Protein 3VM7 (pdb70)

InterPro domains:
  IPR006047 Glycosyl hydrolase family 13, catalytic domain [PF00128] (34-358)
  IPR006047 Glycosyl hydrolase family 13, catalytic domain [SM00642] (34-388)
  IPR013777 Alpha-amylase-like [PIRSF001024] (12-487)
  IPR013780 Glycosyl hydrolase, all-beta [G3DSA:2.60.40.1180] (394-492)
  IPR015340 Alpha-amylase, C domain [PF09260] (407-491)
  IPR017853 Glycoside hydrolase superfamily [SSF51445] (22-393)

Secondary structure (DSSP, 8-state):
--HHHHTT--EEE--HHHH--TT--S-S---GGG-------HHHHHHTHHHHHHTT--EEEE---EEE-S--TT---TTS-SEEEEEEE-TTT--HHHHHHHHHHHHHTT-EEEEEE--SB--BSS-GGG--GGGSBS--SGGGBPPP-B--TT-HHHHHHSBS-SSSSB--BB-TTSHHHHHHHHHHHHHHHHHHT--EEEETTGGGS-HHHHHHHHHHHTSEEEE----S-HHHHGGGGGTSSEEB-HHHHHHHHHHHS-TT--SHHHHHHHHHHHHHSS-GGGSEEES--TTS--HHHH---HHHHHHHHHHHHHSSSEEEEETTGGGT----STTTT---GGGGT--TTSHHHHHHHHHHHHHHHHHHH-TTTTTSPPEEEEE-SSEEEEEETTEEEEEE-S-TT--EEEEEE---SPPTT-EEEETTTTEEEE-BGGGBEEEEEETT--EEEEESGGGTTSSS--

CATH classification: 3.20.20.80 (+1 more: 2.60.40.1180)

Structure (mmCIF, N/CA/C/O backbone):
data_3VM7
#
_entry.id   3VM7
#
_cell.length_a   51.900
_cell.length_b   84.940
_cell.length_c   56.410
_cell.angle_alpha   90.00
_cell.angle_beta   105.61
_cell.angle_gamma   90.00
#
_symmetry.space_group_name_H-M   'P 1 21 1'
#
loop_
_entity.id
_entity.type
_entity.pdbx_description
1 polymer Alpha-amylase
2 non-polymer 'CALCIUM ION'
3 non-polymer 2-acetamido-2-deoxy-beta-D-glucopyranose
4 non-polymer alpha-D-glucopyranose
5 non-polymer 2-AMINO-2-HYDROXYMETHYL-PROPANE-1,3-DIOL
6 water water
#
loop_
_atom_site.group_PDB
_atom_site.id
_atom_site.type_symbol
_atom_site.label_atom_id
_atom_site.label_alt_id
_atom_site.label_comp_id
_atom_site.label_asym_id
_atom_site.label_entity_id
_atom_site.label_seq_id
_atom_site.pdbx_PDB_ins_code
_atom_site.Cartn_x
_atom_site.Cartn_y
_atom_site.Cartn_z
_atom_site.occupancy
_atom_site.B_iso_or_equiv
_atom_site.auth_seq_id
_atom_site.auth_comp_id
_atom_site.auth_asym_id
_atom_site.auth_atom_id
_atom_site.pdbx_PDB_model_num
ATOM 1 N N . ALA A 1 22 ? 17.992 25.337 36.172 1.00 18.65 22 ALA A N 1
ATOM 2 C CA . ALA A 1 22 ? 18.573 24.434 37.210 1.00 18.53 22 ALA A CA 1
ATOM 3 C C . ALA A 1 22 ? 18.141 24.837 38.615 1.00 18.50 22 ALA A C 1
ATOM 4 O O . ALA A 1 22 ? 17.994 26.024 38.920 1.00 18.61 22 ALA A O 1
ATOM 6 N N . THR A 1 23 ? 17.954 23.835 39.466 1.00 18.35 23 THR A N 1
ATOM 7 C CA . THR A 1 23 ? 17.441 24.020 40.814 1.00 18.30 23 THR A CA 1
ATOM 8 C C . THR A 1 23 ? 18.510 24.602 41.757 1.00 18.41 23 THR A C 1
ATOM 9 O O . THR A 1 23 ? 19.699 24.627 41.424 1.00 18.17 23 THR A O 1
ATOM 13 N N . PRO A 1 24 ? 18.087 25.080 42.939 1.00 18.50 24 PRO A N 1
ATOM 14 C CA . PRO A 1 24 ? 19.088 25.472 43.930 1.00 19.13 24 PRO A CA 1
ATOM 15 C C . PRO A 1 24 ? 20.074 24.330 44.219 1.00 19.71 24 PRO A C 1
ATOM 16 O O . PRO A 1 24 ? 21.298 24.560 44.222 1.00 19.70 24 PRO A O 1
ATOM 20 N N . ASP A 1 25 ? 19.547 23.113 44.407 1.00 20.11 25 ASP A N 1
ATOM 21 C CA . ASP A 1 25 ? 20.365 21.918 44.687 1.00 20.89 25 ASP A CA 1
ATOM 22 C C . ASP A 1 25 ? 21.443 21.686 43.611 1.00 20.69 25 ASP A C 1
ATOM 23 O O . ASP A 1 25 ? 22.579 21.377 43.937 1.00 20.83 25 ASP A O 1
ATOM 28 N N . GLU A 1 26 ? 21.086 21.847 42.339 1.00 20.52 26 GLU A N 1
ATOM 29 C CA . GLU A 1 26 ? 22.045 21.724 41.231 1.00 20.52 26 GLU A CA 1
ATOM 30 C C . GLU A 1 26 ? 23.108 22.842 41.225 1.00 20.10 26 GLU A C 1
ATOM 31 O O . GLU A 1 26 ? 24.181 22.676 40.643 1.00 19.41 26 GLU A O 1
ATOM 37 N N . TRP A 1 27 ? 22.808 23.966 41.881 1.00 19.22 27 TRP A N 1
ATOM 38 C CA . TRP A 1 27 ? 23.712 25.117 41.894 1.00 18.77 27 TRP A CA 1
ATOM 39 C C . TRP A 1 27 ? 24.762 25.034 43.027 1.00 18.85 27 TRP A C 1
ATOM 40 O O . TRP A 1 27 ? 25.768 25.743 43.001 1.00 18.81 27 TRP A O 1
ATOM 51 N N . ARG A 1 28 ? 24.526 24.148 43.996 1.00 18.50 28 ARG A N 1
ATOM 52 C CA . ARG A 1 28 ? 25.369 24.011 45.190 1.00 18.58 28 ARG A CA 1
ATOM 53 C C . ARG A 1 28 ? 26.868 23.860 44.921 1.00 18.46 28 ARG A C 1
ATOM 54 O O . ARG A 1 28 ? 27.674 24.541 45.550 1.00 18.34 28 ARG A O 1
ATOM 62 N N . SER A 1 29 ? 27.230 22.992 43.980 1.00 18.45 29 SER A N 1
ATOM 63 C CA . SER A 1 29 ? 28.633 22.683 43.694 1.00 18.16 29 SER A CA 1
ATOM 64 C C . SER A 1 29 ? 29.248 23.600 42.625 1.00 18.13 29 SER A C 1
ATOM 65 O O . SER A 1 29 ? 30.416 23.439 42.232 1.00 18.87 29 SER A O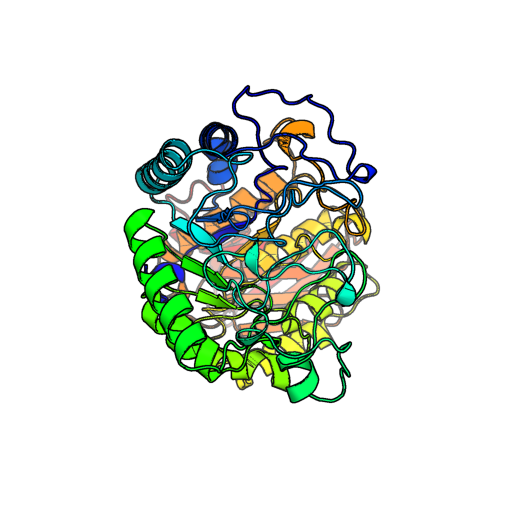 1
ATOM 68 N N . ARG A 1 30 ? 28.467 24.564 42.153 1.00 17.43 30 ARG A N 1
ATOM 69 C CA . ARG A 1 30 ? 28.902 25.431 41.075 1.00 17.25 30 ARG A CA 1
ATOM 70 C C . ARG A 1 30 ? 29.893 26.486 41.540 1.00 17.20 30 ARG A C 1
ATOM 71 O O . ARG A 1 30 ? 29.968 26.790 42.721 1.00 16.70 30 ARG A O 1
ATOM 79 N N . SER A 1 31 ? 30.647 27.057 40.610 1.00 17.40 31 SER A N 1
ATOM 80 C CA . SER A 1 31 ? 31.365 28.294 40.901 1.00 17.75 31 SER A CA 1
ATOM 81 C C . SER A 1 31 ? 31.344 29.205 39.694 1.00 17.17 31 SER A C 1
ATOM 82 O O . SER A 1 31 ? 31.494 28.761 38.545 1.00 16.99 31 SER A O 1
ATOM 85 N N . ILE A 1 32 ? 31.224 30.490 39.991 1.00 16.51 32 ILE A N 1
ATOM 86 C CA . ILE A 1 32 ? 30.799 31.489 39.034 1.00 16.18 32 ILE A CA 1
ATOM 87 C C . ILE A 1 32 ? 31.906 32.477 38.716 1.00 16.38 32 ILE A C 1
ATOM 88 O O . ILE A 1 32 ? 32.581 33.027 39.604 1.00 15.89 32 ILE A O 1
ATOM 93 N N . TYR A 1 33 ? 32.085 32.695 37.426 1.00 16.60 33 TYR A N 1
ATOM 94 C CA . TYR A 1 33 ? 32.957 33.735 36.966 1.00 16.72 33 TYR A CA 1
ATOM 95 C C . TYR A 1 33 ? 32.032 34.835 36.479 1.00 17.04 33 TYR A C 1
ATOM 96 O O . TYR A 1 33 ? 31.236 34.609 35.569 1.00 17.36 33 TYR A O 1
ATOM 105 N N . GLN A 1 34 ? 32.098 36.004 37.114 1.00 17.14 34 GLN A N 1
ATOM 106 C CA . GLN A 1 34 ? 31.269 37.128 36.703 1.00 17.67 34 GLN A CA 1
ATOM 107 C C . GLN A 1 34 ? 31.952 37.957 35.624 1.00 18.26 34 GLN A C 1
ATOM 108 O O . GLN A 1 34 ? 33.102 38.361 35.776 1.00 18.43 34 GLN A O 1
ATOM 114 N N . VAL A 1 35 ? 31.238 38.220 34.535 1.00 18.61 35 VAL A N 1
ATOM 115 C CA . VAL A 1 35 ? 31.765 39.115 33.512 1.00 19.21 35 VAL A CA 1
ATOM 116 C C . VAL A 1 35 ? 30.869 40.316 33.259 1.00 19.24 35 VAL A C 1
ATOM 117 O O . VAL A 1 35 ? 29.634 40.220 33.309 1.00 19.00 35 VAL A O 1
ATOM 121 N N . LEU A 1 36 ? 31.506 41.455 33.010 1.00 19.34 36 LEU A N 1
ATOM 122 C CA . LEU A 1 36 ? 30.857 42.511 32.262 1.00 19.24 36 LEU A CA 1
ATOM 123 C C . LEU A 1 36 ? 31.059 42.125 30.808 1.00 19.05 36 LEU A C 1
ATOM 124 O O . LEU A 1 36 ? 32.193 42.098 30.317 1.00 18.70 36 LEU A O 1
ATOM 129 N N . THR A 1 37 ? 29.964 41.787 30.134 1.00 18.76 37 THR A N 1
ATOM 130 C CA . THR A 1 37 ? 30.029 41.335 28.747 1.00 19.01 37 THR A CA 1
ATOM 131 C C . THR A 1 37 ? 30.866 42.237 27.842 1.00 18.91 37 THR A C 1
ATOM 132 O O . THR A 1 37 ? 31.652 41.740 27.035 1.00 18.33 37 THR A O 1
ATOM 136 N N . ASP A 1 38 ? 30.664 43.550 27.971 1.00 19.08 38 ASP A N 1
ATOM 137 C CA . ASP A 1 38 ? 31.355 44.547 27.150 1.00 19.05 38 ASP A CA 1
ATOM 138 C C . ASP A 1 38 ? 32.860 44.563 27.395 1.00 19.15 38 ASP A C 1
ATOM 139 O O . ASP A 1 38 ? 33.628 45.027 26.545 1.00 19.15 38 ASP A O 1
ATOM 144 N N . ARG A 1 39 ? 33.263 44.049 28.558 1.00 18.60 39 ARG A N 1
ATOM 145 C CA . ARG A 1 39 ? 34.636 44.168 29.049 1.00 18.56 39 ARG A CA 1
ATOM 146 C C . ARG A 1 39 ? 35.396 42.857 29.173 1.00 18.93 39 ARG A C 1
ATOM 147 O O . ARG A 1 39 ? 36.513 42.854 29.683 1.00 19.12 39 ARG A O 1
ATOM 155 N N . PHE A 1 40 ? 34.815 41.749 28.717 1.00 18.57 40 PHE A N 1
ATOM 156 C CA . PHE A 1 40 ? 35.534 40.490 28.814 1.00 19.50 40 PHE A CA 1
ATOM 157 C C . PHE A 1 40 ? 36.327 40.081 27.563 1.00 20.07 40 PHE A C 1
ATOM 158 O O . PHE A 1 40 ? 37.545 39.893 27.649 1.00 20.32 40 PHE A O 1
ATOM 166 N N . ALA A 1 41 ? 35.637 39.910 26.430 1.00 20.20 41 ALA A N 1
ATOM 167 C CA . ALA A 1 41 ? 36.274 39.408 25.209 1.00 20.59 41 ALA A CA 1
ATOM 168 C C . ALA A 1 41 ? 35.500 39.785 23.954 1.00 21.39 41 ALA A C 1
ATOM 169 O O . ALA A 1 41 ? 34.260 39.761 23.934 1.00 21.80 41 ALA A O 1
ATOM 171 N N . ARG A 1 42 ? 36.234 40.101 22.894 1.00 21.87 42 ARG A N 1
ATOM 172 C CA . ARG A 1 42 ? 35.619 40.523 21.628 1.00 22.96 42 ARG A CA 1
ATOM 173 C C . ARG A 1 42 ? 35.557 39.390 20.607 1.00 23.71 42 ARG A C 1
ATOM 174 O O . ARG A 1 42 ? 36.461 38.566 20.537 1.00 23.77 42 ARG A O 1
ATOM 182 N N . GLY A 1 43 ? 34.494 39.361 19.808 1.00 25.01 43 GLY A N 1
ATOM 183 C CA . GLY A 1 43 ? 34.356 38.368 18.735 1.00 26.59 43 GLY A CA 1
ATOM 184 C C . GLY A 1 43 ? 35.536 38.325 17.767 1.00 27.78 43 GLY A C 1
ATOM 185 O O . GLY A 1 43 ? 35.970 37.246 17.338 1.00 27.70 43 GLY A O 1
ATOM 186 N N . ASP A 1 44 ? 36.071 39.499 17.434 1.00 28.84 44 ASP A N 1
ATOM 187 C CA . ASP A 1 44 ? 37.256 39.589 16.567 1.00 29.75 44 ASP A CA 1
ATOM 188 C C . ASP A 1 44 ? 38.599 39.158 17.206 1.00 30.02 44 ASP A C 1
ATOM 189 O O . ASP A 1 44 ? 39.642 39.276 16.566 1.00 30.47 44 ASP A O 1
ATOM 194 N N . GLY A 1 45 ? 38.586 38.704 18.460 1.00 29.98 45 GLY A N 1
ATOM 195 C CA . GLY A 1 45 ? 39.786 38.151 19.100 1.00 30.25 45 GLY A CA 1
ATOM 196 C C . GLY A 1 45 ? 40.948 39.072 19.484 1.00 30.52 45 GLY A C 1
ATOM 197 O O . GLY A 1 45 ? 42.011 38.587 19.891 1.00 30.38 45 GLY A O 1
ATOM 198 N N . SER A 1 46 ? 40.742 40.386 19.369 1.00 30.65 46 SER A N 1
ATOM 199 C CA . SER A 1 46 ? 41.761 41.404 19.660 1.00 30.87 46 SER A CA 1
ATOM 200 C C . SER A 1 46 ? 42.146 41.437 21.151 1.00 31.39 46 SER A C 1
ATOM 201 O O . SER A 1 46 ? 41.271 41.570 22.011 1.00 31.67 46 SER A O 1
ATOM 204 N N . PRO A 1 47 ? 43.446 41.270 21.477 1.00 31.73 47 PRO A N 1
ATOM 205 C CA . PRO A 1 47 ? 43.742 41.573 22.864 1.00 32.08 47 PRO A CA 1
ATOM 206 C C . PRO A 1 47 ? 44.260 43.007 22.996 1.00 32.10 47 PRO A C 1
ATOM 207 O O . PRO A 1 47 ? 44.944 43.322 23.968 1.00 32.09 47 PRO A O 1
ATOM 211 N N . ASP A 1 48 ? 43.972 43.871 22.025 1.00 32.44 48 ASP A N 1
ATOM 212 C CA . ASP A 1 48 ? 44.519 45.226 22.117 1.00 32.75 48 ASP A CA 1
ATOM 213 C C . ASP A 1 48 ? 43.614 46.389 21.740 1.00 32.03 48 ASP A C 1
ATOM 214 O O . ASP A 1 48 ? 44.055 47.533 21.808 1.00 31.81 48 ASP A O 1
ATOM 219 N N . ALA A 1 49 ? 42.363 46.120 21.366 1.00 31.23 49 ALA A N 1
ATOM 220 C CA . ALA A 1 49 ? 41.397 47.206 21.220 1.00 30.79 49 ALA A CA 1
ATOM 221 C C . ALA A 1 49 ? 41.424 48.023 22.516 1.00 30.52 49 ALA A C 1
ATOM 222 O O . ALA A 1 49 ? 41.425 47.444 23.609 1.00 29.99 49 ALA A O 1
ATOM 224 N N . PRO A 1 50 ? 41.500 49.364 22.400 1.00 30.30 50 PRO A N 1
ATOM 225 C CA . PRO A 1 50 ? 41.592 50.174 23.609 1.00 30.01 50 PRO A CA 1
ATOM 226 C C . PRO A 1 50 ? 40.307 50.128 24.426 1.00 29.59 50 PRO A C 1
ATOM 227 O O . PRO A 1 50 ? 39.213 49.983 23.873 1.00 29.46 50 PRO A O 1
ATOM 231 N N . CYS A 1 51 ? 40.443 50.239 25.740 1.00 29.00 51 CYS A N 1
ATOM 232 C CA . CYS A 1 51 ? 39.281 50.418 26.583 1.00 28.40 51 CYS A CA 1
ATOM 233 C C . CYS A 1 51 ? 39.636 51.429 27.650 1.00 27.98 51 CYS A C 1
ATOM 234 O O . CYS A 1 51 ? 40.181 51.080 28.704 1.00 27.68 51 CYS A O 1
ATOM 237 N N . ASP A 1 52 ? 39.373 52.690 27.325 1.00 27.63 52 ASP A N 1
ATOM 238 C CA . ASP A 1 52 ? 39.605 53.795 28.230 1.00 27.42 52 ASP A CA 1
ATOM 239 C C . ASP A 1 52 ? 38.396 53.836 29.128 1.00 26.96 52 ASP A C 1
ATOM 240 O O . ASP A 1 52 ? 37.319 54.317 28.761 1.00 26.79 52 ASP A O 1
ATOM 245 N N . THR A 1 53 ? 38.608 53.303 30.313 1.00 26.20 53 THR A N 1
ATOM 246 C CA . THR A 1 53 ? 37.578 53.033 31.272 1.00 25.82 53 THR A CA 1
ATOM 247 C C . THR A 1 53 ? 36.843 54.340 31.680 1.00 25.69 53 THR A C 1
ATOM 248 O O . THR A 1 53 ? 35.612 54.357 31.860 1.00 25.44 53 THR A O 1
ATOM 252 N N . GLY A 1 54 ? 37.601 55.436 31.754 1.00 25.16 54 GLY A N 1
ATOM 253 C CA . GLY A 1 54 ? 37.070 56.765 32.048 1.00 24.70 54 GLY A CA 1
ATOM 254 C C . GLY A 1 54 ? 36.140 57.341 30.990 1.00 24.51 54 GLY A C 1
ATOM 255 O O . GLY A 1 54 ? 35.313 58.212 31.304 1.00 24.30 54 GLY A O 1
ATOM 256 N N . ALA A 1 55 ? 36.255 56.870 29.743 1.00 23.92 55 ALA A N 1
ATOM 257 C CA . ALA A 1 55 ? 35.360 57.330 28.669 1.00 23.68 55 ALA A CA 1
ATOM 258 C C . ALA A 1 55 ? 33.915 56.836 28.822 1.00 23.86 55 ALA A C 1
ATOM 259 O O . ALA A 1 55 ? 32.984 57.489 28.336 1.00 23.71 55 ALA A O 1
ATOM 261 N N . ARG A 1 56 ? 33.731 55.690 29.486 1.00 23.79 56 ARG A N 1
ATOM 262 C CA . ARG A 1 56 ? 32.395 55.116 29.713 1.00 24.26 56 ARG A CA 1
ATOM 263 C C . ARG A 1 56 ? 31.662 54.833 28.395 1.00 24.49 56 ARG A C 1
ATOM 264 O O . ARG A 1 56 ? 30.476 55.139 28.249 1.00 24.79 56 ARG A O 1
ATOM 272 N N . LYS A 1 57 ? 32.386 54.271 27.436 1.00 24.56 57 LYS A N 1
ATOM 273 C CA . LYS A 1 57 ? 31.825 53.917 26.149 1.00 24.66 57 LYS A CA 1
ATOM 274 C C . LYS A 1 57 ? 31.772 52.390 26.077 1.00 23.95 57 LYS A C 1
ATOM 275 O O . LYS A 1 57 ? 32.353 51.699 26.926 1.00 23.70 57 LYS A O 1
ATOM 281 N N . TYR A 1 58 ? 31.067 51.866 25.080 1.00 22.97 58 TYR A N 1
ATOM 282 C CA . TYR A 1 58 ? 31.174 50.454 24.767 1.00 22.78 58 TYR A CA 1
ATOM 283 C C . TYR A 1 58 ? 32.577 50.213 24.267 1.00 23.12 58 TYR A C 1
ATOM 284 O O . TYR A 1 58 ? 33.051 50.930 23.373 1.00 23.16 58 TYR A O 1
ATOM 293 N N . CYS A 1 59 ? 33.235 49.219 24.856 1.00 22.80 59 CYS A N 1
ATOM 294 C CA . CYS A 1 59 ? 34.574 48.817 24.444 1.00 23.14 59 CYS A CA 1
ATOM 295 C C . CYS A 1 59 ? 34.515 47.671 23.427 1.00 22.48 59 CYS A C 1
ATOM 296 O O . CYS A 1 59 ? 35.509 47.397 22.751 1.00 21.71 59 CYS A O 1
ATOM 299 N N . GLY A 1 60 ? 33.354 47.017 23.318 1.00 21.84 60 GLY A N 1
ATOM 300 C CA . GLY A 1 60 ? 33.113 46.056 22.244 1.00 22.08 60 GLY A CA 1
ATOM 301 C C . GLY A 1 60 ? 33.062 44.575 22.576 1.00 22.34 60 GLY A C 1
ATOM 302 O O . GLY A 1 60 ? 32.913 43.747 21.673 1.00 22.84 60 GLY A O 1
ATOM 303 N N . GLY A 1 61 ? 33.165 44.226 23.858 1.00 22.37 61 GLY A N 1
ATOM 304 C CA . GLY A 1 61 ? 33.047 42.826 24.292 1.00 22.14 61 GLY A CA 1
ATOM 305 C C . GLY A 1 61 ? 31.682 42.253 23.950 1.00 21.98 61 GLY A C 1
ATOM 306 O O . GLY A 1 61 ? 30.689 42.975 23.971 1.00 22.17 61 GLY A O 1
ATOM 307 N N . ASN A 1 62 ? 31.626 40.967 23.614 1.00 21.86 62 ASN A N 1
ATOM 308 C CA . ASN A 1 62 ? 30.358 40.365 23.185 1.00 21.89 62 ASN A CA 1
ATOM 309 C C . ASN A 1 62 ? 30.248 38.864 23.424 1.00 21.38 62 ASN A C 1
ATOM 310 O O . ASN A 1 62 ? 31.207 38.220 23.873 1.00 21.13 62 ASN A O 1
ATOM 315 N N . TYR A 1 63 ? 29.068 38.319 23.129 1.00 20.68 63 TYR A N 1
ATOM 316 C CA . TYR A 1 63 ? 28.795 36.896 23.341 1.00 20.27 63 TYR A CA 1
ATOM 317 C C . TYR A 1 63 ? 29.760 35.985 22.558 1.00 20.06 63 TYR A C 1
ATOM 318 O O . TYR A 1 63 ? 30.333 35.055 23.114 1.00 20.01 63 TYR A O 1
ATOM 327 N N . ARG A 1 64 ? 29.973 36.285 21.284 1.00 20.05 64 ARG A N 1
ATOM 328 C CA . ARG A 1 64 ? 30.919 35.520 20.461 1.00 20.35 64 ARG A CA 1
ATOM 329 C C . ARG A 1 64 ? 32.359 35.586 21.003 1.00 20.03 64 ARG A C 1
ATOM 330 O O . ARG A 1 64 ? 33.120 34.614 20.909 1.00 20.52 64 ARG A O 1
ATOM 338 N N . GLY A 1 65 ? 32.719 36.733 21.582 1.00 19.78 65 GLY A N 1
ATOM 339 C CA . GLY A 1 65 ? 33.990 36.888 22.296 1.00 18.98 65 GLY A CA 1
ATOM 340 C C . GLY A 1 65 ? 34.062 35.975 23.508 1.00 18.52 65 GLY A C 1
ATOM 341 O O . GLY A 1 65 ? 35.033 35.235 23.690 1.00 17.58 65 GLY A O 1
ATOM 342 N N . LEU A 1 66 ? 33.017 36.021 24.330 1.00 18.21 66 LEU A N 1
ATOM 343 C CA . LEU A 1 66 ? 32.946 35.185 25.522 1.00 18.14 66 LEU A CA 1
ATOM 344 C C . LEU A 1 66 ? 33.069 33.713 25.135 1.00 18.47 66 LEU A C 1
ATOM 345 O O . LEU A 1 66 ? 33.939 33.009 25.649 1.00 18.39 66 LEU A O 1
ATOM 350 N N . ILE A 1 67 ? 32.230 33.263 24.202 1.00 18.73 67 ILE A N 1
ATOM 351 C CA . ILE A 1 67 ? 32.331 31.896 23.684 1.00 19.12 67 ILE A CA 1
ATOM 352 C C . ILE A 1 67 ? 33.784 31.538 23.329 1.00 19.49 67 ILE A C 1
ATOM 353 O O . ILE A 1 67 ? 34.278 30.456 23.693 1.00 19.60 67 ILE A O 1
ATOM 358 N N . SER A 1 68 ? 34.469 32.452 22.633 1.00 19.49 68 SER A N 1
ATOM 359 C CA . SER A 1 68 ? 35.822 32.189 22.158 1.00 19.34 68 SER A CA 1
ATOM 360 C C . SER A 1 68 ? 36.829 32.008 23.300 1.00 19.63 68 SER A C 1
ATOM 361 O O . SER A 1 68 ? 37.876 31.410 23.095 1.00 20.19 68 SER A O 1
ATOM 364 N N . GLN A 1 69 ? 36.516 32.491 24.504 1.00 19.54 69 GLN A N 1
ATOM 365 C CA . GLN A 1 69 ? 37.480 32.423 25.620 1.00 19.02 69 GLN A CA 1
ATOM 366 C C . GLN A 1 69 ? 37.006 31.597 26.800 1.00 18.89 69 GLN A C 1
ATOM 367 O O . GLN A 1 69 ? 37.482 31.752 27.927 1.00 18.44 69 GLN A O 1
ATOM 373 N N . LEU A 1 70 ? 36.052 30.719 26.534 1.00 19.02 70 LEU A N 1
ATOM 374 C CA . LEU A 1 70 ? 35.583 29.776 27.536 1.00 18.82 70 LEU A CA 1
ATOM 375 C C . LEU A 1 70 ? 36.678 28.819 28.030 1.00 18.94 70 LEU A C 1
ATOM 376 O O . LEU A 1 70 ? 36.590 28.350 29.145 1.00 18.93 70 LEU A O 1
ATOM 381 N N . ASP A 1 71 ? 37.700 28.522 27.218 1.00 19.42 71 ASP A N 1
ATOM 382 C CA . ASP A 1 71 ? 38.810 27.675 27.697 1.00 19.73 71 ASP A CA 1
ATOM 383 C C . ASP A 1 71 ? 39.581 28.401 28.792 1.00 19.73 71 ASP A C 1
ATOM 384 O O . ASP A 1 71 ? 40.038 27.791 29.766 1.00 20.27 71 ASP A O 1
ATOM 389 N N . TYR A 1 72 ? 39.740 29.710 28.615 1.00 19.35 72 TYR A N 1
ATOM 390 C CA . TYR A 1 72 ? 40.328 30.543 29.650 1.00 19.27 72 TYR A CA 1
ATOM 391 C C . TYR A 1 72 ? 39.519 30.426 30.943 1.00 18.99 72 TYR A C 1
ATOM 392 O O . TYR A 1 72 ? 40.092 30.217 32.018 1.00 19.17 72 TYR A O 1
ATOM 401 N N . ILE A 1 73 ? 38.195 30.526 30.839 1.00 18.42 73 ILE A N 1
ATOM 402 C CA . ILE A 1 73 ? 37.339 30.443 32.034 1.00 18.20 73 ILE A CA 1
ATOM 403 C C . ILE A 1 73 ? 37.377 29.052 32.690 1.00 18.42 73 ILE A C 1
ATOM 404 O O . ILE A 1 73 ? 37.584 28.937 33.901 1.00 18.19 73 ILE A O 1
ATOM 409 N N . GLN A 1 74 ? 37.215 28.008 31.882 1.00 18.33 74 GLN A N 1
ATOM 410 C CA . GLN A 1 74 ? 37.263 26.643 32.381 1.00 18.92 74 GLN A CA 1
ATOM 411 C C . GLN A 1 74 ? 38.630 26.276 32.936 1.00 18.90 74 GLN A C 1
ATOM 412 O O . GLN A 1 74 ? 38.717 25.523 33.894 1.00 18.79 74 GLN A O 1
ATOM 418 N N . GLY A 1 75 ? 39.689 26.836 32.352 1.00 18.86 75 GLY A N 1
ATOM 419 C CA . GLY A 1 75 ? 41.053 26.642 32.864 1.00 19.10 75 GLY A CA 1
ATOM 420 C C . GLY A 1 75 ? 41.223 27.007 34.332 1.00 19.09 75 GLY A C 1
ATOM 421 O O . GLY A 1 75 ? 42.086 26.451 35.023 1.00 19.41 75 GLY A O 1
ATOM 422 N N . MET A 1 76 ? 40.393 27.930 34.818 1.00 18.84 76 MET A N 1
ATOM 423 C CA . MET A 1 76 ? 40.417 28.288 36.237 1.00 18.82 76 MET A CA 1
ATOM 424 C C . MET A 1 76 ? 39.485 27.442 37.089 1.00 18.81 76 MET A C 1
ATOM 425 O O . MET A 1 76 ? 39.426 27.623 38.305 1.00 18.47 76 MET A O 1
ATOM 430 N N . GLY A 1 77 ? 38.754 26.527 36.457 1.00 18.79 77 GLY A N 1
ATOM 431 C CA . GLY A 1 77 ? 37.863 25.642 37.193 1.00 18.52 77 GLY A CA 1
ATOM 432 C C . GLY A 1 77 ? 36.466 26.193 37.445 1.00 18.79 77 GLY A C 1
ATOM 433 O O . GLY A 1 77 ? 35.688 25.576 38.167 1.00 19.36 77 GLY A O 1
ATOM 434 N N . PHE A 1 78 ? 36.138 27.348 36.868 1.00 18.32 78 PHE A N 1
ATOM 435 C CA . PHE A 1 78 ? 34.770 27.866 36.966 1.00 18.08 78 PHE A CA 1
ATOM 436 C C . PHE A 1 78 ? 33.866 27.042 36.081 1.00 18.37 78 PHE A C 1
ATOM 437 O O . PHE A 1 78 ? 34.303 26.573 35.027 1.00 18.35 78 PHE A O 1
ATOM 445 N N . ASP A 1 79 ? 32.617 26.855 36.495 1.00 18.31 79 ASP A N 1
ATOM 446 C CA . ASP A 1 79 ? 31.688 26.103 35.658 1.00 18.87 79 ASP A CA 1
ATOM 447 C C . ASP A 1 79 ? 30.393 26.857 35.366 1.00 18.72 79 ASP A C 1
ATOM 448 O O . ASP A 1 79 ? 29.450 26.289 34.819 1.00 18.61 79 ASP A O 1
ATOM 453 N N . SER A 1 80 ? 30.358 28.138 35.735 1.00 18.36 80 SER A N 1
ATOM 454 C CA . SER A 1 80 ? 29.225 28.998 35.441 1.00 17.54 80 SER A CA 1
ATOM 455 C C . SER A 1 80 ? 29.694 30.393 35.111 1.00 17.57 80 SER A C 1
ATOM 456 O O . SER A 1 80 ? 30.738 30.852 35.597 1.00 17.36 80 SER A O 1
ATOM 459 N N . VAL A 1 81 ? 28.915 31.074 34.287 1.00 17.20 81 VAL A N 1
ATOM 460 C CA . VAL A 1 81 ? 29.184 32.456 33.996 1.00 17.50 81 VAL A CA 1
ATOM 461 C C . VAL A 1 81 ? 27.935 33.297 34.240 1.00 17.41 81 VAL A C 1
ATOM 462 O O . VAL A 1 81 ? 26.825 32.950 33.803 1.00 17.06 81 VAL A O 1
ATOM 466 N N . TRP A 1 82 ? 28.139 34.389 34.968 1.00 17.07 82 TRP A N 1
ATOM 467 C CA . TRP A 1 82 ? 27.111 35.389 35.185 1.00 17.05 82 TRP A CA 1
ATOM 468 C C . TRP A 1 82 ? 27.437 36.568 34.272 1.00 16.92 82 TRP A C 1
ATOM 469 O O . TRP A 1 82 ? 28.493 37.187 34.382 1.00 17.20 82 TRP A O 1
ATOM 480 N N . ILE A 1 83 ? 26.542 36.829 33.326 1.00 16.89 83 ILE A N 1
ATOM 481 C CA . ILE A 1 83 ? 26.762 37.863 32.328 1.00 16.25 83 ILE A CA 1
ATOM 482 C C . ILE A 1 83 ? 25.918 39.089 32.639 1.00 16.13 83 ILE A C 1
ATOM 483 O O . ILE A 1 83 ? 24.946 39.000 33.387 1.00 15.40 83 ILE A O 1
ATOM 488 N N . SER A 1 84 ? 26.301 40.231 32.070 1.00 15.71 84 SER A N 1
ATOM 489 C CA . SER A 1 84 ? 25.529 41.469 32.216 1.00 15.88 84 SER A CA 1
ATOM 490 C C . SER A 1 84 ? 24.055 41.306 31.815 1.00 15.80 84 SER A C 1
ATOM 491 O O . SER A 1 84 ? 23.713 40.400 31.034 1.00 15.20 84 SER A O 1
ATOM 494 N N . PRO A 1 85 ? 23.178 42.198 32.327 1.00 15.86 85 PRO A N 1
ATOM 495 C CA . PRO A 1 85 ? 21.795 42.156 31.834 1.00 16.10 85 PRO A CA 1
ATOM 496 C C . PRO A 1 85 ? 21.767 42.248 30.311 1.00 16.66 85 PRO A C 1
ATOM 497 O O . PRO A 1 85 ? 22.621 42.918 29.716 1.00 16.75 85 PRO A O 1
ATOM 501 N N . ILE A 1 86 ? 20.790 41.584 29.698 1.00 16.90 86 ILE A N 1
ATOM 502 C CA . ILE A 1 86 ? 20.814 41.305 28.256 1.00 17.42 86 ILE A CA 1
ATOM 503 C C . ILE A 1 86 ? 19.834 42.154 27.436 1.00 17.68 86 ILE A C 1
ATOM 504 O O . ILE A 1 86 ? 19.845 42.118 26.196 1.00 17.81 86 ILE A O 1
ATOM 509 N N . THR A 1 87 ? 19.002 42.905 28.146 1.00 17.89 87 THR A N 1
ATOM 510 C CA . THR A 1 87 ? 17.879 43.616 27.579 1.00 18.34 87 THR A CA 1
ATOM 511 C C . THR A 1 87 ? 18.339 44.888 26.878 1.00 19.70 87 THR A C 1
ATOM 512 O O . THR A 1 87 ? 19.392 45.435 27.196 1.00 19.90 87 THR A O 1
ATOM 516 N N . LYS A 1 88 ? 17.535 45.348 25.926 1.00 20.87 88 LYS A N 1
ATOM 517 C CA . LYS A 1 88 ? 17.829 46.540 25.157 1.00 21.87 88 LYS A CA 1
ATOM 518 C C . LYS A 1 88 ? 17.943 47.769 26.047 1.00 22.22 88 LYS A C 1
ATOM 519 O O . LYS A 1 88 ? 17.104 48.006 26.921 1.00 21.47 88 LYS A O 1
ATOM 525 N N . GLN A 1 89 ? 18.980 48.561 25.796 1.00 22.94 89 GLN A N 1
ATOM 526 C CA . GLN A 1 89 ? 19.248 49.744 26.598 1.00 24.03 89 GLN A CA 1
ATOM 527 C C . GLN A 1 89 ? 18.794 50.996 25.851 1.00 25.34 89 GLN A C 1
ATOM 528 O O . GLN A 1 89 ? 18.287 50.912 24.734 1.00 26.08 89 GLN A O 1
ATOM 534 N N . PHE A 1 90 ? 18.955 52.160 26.465 1.00 26.69 90 PHE A N 1
ATOM 535 C CA . PHE A 1 90 ? 18.768 53.380 25.693 1.00 28.12 90 PHE A CA 1
ATOM 536 C C . PHE A 1 90 ? 19.940 53.656 24.749 1.00 29.91 90 PHE A C 1
ATOM 537 O O . PHE A 1 90 ? 21.048 53.100 24.889 1.00 29.99 90 PHE A O 1
ATOM 545 N N . GLU A 1 91 ? 19.669 54.527 23.786 1.00 32.10 91 GLU A N 1
ATOM 546 C CA . GLU A 1 91 ? 20.598 54.801 22.696 1.00 34.26 91 GLU A CA 1
ATOM 547 C C . GLU A 1 91 ? 21.523 55.999 22.960 1.00 34.47 91 GLU A C 1
ATOM 548 O O . GLU A 1 91 ? 22.731 55.923 22.716 1.00 34.82 91 GLU A O 1
ATOM 554 N N . ASP A 1 92 ? 20.962 57.086 23.490 1.00 34.39 92 ASP A N 1
ATOM 555 C CA . ASP A 1 92 ? 21.714 58.330 23.676 1.00 34.46 92 ASP A CA 1
ATOM 556 C C . ASP A 1 92 ? 22.814 58.250 24.765 1.00 34.06 92 ASP A C 1
ATOM 557 O O . ASP A 1 92 ? 22.500 58.267 25.957 1.00 33.87 92 ASP A O 1
ATOM 562 N N . ASP A 1 93 ? 24.091 58.222 24.357 1.00 33.36 93 ASP A N 1
ATOM 563 C CA . ASP A 1 93 ? 25.223 58.056 25.301 1.00 32.83 93 ASP A CA 1
ATOM 564 C C . ASP A 1 93 ? 25.890 59.341 25.840 1.00 31.96 93 ASP A C 1
ATOM 565 O O . ASP A 1 93 ? 27.023 59.299 26.360 1.00 31.01 93 ASP A O 1
ATOM 570 N N . TRP A 1 94 ? 25.178 60.469 25.740 1.00 31.08 94 TRP A N 1
ATOM 571 C CA . TRP A 1 94 ? 25.744 61.784 26.094 1.00 30.33 94 TRP A CA 1
ATOM 572 C C . TRP A 1 94 ? 26.264 61.825 27.531 1.00 29.51 94 TRP A C 1
ATOM 573 O O . TRP A 1 94 ? 27.247 62.506 27.821 1.00 29.41 94 TRP A O 1
ATOM 584 N N . ASN A 1 95 ? 25.600 61.080 28.413 1.00 28.12 95 ASN A N 1
ATOM 585 C CA . ASN A 1 95 ? 25.963 61.017 29.821 1.00 27.29 95 ASN A CA 1
ATOM 586 C C . ASN A 1 95 ? 26.570 59.656 30.184 1.00 26.54 95 ASN A C 1
ATOM 587 O O . ASN A 1 95 ? 26.420 59.180 31.305 1.00 26.57 95 ASN A O 1
ATOM 592 N N . GLY A 1 96 ? 27.267 59.039 29.234 1.00 25.61 96 GLY A N 1
ATOM 593 C CA . GLY A 1 96 ? 27.779 57.693 29.424 1.00 24.23 96 GLY A CA 1
ATOM 594 C C . GLY A 1 96 ? 26.965 56.692 28.624 1.00 23.50 96 GLY A C 1
ATOM 595 O O . GLY A 1 96 ? 25.748 56.847 28.458 1.00 23.76 96 GLY A O 1
ATOM 596 N N . ALA A 1 97 ? 27.634 55.672 28.104 1.00 22.18 97 ALA A N 1
ATOM 597 C CA . ALA A 1 97 ? 26.947 54.601 27.392 1.00 20.99 97 ALA A CA 1
ATOM 598 C C . ALA A 1 97 ? 26.454 53.564 28.404 1.00 20.29 97 ALA A C 1
ATOM 599 O O . ALA A 1 97 ? 27.115 53.354 29.406 1.00 19.80 97 ALA A O 1
ATOM 601 N N . PRO A 1 98 ? 25.291 52.928 28.150 1.00 19.89 98 PRO A N 1
ATOM 602 C CA . PRO A 1 98 ? 24.751 51.855 29.009 1.00 19.85 98 PRO A CA 1
ATOM 603 C C . PRO A 1 98 ? 25.457 50.518 28.743 1.00 19.53 98 PRO A C 1
ATOM 604 O O . PRO A 1 98 ? 24.812 49.526 28.330 1.00 20.91 98 PRO A O 1
ATOM 608 N N . TYR A 1 99 ? 26.781 50.513 28.920 1.00 18.78 99 TYR A N 1
ATOM 609 C CA . TYR A 1 99 ? 27.598 49.357 28.507 1.00 17.92 99 TYR A CA 1
ATOM 610 C C . TYR A 1 99 ? 27.489 48.223 29.529 1.00 17.36 99 TYR A C 1
ATOM 611 O O . TYR A 1 99 ? 27.866 47.087 29.256 1.00 16.25 99 TYR A O 1
ATOM 620 N N . HIS A 1 100 ? 26.973 48.572 30.707 1.00 17.01 100 HIS A N 1
ATOM 621 C CA . HIS A 1 100 ? 26.874 47.684 31.838 1.00 17.21 100 HIS A CA 1
ATOM 622 C C . HIS A 1 100 ? 25.519 46.993 31.874 1.00 17.03 100 HIS A C 1
ATOM 623 O O . HIS A 1 100 ? 25.323 46.074 32.663 1.00 17.32 100 HIS A O 1
ATOM 630 N N . GLY A 1 101 ? 24.579 47.450 31.054 1.00 16.62 101 GLY A N 1
ATOM 631 C CA . GLY A 1 101 ? 23.279 46.780 30.926 1.00 16.49 101 GLY A CA 1
ATOM 632 C C . GLY A 1 101 ? 22.205 47.123 31.957 1.00 16.93 101 GLY A C 1
ATOM 633 O O . GLY A 1 101 ? 21.087 46.618 31.883 1.00 17.15 101 GLY A O 1
ATOM 634 N N . TYR A 1 102 ? 22.516 47.995 32.909 1.00 16.92 102 TYR A N 1
ATOM 635 C CA . TYR A 1 102 ? 21.578 48.285 34.000 1.00 17.39 102 TYR A CA 1
ATOM 636 C C . TYR A 1 102 ? 20.609 49.450 33.724 1.00 17.20 102 TYR A C 1
ATOM 637 O O . TYR A 1 102 ? 19.897 49.899 34.631 1.00 16.95 102 TYR A O 1
ATOM 646 N N . TRP A 1 103 ? 20.592 49.937 32.484 1.00 17.01 103 TRP A N 1
ATOM 647 C CA . TRP A 1 103 ? 19.775 51.081 32.094 1.00 17.15 103 TRP A CA 1
ATOM 648 C C . TRP A 1 103 ? 18.829 50.687 30.942 1.00 17.31 103 TRP A C 1
ATOM 649 O O . TRP A 1 103 ? 18.940 51.228 29.833 1.00 17.11 103 TRP A O 1
ATOM 660 N N . GLN A 1 104 ? 17.911 49.748 31.194 1.00 17.29 104 GLN A N 1
ATOM 661 C CA . GLN A 1 104 ? 17.114 49.154 30.111 1.00 17.34 104 GLN A CA 1
ATOM 662 C C . GLN A 1 104 ? 15.913 50.012 29.763 1.00 17.83 104 GLN A C 1
ATOM 663 O O . GLN A 1 104 ? 15.452 50.821 30.589 1.00 17.53 104 GLN A O 1
ATOM 669 N N . THR A 1 105 ? 15.417 49.811 28.542 1.00 17.99 105 THR A N 1
ATOM 670 C CA . THR A 1 105 ? 14.217 50.480 28.058 1.00 19.07 105 THR A CA 1
ATOM 671 C C . THR A 1 105 ? 13.208 49.473 27.517 1.00 19.50 105 THR A C 1
ATOM 672 O O . THR A 1 105 ? 12.014 49.764 27.449 1.00 20.50 105 THR A O 1
ATOM 676 N N . ASP A 1 106 ? 13.672 48.283 27.152 1.00 19.87 106 ASP A N 1
ATOM 677 C CA . ASP A 1 106 ? 12.795 47.314 26.493 1.00 20.08 106 ASP A CA 1
ATOM 678 C C . ASP A 1 106 ? 13.125 45.895 26.955 1.00 20.14 106 ASP A C 1
ATOM 679 O O . ASP A 1 106 ? 14.137 45.332 26.545 1.00 19.78 106 ASP A O 1
ATOM 684 N N . LEU A 1 107 ? 12.256 45.323 27.788 1.00 19.99 107 LEU A N 1
ATOM 685 C CA . LEU A 1 107 ? 12.415 43.946 28.268 1.00 20.80 107 LEU A CA 1
ATOM 686 C C . LEU A 1 107 ? 12.319 42.905 27.169 1.00 21.20 107 LEU A C 1
ATOM 687 O O . LEU A 1 107 ? 12.817 41.791 27.339 1.00 21.21 107 LEU A O 1
ATOM 692 N N . TYR A 1 108 ? 11.645 43.249 26.070 1.00 21.06 108 TYR A N 1
ATOM 693 C CA . TYR A 1 108 ? 11.333 42.266 25.033 1.00 21.28 108 TYR A CA 1
ATOM 694 C C . TYR A 1 108 ? 12.361 42.193 23.912 1.00 21.48 108 TYR A C 1
ATOM 695 O O . TYR A 1 108 ? 12.235 41.371 23.007 1.00 22.12 108 TYR A O 1
ATOM 704 N N . ALA A 1 109 ? 13.388 43.031 23.996 1.00 21.35 109 ALA A N 1
ATOM 705 C CA . ALA A 1 109 ? 14.430 43.083 22.984 1.00 21.37 109 ALA A CA 1
ATOM 706 C C . ALA A 1 109 ? 15.807 42.957 23.628 1.00 21.66 109 ALA A C 1
ATOM 707 O O . ALA A 1 109 ? 15.965 43.208 24.825 1.00 21.71 109 ALA A O 1
ATOM 709 N N . LEU A 1 110 ? 16.795 42.595 22.815 1.00 21.77 110 LEU A N 1
ATOM 710 C CA . LEU A 1 110 ? 18.158 42.397 23.281 1.00 22.40 110 LEU A CA 1
ATOM 711 C C . LEU A 1 110 ? 19.032 43.595 23.014 1.00 22.35 110 LEU A C 1
ATOM 712 O O . LEU A 1 110 ? 18.806 44.347 22.063 1.00 22.66 110 LEU A O 1
ATOM 717 N N . ASN A 1 111 ? 20.049 43.759 23.849 1.00 22.17 111 ASN A N 1
ATOM 718 C CA . ASN A 1 111 ? 21.078 44.739 23.576 1.00 22.52 111 ASN A CA 1
ATOM 719 C C . ASN A 1 111 ? 21.994 44.129 22.523 1.00 23.14 111 ASN A C 1
ATOM 720 O O . ASN A 1 111 ? 22.688 43.143 22.790 1.00 23.28 111 ASN A O 1
ATOM 725 N N . GLU A 1 112 ? 21.977 44.713 21.332 1.00 23.80 112 GLU A N 1
ATOM 726 C CA . GLU A 1 112 ? 22.694 44.168 20.178 1.00 24.96 112 GLU A CA 1
ATOM 727 C C . GLU A 1 112 ? 24.190 44.470 20.157 1.00 24.33 112 GLU A C 1
ATOM 728 O O . GLU A 1 112 ? 24.926 43.926 19.330 1.00 23.91 112 GLU A O 1
ATOM 734 N N . HIS A 1 113 ? 24.640 45.322 21.078 1.00 23.78 113 HIS A N 1
ATOM 735 C CA . HIS A 1 113 ? 26.076 45.459 21.328 1.00 23.63 113 HIS A CA 1
ATOM 736 C C . HIS A 1 113 ? 26.681 44.143 21.794 1.00 23.00 113 HIS A C 1
ATOM 737 O O . HIS A 1 113 ? 27.809 43.842 21.442 1.00 22.83 113 HIS A O 1
ATOM 744 N N . PHE A 1 114 ? 25.928 43.369 22.580 1.00 22.76 114 PHE A N 1
ATOM 745 C CA . PHE A 1 114 ? 26.395 42.069 23.070 1.00 22.74 114 PHE A CA 1
ATOM 746 C C . PHE A 1 114 ? 26.127 40.936 22.056 1.00 23.39 114 PHE A C 1
ATOM 747 O O . PHE A 1 114 ? 26.903 39.976 21.964 1.00 23.21 114 PHE A O 1
ATOM 755 N N . GLY A 1 115 ? 25.028 41.055 21.306 1.00 23.82 115 GLY A N 1
ATOM 756 C CA . GLY A 1 115 ? 24.736 40.144 20.191 1.00 24.54 115 GLY A CA 1
ATOM 757 C C . GLY A 1 115 ? 23.261 40.019 19.859 1.00 24.94 115 GLY A C 1
ATOM 758 O O . GLY A 1 115 ? 22.417 40.617 20.519 1.00 25.05 115 GLY A O 1
ATOM 759 N N . THR A 1 116 ? 22.954 39.224 18.841 1.00 25.39 116 THR A N 1
ATOM 760 C CA . THR A 1 116 ? 21.574 38.951 18.439 1.00 26.07 116 THR A CA 1
ATOM 761 C C . THR A 1 116 ? 21.052 37.770 19.258 1.00 26.48 116 THR A C 1
ATOM 762 O O . THR A 1 116 ? 21.803 37.205 20.063 1.00 26.54 116 THR A O 1
ATOM 766 N N . GLU A 1 117 ? 19.790 37.375 19.070 1.00 26.85 117 GLU A N 1
ATOM 767 C CA . GLU A 1 117 ? 19.321 36.176 19.780 1.00 28.01 117 GLU A CA 1
ATOM 768 C C . GLU A 1 117 ? 20.040 34.905 19.338 1.00 27.70 117 GLU A C 1
ATOM 769 O O . GLU A 1 117 ? 20.219 33.997 20.143 1.00 27.77 117 GLU A O 1
ATOM 775 N N . GLU A 1 118 ? 20.503 34.873 18.091 1.00 27.04 118 GLU A N 1
ATOM 776 C CA . GLU A 1 118 ? 21.363 33.786 17.627 1.00 27.18 118 GLU A CA 1
ATOM 777 C C . GLU A 1 118 ? 22.670 33.710 18.429 1.00 25.68 118 GLU A C 1
ATOM 778 O O . GLU A 1 118 ? 23.067 32.630 18.874 1.00 25.47 118 GLU A O 1
ATOM 784 N N . ASP A 1 119 ? 23.318 34.857 18.623 1.00 24.31 119 ASP A N 1
ATOM 785 C CA . ASP A 1 119 ? 24.564 34.928 19.386 1.00 22.99 119 ASP A CA 1
ATOM 786 C C . ASP A 1 119 ? 24.366 34.431 20.812 1.00 22.02 119 ASP A C 1
ATOM 787 O O . ASP A 1 119 ? 25.175 33.664 21.337 1.00 21.94 119 ASP A O 1
ATOM 792 N N . LEU A 1 120 ? 23.283 34.873 21.435 1.00 21.02 120 LEU A N 1
ATOM 793 C CA . LEU A 1 120 ? 23.012 34.519 22.822 1.00 20.47 120 LEU A CA 1
ATOM 794 C C . LEU A 1 120 ? 22.640 33.038 22.943 1.00 20.17 120 LEU A C 1
ATOM 795 O O . LEU A 1 120 ? 23.101 32.337 23.855 1.00 19.63 120 LEU A O 1
ATOM 800 N N . ARG A 1 121 ? 21.792 32.577 22.027 1.00 19.95 121 ARG A N 1
ATOM 801 C CA . ARG A 1 121 ? 21.491 31.158 21.921 1.00 20.30 121 ARG A CA 1
ATOM 802 C C . ARG A 1 121 ? 22.765 30.334 21.685 1.00 19.61 121 ARG A C 1
ATOM 803 O O . ARG A 1 121 ? 22.922 29.277 22.281 1.00 19.55 121 ARG A O 1
ATOM 811 N N . ALA A 1 122 ? 23.693 30.829 20.871 1.00 18.81 122 ALA A N 1
ATOM 812 C CA . ALA A 1 122 ? 24.980 30.138 20.707 1.00 18.33 122 ALA A CA 1
ATOM 813 C C . ALA A 1 122 ? 25.827 30.115 22.004 1.00 18.04 122 ALA A C 1
ATOM 814 O O . ALA A 1 122 ? 26.564 29.155 22.248 1.00 18.09 122 ALA A O 1
ATOM 816 N N . LEU A 1 123 ? 25.719 31.160 22.829 1.00 17.59 123 LEU A N 1
ATOM 817 C CA . LEU A 1 123 ? 26.403 31.196 24.136 1.00 17.80 123 LEU A CA 1
ATOM 818 C C . LEU A 1 123 ? 25.871 30.105 25.063 1.00 17.90 123 LEU A C 1
ATOM 819 O O . LEU A 1 123 ? 26.635 29.355 25.683 1.00 18.03 123 LEU A O 1
ATOM 824 N N . ALA A 1 124 ? 24.551 30.056 25.191 1.00 17.86 124 ALA A N 1
ATOM 825 C CA . ALA A 1 124 ? 23.919 29.075 26.058 1.00 18.11 124 ALA A CA 1
ATOM 826 C C . ALA A 1 124 ? 24.291 27.657 25.586 1.00 18.22 124 ALA A C 1
ATOM 827 O O . ALA A 1 124 ? 24.777 26.835 26.371 1.00 18.42 124 ALA A O 1
ATOM 829 N N . ASP A 1 125 ? 24.116 27.401 24.289 1.00 18.06 125 ASP A N 1
ATOM 830 C CA . ASP A 1 125 ? 24.477 26.111 23.720 1.00 18.27 125 ASP A CA 1
ATOM 831 C C . ASP A 1 125 ? 25.915 25.714 24.079 1.00 18.60 125 ASP A C 1
ATOM 832 O O . ASP A 1 125 ? 26.131 24.655 24.651 1.00 19.16 125 ASP A O 1
ATOM 837 N N . GLU A 1 126 ? 26.887 26.570 23.764 1.00 18.70 126 GLU A N 1
ATOM 838 C CA . GLU A 1 126 ? 28.287 26.276 24.058 1.00 18.74 126 GLU A CA 1
ATOM 839 C C . GLU A 1 126 ? 28.603 26.134 25.555 1.00 18.70 126 GLU A C 1
ATOM 840 O O . GLU A 1 126 ? 29.382 25.260 25.930 1.00 18.75 126 GLU A O 1
ATOM 846 N N . LEU A 1 127 ? 28.017 26.963 26.417 1.00 17.98 127 LEU A N 1
ATOM 847 C CA . LEU A 1 127 ? 28.181 26.709 27.855 1.00 17.06 127 LEU A CA 1
ATOM 848 C C . LEU A 1 127 ? 27.685 25.306 28.196 1.00 17.15 127 LEU A C 1
ATOM 849 O O . LEU A 1 127 ? 28.331 24.567 28.963 1.00 17.15 127 LEU A O 1
ATOM 854 N N . HIS A 1 128 ? 26.531 24.944 27.640 1.00 16.69 128 HIS A N 1
ATOM 855 C CA . HIS A 1 128 ? 25.924 23.650 27.974 1.00 16.72 128 HIS A CA 1
ATOM 856 C C . HIS A 1 128 ? 26.665 22.458 27.400 1.00 16.78 128 HIS A C 1
ATOM 857 O O . HIS A 1 128 ? 26.635 21.390 28.013 1.00 17.04 128 HIS A O 1
ATOM 864 N N . ALA A 1 129 ? 27.324 22.636 26.247 1.00 16.88 129 ALA A N 1
ATOM 865 C CA . ALA A 1 129 ? 28.197 21.586 25.679 1.00 17.53 129 ALA A CA 1
ATOM 866 C C . ALA A 1 129 ? 29.404 21.291 26.574 1.00 17.73 129 ALA A C 1
ATOM 867 O O . ALA A 1 129 ? 29.921 20.178 26.561 1.00 18.32 129 ALA A O 1
ATOM 869 N N . ARG A 1 130 ? 29.822 22.283 27.361 1.00 18.06 130 ARG A N 1
ATOM 870 C CA . ARG A 1 130 ? 30.937 22.154 28.308 1.00 18.09 130 ARG A CA 1
ATOM 871 C C . ARG A 1 130 ? 30.449 21.773 29.702 1.00 18.09 130 ARG A C 1
ATOM 872 O O . ARG A 1 130 ? 31.249 21.697 30.624 1.00 18.12 130 ARG A O 1
ATOM 880 N N . GLY A 1 131 ? 29.144 21.541 29.862 1.00 17.81 131 GLY A N 1
ATOM 881 C CA . GLY A 1 131 ? 28.589 21.175 31.174 1.00 17.43 131 GLY A CA 1
ATOM 882 C C . GLY A 1 131 ? 28.516 22.360 32.121 1.00 17.41 131 GLY A C 1
ATOM 883 O O . GLY A 1 131 ? 28.430 22.189 33.332 1.00 17.84 131 GLY A O 1
ATOM 884 N N . MET A 1 132 ? 28.546 23.563 31.554 1.00 17.02 132 MET A N 1
ATOM 885 C CA . MET A 1 132 ? 28.504 24.803 32.317 1.00 16.74 132 MET A CA 1
ATOM 886 C C . MET A 1 132 ? 27.090 25.361 32.443 1.00 16.61 132 MET A C 1
ATOM 887 O O . MET A 1 132 ? 26.175 24.917 31.742 1.00 15.64 132 MET A O 1
ATOM 892 N N . PHE A 1 133 ? 26.935 26.336 33.339 1.00 16.46 133 PHE A N 1
ATOM 893 C CA . PHE A 1 133 ? 25.655 26.986 33.619 1.00 16.35 133 PHE A CA 1
ATOM 894 C C . PHE A 1 133 ? 25.738 28.436 33.162 1.00 16.57 133 PHE A C 1
ATOM 895 O O . PHE A 1 133 ? 26.799 29.063 33.255 1.00 16.30 133 PHE A O 1
ATOM 903 N N . LEU A 1 134 ? 24.625 28.953 32.649 1.00 16.83 134 LEU A N 1
ATOM 904 C CA . LEU A 1 134 ? 24.500 30.365 32.311 1.00 16.90 134 LEU A CA 1
ATOM 905 C C . LEU A 1 134 ? 23.675 31.045 33.396 1.00 16.93 134 LEU A C 1
ATOM 906 O O . LEU A 1 134 ? 22.542 30.635 33.655 1.00 17.61 134 LEU A O 1
ATOM 911 N N . MET A 1 135 ? 24.239 32.073 34.020 1.00 16.53 135 MET A N 1
ATOM 912 C CA . MET A 1 135 ? 23.487 32.909 34.953 1.00 16.58 135 MET A CA 1
ATOM 913 C C . MET A 1 135 ? 23.285 34.294 34.359 1.00 16.80 135 MET A C 1
ATOM 914 O O . MET A 1 135 ? 24.262 34.945 33.936 1.00 16.69 135 MET A O 1
ATOM 919 N N . VAL A 1 136 ? 22.030 34.755 34.345 1.00 16.35 136 VAL A N 1
ATOM 920 C CA . VAL A 1 136 ? 21.725 36.068 33.779 1.00 16.10 136 VAL A CA 1
ATOM 921 C C . VAL A 1 136 ? 21.356 37.099 34.856 1.00 16.79 136 VAL A C 1
ATOM 922 O O . VAL A 1 136 ? 20.566 36.831 35.767 1.00 17.01 136 VAL A O 1
ATOM 926 N N . ASP A 1 137 ? 21.958 38.278 34.736 1.00 16.61 137 ASP A N 1
ATOM 927 C CA . ASP A 1 137 ? 21.636 39.414 35.578 1.00 16.76 137 ASP A CA 1
ATOM 928 C C . ASP A 1 137 ? 20.318 40.014 35.094 1.00 16.84 137 ASP A C 1
ATOM 929 O O . ASP A 1 137 ? 20.175 40.273 33.902 1.00 17.24 137 ASP A O 1
ATOM 934 N N . VAL A 1 138 ? 19.364 40.240 35.997 1.00 16.59 138 VAL A N 1
ATOM 935 C CA . VAL A 1 138 ? 18.076 40.824 35.611 1.00 16.81 138 VAL A CA 1
ATOM 936 C C . VAL A 1 138 ? 17.685 41.973 36.530 1.00 16.95 138 VAL A C 1
ATOM 937 O O . VAL A 1 138 ? 17.878 41.900 37.747 1.00 16.35 138 VAL A O 1
ATOM 941 N N . VAL A 1 139 ? 17.127 43.025 35.928 1.00 17.02 139 VAL A N 1
ATOM 942 C CA . VAL A 1 139 ? 16.640 44.181 36.673 1.00 16.75 139 VAL A CA 1
ATOM 943 C C . VAL A 1 139 ? 15.128 44.248 36.533 1.00 16.97 139 VAL A C 1
ATOM 944 O O . VAL A 1 139 ? 14.621 44.310 35.417 1.00 17.10 139 VAL A O 1
ATOM 948 N N . ILE A 1 140 ? 14.415 44.220 37.656 1.00 16.66 140 ILE A N 1
ATOM 949 C CA . ILE A 1 140 ? 12.978 44.483 37.651 1.00 16.87 140 ILE A CA 1
ATOM 950 C C . ILE A 1 140 ? 12.641 45.752 38.437 1.00 16.68 140 ILE A C 1
ATOM 951 O O . ILE A 1 140 ? 11.515 46.227 38.395 1.00 17.11 140 ILE A O 1
ATOM 956 N N . ASN A 1 141 ? 13.626 46.300 39.141 1.00 16.08 141 ASN A N 1
ATOM 957 C CA . ASN A 1 141 ? 13.428 47.503 39.950 1.00 15.54 141 ASN A CA 1
ATOM 958 C C . ASN A 1 141 ? 13.161 48.747 39.115 1.00 15.43 141 ASN A C 1
ATOM 959 O O . ASN A 1 141 ? 12.391 49.602 39.522 1.00 15.00 141 ASN A O 1
ATOM 964 N N . HIS A 1 142 ? 13.808 48.853 37.959 1.00 15.47 142 HIS A N 1
ATOM 965 C CA . HIS A 1 142 ? 13.811 50.117 37.221 1.00 16.03 142 HIS A CA 1
ATOM 966 C C . HIS A 1 142 ? 14.195 49.970 35.746 1.00 16.28 142 HIS A C 1
ATOM 967 O O . HIS A 1 142 ? 14.809 48.974 35.330 1.00 16.15 142 HIS A O 1
ATOM 974 N N . ASN A 1 143 ? 13.820 50.974 34.967 1.00 16.47 143 ASN A N 1
ATOM 975 C CA . ASN A 1 143 ? 14.410 51.205 33.659 1.00 17.20 143 ASN A CA 1
ATOM 976 C C . ASN A 1 143 ? 15.404 52.378 33.769 1.00 17.50 143 ASN A C 1
ATOM 977 O O . ASN A 1 143 ? 15.505 53.003 34.827 1.00 18.02 143 ASN A O 1
ATOM 982 N N . GLY A 1 144 ? 16.141 52.654 32.693 1.00 17.94 144 GLY A N 1
ATOM 983 C CA . GLY A 1 144 ? 17.040 53.808 32.611 1.00 17.67 144 GLY A CA 1
ATOM 984 C C . GLY A 1 144 ? 16.561 54.820 31.576 1.00 18.49 144 GLY A C 1
ATOM 985 O O . GLY A 1 144 ? 15.826 54.471 30.638 1.00 17.90 144 GLY A O 1
ATOM 986 N N . TRP A 1 145 ? 16.968 56.077 31.769 1.00 18.56 145 TRP A N 1
ATOM 987 C CA . TRP A 1 145 ? 16.610 57.191 30.903 1.00 18.52 145 TRP A CA 1
ATOM 988 C C . TRP A 1 145 ? 17.794 58.153 30.820 1.00 18.48 145 TRP A C 1
ATOM 989 O O . TRP A 1 145 ? 18.359 58.527 31.849 1.00 17.91 145 TRP A O 1
ATOM 1000 N N . PRO A 1 146 ? 18.177 58.565 29.603 1.00 18.19 146 PRO A N 1
ATOM 1001 C CA . PRO A 1 146 ? 19.322 59.478 29.516 1.00 18.40 146 PRO A CA 1
ATOM 1002 C C . PRO A 1 146 ? 18.890 60.940 29.728 1.00 18.78 146 PRO A C 1
ATOM 1003 O O . PRO A 1 146 ? 18.904 61.741 28.791 1.00 19.69 146 PRO A O 1
ATOM 1007 N N . GLY A 1 147 ? 18.495 61.265 30.952 1.00 18.79 147 GLY A N 1
ATOM 1008 C CA . GLY A 1 147 ? 18.003 62.592 31.310 1.00 18.88 147 GLY A CA 1
ATOM 1009 C C . GLY A 1 147 ? 17.442 62.479 32.711 1.00 19.38 147 GLY A C 1
ATOM 1010 O O . GLY A 1 147 ? 17.437 61.383 33.289 1.00 19.45 147 GLY A O 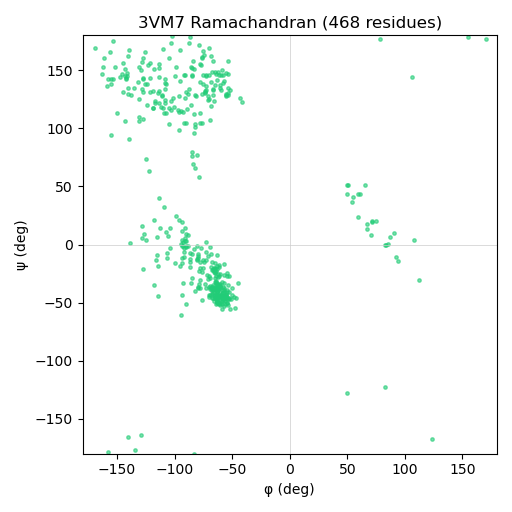1
ATOM 1011 N N . ASP A 1 148 ? 16.993 63.597 33.278 1.00 19.42 148 ASP A N 1
ATOM 1012 C CA . ASP A 1 148 ? 16.508 63.588 34.654 1.00 19.65 148 ASP A CA 1
ATOM 1013 C C . ASP A 1 148 ? 15.071 63.033 34.746 1.00 19.50 148 ASP A C 1
ATOM 1014 O O . ASP A 1 148 ? 14.408 62.786 33.722 1.00 19.20 148 ASP A O 1
ATOM 1019 N N . ALA A 1 149 ? 14.603 62.825 35.973 1.00 19.23 149 ALA A N 1
ATOM 1020 C CA . ALA A 1 149 ? 13.260 62.297 36.207 1.00 19.37 149 ALA A CA 1
ATOM 1021 C C . ALA A 1 149 ? 12.193 63.073 35.428 1.00 19.75 149 ALA A C 1
ATOM 1022 O O . ALA A 1 149 ? 11.302 62.463 34.816 1.00 19.92 149 ALA A O 1
ATOM 1024 N N . ALA A 1 150 ? 12.296 64.406 35.432 1.00 19.91 150 ALA A N 1
ATOM 1025 C CA . ALA A 1 150 ? 11.275 65.272 34.822 1.00 20.20 150 ALA A CA 1
ATOM 1026 C C . ALA A 1 150 ? 11.182 65.155 33.295 1.00 20.12 150 ALA A C 1
ATOM 1027 O O . ALA A 1 150 ? 10.140 65.458 32.713 1.00 20.61 150 ALA A O 1
ATOM 1029 N N . SER A 1 151 ? 12.255 64.679 32.665 1.00 20.14 151 SER A N 1
ATOM 1030 C CA . SER A 1 151 ? 12.376 64.649 31.211 1.00 19.94 151 SER A CA 1
ATOM 1031 C C . SER A 1 151 ? 11.894 63.335 30.586 1.00 20.32 151 SER A C 1
ATOM 1032 O O . SER A 1 151 ? 11.914 63.184 29.355 1.00 20.38 151 SER A O 1
ATOM 1035 N N . ILE A 1 152 ? 11.488 62.385 31.426 1.00 20.14 152 ILE A N 1
ATOM 1036 C CA . ILE A 1 152 ? 11.218 61.022 30.969 1.00 20.33 152 ILE A CA 1
ATOM 1037 C C . ILE A 1 152 ? 9.956 60.925 30.121 1.00 20.35 152 ILE A C 1
ATOM 1038 O O . ILE A 1 152 ? 8.877 61.309 30.558 1.00 20.47 152 ILE A O 1
ATOM 1043 N N . ASP A 1 153 ? 10.099 60.394 28.912 1.00 20.35 153 ASP A N 1
ATOM 1044 C CA . ASP A 1 153 ? 8.942 60.063 28.079 1.00 20.35 153 ASP A CA 1
ATOM 1045 C C . ASP A 1 153 ? 8.636 58.595 28.277 1.00 20.14 153 ASP A C 1
ATOM 1046 O O . ASP A 1 153 ? 9.270 57.744 27.649 1.00 20.21 153 ASP A O 1
ATOM 1051 N N . TYR A 1 154 ? 7.665 58.304 29.137 1.00 19.75 154 TYR A N 1
ATOM 1052 C CA . TYR A 1 154 ? 7.345 56.926 29.528 1.00 19.61 154 TYR A CA 1
ATOM 1053 C C . TYR A 1 154 ? 6.880 56.046 28.370 1.00 20.07 154 TYR A C 1
ATOM 1054 O O . TYR A 1 154 ? 7.041 54.814 28.417 1.00 19.49 154 TYR A O 1
ATOM 1063 N N . SER A 1 155 ? 6.325 56.677 27.333 1.00 20.15 155 SER A N 1
ATOM 1064 C CA . SER A 1 155 ? 5.820 55.942 26.182 1.00 21.13 155 SER A CA 1
ATOM 1065 C C . SER A 1 155 ? 6.952 55.233 25.452 1.00 21.73 155 SER A C 1
ATOM 1066 O O . SER A 1 155 ? 6.706 54.314 24.676 1.00 22.47 155 SER A O 1
ATOM 1069 N N . GLN A 1 156 ? 8.192 55.633 25.728 1.00 21.77 156 GLN A N 1
ATOM 1070 C CA . GLN A 1 156 ? 9.338 55.014 25.063 1.00 22.23 156 GLN A CA 1
ATOM 1071 C C . GLN A 1 156 ? 9.750 53.669 25.674 1.00 22.03 156 GLN A C 1
ATOM 1072 O O . GLN A 1 156 ? 10.538 52.935 25.081 1.00 22.08 156 GLN A O 1
ATOM 1078 N N . PHE A 1 157 ? 9.234 53.346 26.854 1.00 21.40 157 PHE A N 1
ATOM 1079 C CA . PHE A 1 157 ? 9.596 52.086 27.483 1.00 21.07 157 PHE A CA 1
ATOM 1080 C C . PHE A 1 157 ? 8.711 50.983 26.972 1.00 21.05 157 PHE A C 1
ATOM 1081 O O . PHE A 1 157 ? 7.575 51.223 26.578 1.00 21.69 157 PHE A O 1
ATOM 1089 N N . ASN A 1 158 ? 9.227 49.766 26.983 1.00 20.72 158 ASN A N 1
ATOM 1090 C CA . ASN A 1 158 ? 8.426 48.624 26.606 1.00 20.18 158 ASN A CA 1
ATOM 1091 C C . ASN A 1 158 ? 8.723 47.480 27.575 1.00 19.71 158 ASN A C 1
ATOM 1092 O O . ASN A 1 158 ? 9.879 47.168 27.786 1.00 19.55 158 ASN A O 1
ATOM 1097 N N . PRO A 1 159 ? 7.687 46.855 28.175 1.00 19.72 159 PRO A N 1
ATOM 1098 C CA . PRO A 1 159 ? 6.245 47.061 27.985 1.00 19.50 159 PRO A CA 1
ATOM 1099 C C . PRO A 1 159 ? 5.610 48.154 28.838 1.00 19.31 159 PRO A C 1
ATOM 1100 O O . PRO A 1 159 ? 4.468 48.535 28.565 1.00 19.62 159 PRO A O 1
ATOM 1104 N N . PHE A 1 160 ? 6.333 48.650 29.844 1.00 19.28 160 PHE A N 1
ATOM 1105 C CA . PHE A 1 160 ? 5.792 49.611 30.813 1.00 19.09 160 PHE A CA 1
ATOM 1106 C C . PHE A 1 160 ? 5.880 51.047 30.309 1.00 19.56 160 PHE A C 1
ATOM 1107 O O . PHE A 1 160 ? 6.704 51.861 30.749 1.00 18.92 160 PHE A O 1
ATOM 1115 N N . ASN A 1 161 ? 4.967 51.337 29.392 1.00 20.34 161 ASN A N 1
ATOM 1116 C CA . ASN A 1 161 ? 5.030 52.497 28.535 1.00 21.28 161 ASN A CA 1
ATOM 1117 C C . ASN A 1 161 ? 4.154 53.641 29.049 1.00 21.04 161 ASN A C 1
ATOM 1118 O O . ASN A 1 161 ? 3.712 54.489 28.283 1.00 21.53 161 ASN A O 1
ATOM 1123 N N . SER A 1 162 ? 3.900 53.649 30.349 1.00 21.17 162 SER A N 1
ATOM 1124 C CA . SER A 1 162 ? 3.129 54.717 30.981 1.00 21.12 162 SER A CA 1
ATOM 1125 C C . SER A 1 162 ? 3.672 55.045 32.367 1.00 20.89 162 SER A C 1
ATOM 1126 O O . SER A 1 162 ? 4.094 54.151 33.101 1.00 21.01 162 SER A O 1
ATOM 1129 N N . SER A 1 163 ? 3.620 56.324 32.736 1.00 20.59 163 SER A N 1
ATOM 1130 C CA . SER A 1 163 ? 3.976 56.758 34.092 1.00 20.24 163 SER A CA 1
ATOM 1131 C C . SER A 1 163 ? 3.176 56.003 35.157 1.00 19.86 163 SER A C 1
ATOM 1132 O O . SER A 1 163 ? 3.631 55.872 36.293 1.00 20.28 163 SER A O 1
ATOM 1135 N N . ASP A 1 164 ? 2.002 55.505 34.774 1.00 19.63 164 ASP A N 1
ATOM 1136 C CA . ASP A 1 164 ? 1.129 54.689 35.638 1.00 20.22 164 ASP A CA 1
ATOM 1137 C C . ASP A 1 164 ? 1.832 53.488 36.267 1.00 19.66 164 ASP A C 1
ATOM 1138 O O . ASP A 1 164 ? 1.397 53.009 37.301 1.00 19.23 164 ASP A O 1
ATOM 1143 N N . TYR A 1 165 ? 2.872 52.963 35.621 1.00 19.47 165 TYR A N 1
ATOM 1144 C CA . TYR A 1 165 ? 3.552 51.771 36.145 1.00 19.81 165 TYR A CA 1
ATOM 1145 C C . TYR A 1 165 ? 4.709 52.075 37.080 1.00 19.54 165 TYR A C 1
ATOM 1146 O O . TYR A 1 165 ? 5.420 51.156 37.475 1.00 19.44 165 TYR A O 1
ATOM 1155 N N . TYR A 1 166 ? 4.906 53.349 37.419 1.00 19.01 166 TYR A N 1
ATOM 1156 C CA . TYR A 1 166 ? 6.089 53.773 38.170 1.00 18.72 166 TYR A CA 1
ATOM 1157 C C . TYR A 1 166 ? 5.702 54.569 39.401 1.00 19.14 166 TYR A C 1
ATOM 1158 O O . TYR A 1 166 ? 4.765 55.357 39.361 1.00 19.25 166 TYR A O 1
ATOM 1167 N N . HIS A 1 167 ? 6.427 54.368 40.498 1.00 19.52 167 HIS A N 1
ATOM 1168 C CA . HIS A 1 167 ? 6.325 55.275 41.646 1.00 19.87 167 HIS A CA 1
ATOM 1169 C C . HIS A 1 167 ? 6.680 56.690 41.213 1.00 19.97 167 HIS A C 1
ATOM 1170 O O . HIS A 1 167 ? 7.495 56.847 40.304 1.00 19.28 167 HIS A O 1
ATOM 1177 N N . PRO A 1 168 ? 6.094 57.715 41.871 1.00 20.50 168 PRO A N 1
ATOM 1178 C CA . PRO A 1 168 ? 6.503 59.096 41.601 1.00 20.87 168 PRO A CA 1
ATOM 1179 C C . PRO A 1 168 ? 7.966 59.350 41.994 1.00 21.05 168 PRO A C 1
ATOM 1180 O O . PRO A 1 168 ? 8.461 58.742 42.944 1.00 20.97 168 PRO A O 1
ATOM 1184 N N . PRO A 1 169 ? 8.667 60.226 41.252 1.00 21.34 169 PRO A N 1
ATOM 1185 C CA . PRO A 1 169 ? 10.093 60.439 41.560 1.00 21.79 169 PRO A CA 1
ATOM 1186 C C . PRO A 1 169 ? 10.343 61.114 42.926 1.00 22.31 169 PRO A C 1
ATOM 1187 O O . PRO A 1 169 ? 9.650 62.074 43.279 1.00 21.68 169 PRO A O 1
ATOM 1191 N N . CYS A 1 170 ? 11.298 60.546 43.677 1.00 23.10 170 CYS A N 1
ATOM 1192 C CA . CYS A 1 170 ? 11.834 61.041 44.963 1.00 24.04 170 CYS A CA 1
ATOM 1193 C C . CYS A 1 170 ? 13.164 60.330 45.169 1.00 23.75 170 CYS A C 1
ATOM 1194 O O . CYS A 1 170 ? 13.365 59.216 44.667 1.00 23.30 170 CYS A O 1
ATOM 1197 N N . GLU A 1 171 ? 14.066 60.966 45.911 1.00 23.92 171 GLU A N 1
ATOM 1198 C CA . GLU A 1 171 ? 15.313 60.334 46.325 1.00 24.03 171 GLU A CA 1
ATOM 1199 C C . GLU A 1 171 ? 15.045 59.486 47.586 1.00 23.60 171 GLU A C 1
ATOM 1200 O O . GLU A 1 171 ? 14.139 59.795 48.377 1.00 23.63 171 GLU A O 1
ATOM 1206 N N . ILE A 1 172 ? 15.820 58.415 47.760 1.00 22.68 172 ILE A N 1
ATOM 1207 C CA . ILE A 1 172 ? 15.609 57.489 48.866 1.00 21.65 172 ILE A CA 1
ATOM 1208 C C . ILE A 1 172 ? 16.048 58.068 50.216 1.00 21.76 172 ILE A C 1
ATOM 1209 O O . ILE A 1 172 ? 17.136 58.630 50.336 1.00 21.74 172 ILE A O 1
ATOM 1214 N N . ASN A 1 173 ? 15.177 57.932 51.213 1.00 21.11 173 ASN A N 1
ATOM 1215 C CA . ASN A 1 173 ? 15.524 58.156 52.613 1.00 20.87 173 ASN A CA 1
ATOM 1216 C C . ASN A 1 173 ? 15.956 56.809 53.202 1.00 20.92 173 ASN A C 1
ATOM 1217 O O . ASN A 1 173 ? 15.111 55.956 53.492 1.00 19.91 173 ASN A O 1
ATOM 1222 N N . TYR A 1 174 ? 17.269 56.635 53.395 1.00 21.27 174 TYR A N 1
ATOM 1223 C CA . TYR A 1 174 ? 17.824 55.337 53.804 1.00 21.61 174 TYR A CA 1
ATOM 1224 C C . TYR A 1 174 ? 17.491 54.900 55.232 1.00 22.56 174 TYR A C 1
ATOM 1225 O O . TYR A 1 174 ? 17.848 53.798 55.637 1.00 22.67 174 TYR A O 1
ATOM 1234 N N . ASP A 1 175 ? 16.776 55.741 55.977 1.00 23.76 175 ASP A N 1
ATOM 1235 C CA . ASP A 1 175 ? 16.225 55.332 57.272 1.00 24.89 175 ASP A CA 1
ATOM 1236 C C . ASP A 1 175 ? 14.809 54.760 57.154 1.00 24.74 175 ASP A C 1
ATOM 1237 O O . ASP A 1 175 ? 14.187 54.395 58.158 1.00 25.15 175 ASP A O 1
ATOM 1242 N N . ASP A 1 176 ? 14.311 54.660 55.926 1.00 24.19 176 ASP A N 1
ATOM 1243 C CA . ASP A 1 176 ? 12.950 54.205 55.708 1.00 23.91 176 ASP A CA 1
ATOM 1244 C C . ASP A 1 176 ? 12.895 53.113 54.641 1.00 23.19 176 ASP A C 1
ATOM 1245 O O . ASP A 1 176 ? 13.110 53.376 53.456 1.00 22.55 176 ASP A O 1
ATOM 1250 N N . GLN A 1 177 ? 12.602 51.886 55.067 1.00 22.70 177 GLN A N 1
ATOM 1251 C CA . GLN A 1 177 ? 12.589 50.748 54.138 1.00 22.27 177 GLN A CA 1
ATOM 1252 C C . GLN A 1 177 ? 11.573 50.908 52.998 1.00 21.93 177 GLN A C 1
ATOM 1253 O O . GLN A 1 177 ? 11.843 50.523 51.851 1.00 21.26 177 GLN A O 1
ATOM 1259 N N . THR A 1 178 ? 10.407 51.476 53.296 1.00 21.63 178 THR A N 1
ATOM 1260 C CA . THR A 1 178 ? 9.454 51.696 52.211 1.00 21.25 178 THR A CA 1
ATOM 1261 C C . THR A 1 178 ? 9.932 52.781 51.221 1.00 20.33 178 THR A C 1
ATOM 1262 O O . THR A 1 178 ? 9.654 52.704 50.022 1.00 20.03 178 THR A O 1
ATOM 1266 N N . SER A 1 179 ? 10.715 53.744 51.701 1.00 19.38 179 SER A N 1
ATOM 1267 C CA . SER A 1 179 ? 11.399 54.665 50.793 1.00 18.64 179 SER A CA 1
ATOM 1268 C C . SER A 1 179 ? 12.448 53.922 49.960 1.00 18.84 179 SER A C 1
ATOM 1269 O O . SER A 1 179 ? 12.572 54.168 48.751 1.00 18.60 179 SER A O 1
ATOM 1272 N N . VAL A 1 180 ? 13.193 53.008 50.592 1.00 18.58 180 VAL A N 1
ATOM 1273 C CA . VAL A 1 180 ? 14.197 52.207 49.870 1.00 18.06 180 VAL A CA 1
ATOM 1274 C C . VAL A 1 180 ? 13.542 51.453 48.714 1.00 17.93 180 VAL A C 1
ATOM 1275 O O . VAL A 1 180 ? 14.122 51.316 47.632 1.00 17.51 180 VAL A O 1
ATOM 1279 N N . GLU A 1 181 ? 12.318 50.985 48.961 1.00 17.99 181 GLU A N 1
ATOM 1280 C CA . GLU A 1 181 ? 11.549 50.229 47.978 1.00 17.80 181 GLU A CA 1
ATOM 1281 C C . GLU A 1 181 ? 10.754 51.104 46.999 1.00 17.97 181 GLU A C 1
ATOM 1282 O O . GLU A 1 181 ? 10.523 50.689 45.874 1.00 17.88 181 GLU A O 1
ATOM 1288 N N . GLN A 1 182 ? 10.341 52.305 47.397 1.00 18.52 182 GLN A N 1
ATOM 1289 C CA . GLN A 1 182 ? 9.375 53.050 46.567 1.00 19.23 182 GLN A CA 1
ATOM 1290 C C . GLN A 1 182 ? 9.893 54.339 45.941 1.00 19.35 182 GLN A C 1
ATOM 1291 O O . GLN A 1 182 ? 9.305 54.841 44.973 1.00 19.54 182 GLN A O 1
ATOM 1297 N N . CYS A 1 183 ? 10.987 54.868 46.478 1.00 18.83 183 CYS A N 1
ATOM 1298 C CA . CYS A 1 183 ? 11.640 55.997 45.847 1.00 19.11 183 CYS A CA 1
ATOM 1299 C C . CYS A 1 183 ? 12.657 55.519 44.793 1.00 18.65 183 CYS A C 1
ATOM 1300 O O . CYS A 1 183 ? 12.876 54.316 44.631 1.00 18.20 183 CYS A O 1
ATOM 1303 N N . TRP A 1 184 ? 13.230 56.453 44.041 1.00 18.27 184 TRP A N 1
ATOM 1304 C CA . TRP A 1 184 ? 14.099 56.114 42.917 1.00 18.30 184 TRP A CA 1
ATOM 1305 C C . TRP A 1 184 ? 15.563 56.027 43.327 1.00 18.82 184 TRP A C 1
ATOM 1306 O O . TRP A 1 184 ? 16.029 56.791 44.178 1.00 18.54 184 TRP A O 1
ATOM 1317 N N . LEU A 1 185 ? 16.303 55.120 42.704 1.00 18.71 185 LEU A N 1
ATOM 1318 C CA . LEU A 1 185 ? 17.736 55.073 42.946 1.00 18.77 185 LEU A CA 1
ATOM 1319 C C . LEU A 1 185 ? 18.444 56.380 42.550 1.00 18.63 185 LEU A C 1
ATOM 1320 O O . LEU A 1 185 ? 19.410 56.785 43.192 1.00 18.19 185 LEU A O 1
ATOM 1325 N N . TYR A 1 186 ? 17.949 57.026 41.499 1.00 18.27 186 TYR A N 1
ATOM 1326 C CA . TYR A 1 186 ? 18.428 58.337 41.084 1.00 18.62 186 TYR A CA 1
ATOM 1327 C C . TYR A 1 186 ? 17.329 59.071 40.300 1.00 18.20 186 TYR A C 1
ATOM 1328 O O . TYR A 1 186 ? 16.580 58.445 39.550 1.00 17.32 186 TYR A O 1
ATOM 1337 N N . THR A 1 187 ? 17.234 60.387 40.501 1.00 18.07 187 THR A N 1
ATOM 1338 C CA . THR A 1 187 ? 16.242 61.229 39.815 1.00 17.74 187 THR A CA 1
ATOM 1339 C C . THR A 1 187 ? 16.884 62.261 38.894 1.00 18.01 187 THR A C 1
ATOM 1340 O O . THR A 1 187 ? 16.192 62.891 38.093 1.00 18.23 187 THR A O 1
ATOM 1344 N N . GLY A 1 188 ? 18.192 62.468 39.025 1.00 17.83 188 GLY A N 1
ATOM 1345 C CA . GLY A 1 188 ? 18.918 63.292 38.070 1.00 17.79 188 GLY A CA 1
ATOM 1346 C C . GLY A 1 188 ? 19.271 62.426 36.874 1.00 17.92 188 GLY A C 1
ATOM 1347 O O . GLY A 1 188 ? 18.961 61.236 36.851 1.00 18.41 188 GLY A O 1
ATOM 1348 N N . ALA A 1 189 ? 19.942 63.002 35.887 1.00 18.04 189 ALA A N 1
ATOM 1349 C CA . ALA A 1 189 ? 20.404 62.231 34.738 1.00 18.08 189 ALA A CA 1
ATOM 1350 C C . ALA A 1 189 ? 21.600 61.349 35.126 1.00 18.21 189 ALA A C 1
ATOM 1351 O O . ALA A 1 189 ? 22.549 61.856 35.710 1.00 19.11 189 ALA A O 1
ATOM 1353 N N . ASN A 1 190 ? 21.602 60.056 34.798 1.00 18.29 190 ASN A N 1
ATOM 1354 C CA . ASN A 1 190 ? 20.507 59.358 34.116 1.00 18.37 190 ASN A CA 1
ATOM 1355 C C . ASN A 1 190 ? 19.533 58.796 35.151 1.00 18.02 190 ASN A C 1
ATOM 1356 O O . ASN A 1 190 ? 19.951 58.163 36.121 1.00 18.00 190 ASN A O 1
ATOM 1361 N N . ALA A 1 191 ? 18.246 59.040 34.957 1.00 17.54 191 ALA A N 1
ATOM 1362 C CA . ALA A 1 191 ? 17.238 58.629 35.934 1.00 17.42 191 ALA A CA 1
ATOM 1363 C C . ALA A 1 191 ? 16.913 57.144 35.890 1.00 17.39 191 ALA A C 1
ATOM 1364 O O . ALA A 1 191 ? 17.063 56.475 34.867 1.00 16.90 191 ALA A O 1
ATOM 1366 N N . LEU A 1 192 ? 16.445 56.646 37.027 1.00 17.61 192 LEU A N 1
ATOM 1367 C CA . LEU A 1 192 ? 16.165 55.237 37.189 1.00 17.82 192 LEU A CA 1
ATOM 1368 C C . LEU A 1 192 ? 14.709 55.104 37.635 1.00 17.52 192 LEU A C 1
ATOM 1369 O O . LEU A 1 192 ? 14.451 54.843 38.814 1.00 17.56 192 LEU A O 1
ATOM 1374 N N . PRO A 1 193 ? 13.750 55.326 36.696 1.00 17.23 193 PR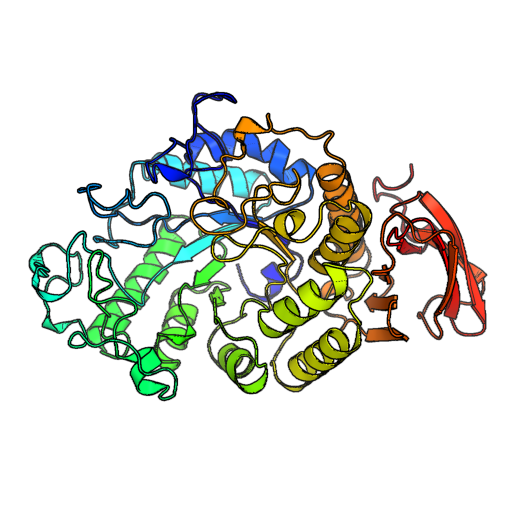O A N 1
ATOM 1375 C CA . PRO A 1 193 ? 12.330 55.337 37.038 1.00 16.97 193 PRO A CA 1
ATOM 1376 C C . PRO A 1 193 ? 11.953 54.043 37.726 1.00 17.35 193 PRO A C 1
ATOM 1377 O O . PRO A 1 193 ? 12.267 52.950 37.234 1.00 16.97 193 PRO A O 1
ATOM 1381 N N . ASP A 1 194 ? 11.319 54.175 38.884 1.00 17.23 194 ASP A N 1
ATOM 1382 C CA . ASP A 1 194 ? 11.118 53.036 39.754 1.00 17.35 194 ASP A CA 1
ATOM 1383 C C . ASP A 1 194 ? 9.776 52.359 39.490 1.00 17.14 194 ASP A C 1
ATOM 1384 O O . ASP A 1 194 ? 8.733 52.939 39.762 1.00 16.66 194 ASP A O 1
ATOM 1389 N N . LEU A 1 195 ? 9.814 51.127 38.996 1.00 16.62 195 LEU A N 1
ATOM 1390 C CA . LEU A 1 195 ? 8.607 50.377 38.683 1.00 16.71 195 LEU A CA 1
ATOM 1391 C C . LEU A 1 195 ? 7.751 50.043 39.912 1.00 16.90 195 LEU A C 1
ATOM 1392 O O . LEU A 1 195 ? 8.278 49.851 41.009 1.00 16.85 195 LEU A O 1
ATOM 1397 N N . LYS A 1 196 ? 6.434 49.971 39.730 1.00 17.03 196 LYS A N 1
ATOM 1398 C CA . LYS A 1 196 ? 5.563 49.489 40.802 1.00 17.54 196 LYS A CA 1
ATOM 1399 C C . LYS A 1 196 ? 5.617 47.962 40.800 1.00 17.67 196 LYS A C 1
ATOM 1400 O O . LYS A 1 196 ? 4.703 47.316 40.322 1.00 17.62 196 LYS A O 1
ATOM 1406 N N . THR A 1 197 ? 6.697 47.381 41.323 1.00 17.76 197 THR A N 1
ATOM 1407 C CA . THR A 1 197 ? 6.869 45.926 41.269 1.00 17.74 197 THR A CA 1
ATOM 1408 C C . THR A 1 197 ? 5.736 45.233 42.047 1.00 18.56 197 THR A C 1
ATOM 1409 O O . THR A 1 197 ? 5.342 44.104 41.731 1.00 18.29 197 THR A O 1
ATOM 1413 N N . GLU A 1 198 ? 5.207 45.939 43.044 1.00 19.04 198 GLU A N 1
ATOM 1414 C CA . GLU A 1 198 ? 4.094 45.454 43.863 1.00 19.79 198 GLU A CA 1
ATOM 1415 C C . GLU A 1 198 ? 2.720 45.597 43.195 1.00 20.45 198 GLU A C 1
ATOM 1416 O O . GLU A 1 198 ? 1.716 45.113 43.731 1.00 21.13 198 GLU A O 1
ATOM 1422 N N . ASP A 1 199 ? 2.654 46.303 42.064 1.00 20.86 199 ASP A N 1
ATOM 1423 C CA . ASP A 1 199 ? 1.392 46.414 41.339 1.00 21.02 199 ASP A CA 1
ATOM 1424 C C . ASP A 1 199 ? 1.108 45.068 40.681 1.00 21.16 199 ASP A C 1
ATOM 1425 O O . ASP A 1 199 ? 2.017 44.495 40.066 1.00 20.90 199 ASP A O 1
ATOM 1430 N N . PRO A 1 200 ? -0.134 44.552 40.808 1.00 21.11 200 PRO A N 1
ATOM 1431 C CA . PRO A 1 200 ? -0.450 43.242 40.225 1.00 21.33 200 PRO A CA 1
ATOM 1432 C C . PRO A 1 200 ? -0.132 43.106 38.734 1.00 21.67 200 PRO A C 1
ATOM 1433 O O . PRO A 1 200 ? 0.358 42.061 38.324 1.00 21.79 200 PRO A O 1
ATOM 1437 N N . HIS A 1 201 ? -0.401 44.132 37.929 1.00 22.02 201 HIS A N 1
ATOM 1438 C CA . HIS A 1 201 ? -0.157 44.015 36.485 1.00 22.46 201 HIS A CA 1
ATOM 1439 C C . HIS A 1 201 ? 1.342 43.985 36.170 1.00 21.74 201 HIS A C 1
ATOM 1440 O O . HIS A 1 201 ? 1.795 43.156 35.378 1.00 21.54 201 HIS A O 1
ATOM 1447 N N . VAL A 1 202 ? 2.105 44.881 36.797 1.00 20.86 202 VAL A N 1
ATOM 1448 C CA . VAL A 1 202 ? 3.565 44.892 36.630 1.00 20.01 202 VAL A CA 1
ATOM 1449 C C . VAL A 1 202 ? 4.193 43.558 37.060 1.00 19.94 202 VAL A C 1
ATOM 1450 O O . VAL A 1 202 ? 4.990 42.975 36.321 1.00 19.96 202 VAL A O 1
ATOM 1454 N N . SER A 1 203 ? 3.822 43.079 38.243 1.00 19.63 203 SER A N 1
ATOM 1455 C CA . SER A 1 203 ? 4.288 41.801 38.755 1.00 20.08 203 SER A CA 1
ATOM 1456 C C . SER A 1 203 ? 3.968 40.661 37.772 1.00 20.20 203 SER A C 1
ATOM 1457 O O . SER A 1 203 ? 4.847 39.860 37.430 1.00 20.69 203 SER A O 1
ATOM 1460 N N . GLN A 1 204 ? 2.723 40.615 37.299 1.00 20.36 204 GLN A N 1
ATOM 1461 C CA . GLN A 1 204 ? 2.292 39.626 36.308 1.00 20.76 204 GLN A CA 1
ATOM 1462 C C . GLN A 1 204 ? 3.167 39.630 35.055 1.00 20.27 204 GLN A C 1
ATOM 1463 O O . GLN A 1 204 ? 3.624 38.585 34.611 1.00 20.61 204 GLN A O 1
ATOM 1469 N N . VAL A 1 205 ? 3.374 40.813 34.488 1.00 19.48 205 VAL A N 1
ATOM 1470 C CA . VAL A 1 205 ? 4.179 40.992 33.291 1.00 18.67 205 VAL A CA 1
ATOM 1471 C C . VAL A 1 205 ? 5.649 40.598 33.534 1.00 18.17 205 VAL A C 1
ATOM 1472 O O . VAL A 1 205 ? 6.250 39.928 32.691 1.00 18.28 205 VAL A O 1
ATOM 1476 N N . HIS A 1 206 ? 6.213 41.010 34.673 1.00 17.44 206 HIS A N 1
ATOM 1477 C CA . HIS A 1 206 ? 7.580 40.600 35.072 1.00 17.49 206 HIS A CA 1
ATOM 1478 C C . HIS A 1 206 ? 7.675 39.073 35.164 1.00 17.56 206 HIS A C 1
ATOM 1479 O O . HIS A 1 206 ? 8.650 38.469 34.707 1.00 17.23 206 HIS A O 1
ATOM 1486 N N . ASN A 1 207 ? 6.667 38.456 35.781 1.00 17.93 207 ASN A N 1
ATOM 1487 C CA . ASN A 1 207 ? 6.691 37.009 36.002 1.00 18.16 207 ASN A CA 1
ATOM 1488 C C . ASN A 1 207 ? 6.543 36.224 34.700 1.00 18.56 207 ASN A C 1
ATOM 1489 O O . ASN A 1 207 ? 7.276 35.255 34.488 1.00 18.50 207 ASN A O 1
ATOM 1494 N N . ASP A 1 208 ? 5.615 36.644 33.829 1.00 18.95 208 ASP A N 1
ATOM 1495 C CA . ASP A 1 208 ? 5.450 36.019 32.502 1.00 19.35 208 ASP A CA 1
ATOM 1496 C C . ASP A 1 208 ? 6.705 36.242 31.658 1.00 18.94 208 ASP A C 1
ATOM 1497 O O . ASP A 1 208 ? 7.112 35.370 30.884 1.00 18.90 208 ASP A O 1
ATOM 1502 N N . TRP A 1 209 ? 7.306 37.415 31.808 1.00 18.16 209 TRP A N 1
ATOM 1503 C CA . TRP A 1 209 ? 8.511 37.758 31.065 1.00 18.46 209 TRP A CA 1
ATOM 1504 C C . TRP A 1 209 ? 9.672 36.811 31.378 1.00 18.77 209 TRP A C 1
ATOM 1505 O O . TRP A 1 209 ? 10.385 36.354 30.471 1.00 18.66 209 TRP A O 1
ATOM 1516 N N . ILE A 1 210 ? 9.874 36.534 32.663 1.00 18.96 210 ILE A N 1
ATOM 1517 C CA . ILE A 1 210 ? 11.061 35.788 33.081 1.00 18.63 210 ILE A CA 1
ATOM 1518 C C . ILE A 1 210 ? 10.861 34.297 32.847 1.00 19.08 210 ILE A C 1
ATOM 1519 O O . ILE A 1 210 ? 11.808 33.592 32.453 1.00 19.03 210 ILE A O 1
ATOM 1524 N N . ALA A 1 211 ? 9.629 33.828 33.066 1.00 19.04 211 ALA A N 1
ATOM 1525 C CA . ALA A 1 211 ? 9.268 32.444 32.747 1.00 19.59 211 ALA A CA 1
ATOM 1526 C C . ALA A 1 211 ? 9.589 32.184 31.290 1.00 20.04 211 ALA A C 1
ATOM 1527 O O . ALA A 1 211 ? 10.218 31.185 30.954 1.00 20.31 211 ALA A O 1
ATOM 1529 N N . ASP A 1 212 ? 9.192 33.117 30.435 1.00 20.88 212 ASP A N 1
ATOM 1530 C CA . ASP A 1 212 ? 9.478 33.017 29.021 1.00 21.91 212 ASP A CA 1
ATOM 1531 C C . ASP A 1 212 ? 10.956 33.153 28.675 1.00 21.80 212 ASP A C 1
ATOM 1532 O O . ASP A 1 212 ? 11.443 32.421 27.814 1.00 22.16 212 ASP A O 1
ATOM 1537 N N . LEU A 1 213 ? 11.658 34.097 29.311 1.00 21.37 213 LEU A N 1
ATOM 1538 C CA . LEU A 1 213 ? 13.054 34.381 28.965 1.00 21.16 213 LEU A CA 1
ATOM 1539 C C . LEU A 1 213 ? 13.939 33.190 29.323 1.00 21.43 213 LEU A C 1
ATOM 1540 O O . LEU A 1 213 ? 14.858 32.841 28.583 1.00 21.26 213 LEU A O 1
ATOM 1545 N N . VAL A 1 214 ? 13.640 32.574 30.464 1.00 21.66 214 VAL A N 1
ATOM 1546 C CA . VAL A 1 214 ? 14.367 31.401 30.941 1.00 21.52 214 VAL A CA 1
ATOM 1547 C C . VAL A 1 214 ? 14.227 30.212 29.986 1.00 21.85 214 VAL A C 1
ATOM 1548 O O . VAL A 1 214 ? 15.235 29.576 29.684 1.00 21.58 214 VAL A O 1
ATOM 1552 N N . SER A 1 215 ? 13.009 29.931 29.503 1.00 22.18 215 SER A N 1
ATOM 1553 C CA . SER A 1 215 ? 12.799 28.926 28.438 1.00 23.03 215 SER A CA 1
ATOM 1554 C C . SER A 1 215 ? 13.498 29.307 27.154 1.00 22.80 215 SER A C 1
ATOM 1555 O O . SER A 1 215 ? 14.193 28.478 26.545 1.00 22.65 215 SER A O 1
ATOM 1558 N N . LYS A 1 216 ? 13.265 30.544 26.716 1.00 22.29 216 LYS A N 1
ATOM 1559 C CA . LYS A 1 216 ? 13.757 30.981 25.426 1.00 22.42 216 LYS A CA 1
ATOM 1560 C C . LYS A 1 216 ? 15.270 30.782 25.290 1.00 22.38 216 LYS A C 1
ATOM 1561 O O . LYS A 1 216 ? 15.739 30.325 24.250 1.00 22.53 216 LYS A O 1
ATOM 1567 N N . TYR A 1 217 ? 16.026 31.127 26.330 1.00 21.89 217 TYR A N 1
ATOM 1568 C CA . TYR A 1 217 ? 17.479 31.093 26.224 1.00 22.12 217 TYR A CA 1
ATOM 1569 C C . TYR A 1 217 ? 18.162 30.033 27.083 1.00 21.61 217 TYR A C 1
ATOM 1570 O O . TYR A 1 217 ? 19.378 30.086 27.261 1.00 21.48 217 TYR A O 1
ATOM 1579 N N . SER A 1 218 ? 17.380 29.077 27.594 1.00 21.32 218 SER A N 1
ATOM 1580 C CA . SER A 1 218 ? 17.883 27.992 28.443 1.00 21.16 218 SER A CA 1
ATOM 1581 C C . SER A 1 218 ? 18.764 28.529 29.576 1.00 20.94 218 SER A C 1
ATOM 1582 O O . SER A 1 218 ? 19.892 28.067 29.755 1.00 21.09 218 SER A O 1
ATOM 1585 N N . ILE A 1 219 ? 18.245 29.516 30.318 1.00 20.72 219 ILE A N 1
ATOM 1586 C CA . ILE A 1 219 ? 18.968 30.155 31.428 1.00 20.38 219 ILE A CA 1
ATOM 1587 C C . ILE A 1 219 ? 19.002 29.162 32.589 1.00 20.06 219 ILE A C 1
ATOM 1588 O O . ILE A 1 219 ? 17.987 28.543 32.899 1.00 20.01 219 ILE A O 1
ATOM 1593 N N . ASP A 1 220 ? 20.151 29.027 33.244 1.00 19.72 220 ASP A N 1
ATOM 1594 C CA . ASP A 1 220 ? 20.259 28.089 34.362 1.00 19.07 220 ASP A CA 1
ATOM 1595 C C . ASP A 1 220 ? 19.978 28.724 35.709 1.00 18.41 220 ASP A C 1
ATOM 1596 O O . ASP A 1 220 ? 19.449 28.074 36.591 1.00 18.20 220 ASP A O 1
ATOM 1601 N N . GLY A 1 221 ? 20.332 29.996 35.858 1.00 18.17 221 GLY A N 1
ATOM 1602 C CA . GLY A 1 221 ? 20.087 30.717 37.100 1.00 17.28 221 GLY A CA 1
ATOM 1603 C C . GLY A 1 221 ? 20.025 32.207 36.863 1.00 16.96 221 GLY A C 1
ATOM 1604 O O . GLY A 1 221 ? 20.421 32.702 35.799 1.00 16.52 221 GLY A O 1
ATOM 1605 N N . LEU A 1 222 ? 19.524 32.933 37.850 1.00 16.62 222 LEU A N 1
ATOM 1606 C CA . LEU A 1 222 ? 19.506 34.386 37.744 1.00 16.44 222 LEU A CA 1
ATOM 1607 C C . LEU A 1 222 ? 20.261 35.046 38.854 1.00 16.17 222 LEU A C 1
ATOM 1608 O O . LEU A 1 222 ? 20.435 34.478 39.935 1.00 16.69 222 LEU A O 1
ATOM 1613 N N . ARG A 1 223 ? 20.696 36.267 38.579 1.00 15.73 223 ARG A N 1
ATOM 1614 C CA . ARG A 1 223 ? 21.205 37.147 39.599 1.00 15.56 223 ARG A CA 1
ATOM 1615 C C . ARG A 1 223 ? 20.266 38.345 39.565 1.00 15.58 223 ARG A C 1
ATOM 1616 O O . ARG A 1 223 ? 20.165 39.022 38.542 1.00 15.75 223 ARG A O 1
ATOM 1624 N N . ILE A 1 224 ? 19.551 38.596 40.653 1.00 15.62 224 ILE A N 1
ATOM 1625 C CA . ILE A 1 224 ? 18.552 39.669 40.642 1.00 15.40 224 ILE A CA 1
ATOM 1626 C C . ILE A 1 224 ? 19.120 40.953 41.222 1.00 15.59 224 ILE A C 1
ATOM 1627 O O . ILE A 1 224 ? 19.452 41.028 42.410 1.00 15.67 224 ILE A O 1
ATOM 1632 N N . ASP A 1 225 ? 19.231 41.952 40.353 1.00 15.55 225 ASP A N 1
ATOM 1633 C CA . ASP A 1 225 ? 19.740 43.271 40.700 1.00 15.55 225 ASP A CA 1
ATOM 1634 C C . ASP A 1 225 ? 18.841 43.936 41.735 1.00 15.67 225 ASP A C 1
ATOM 1635 O O . ASP A 1 225 ? 17.634 43.691 41.762 1.00 15.66 225 ASP A O 1
ATOM 1640 N N . THR A 1 226 ? 19.450 44.752 42.595 1.00 15.62 226 THR A N 1
ATOM 1641 C CA . THR A 1 226 ? 18.755 45.740 43.413 1.00 15.46 226 THR A CA 1
ATOM 1642 C C . THR A 1 226 ? 17.567 45.147 44.163 1.00 15.82 226 THR A C 1
ATOM 1643 O O . THR A 1 226 ? 16.496 45.751 44.251 1.00 15.84 226 THR A O 1
ATOM 1647 N N . THR A 1 227 ? 17.787 43.963 44.732 1.00 16.32 227 THR A N 1
ATOM 1648 C CA . THR A 1 227 ? 16.722 43.182 45.363 1.00 16.18 227 THR A CA 1
ATOM 1649 C C . THR A 1 227 ? 16.124 43.899 46.578 1.00 16.29 227 THR A C 1
ATOM 1650 O O . THR A 1 227 ? 14.921 43.866 46.773 1.00 15.84 227 THR A O 1
ATOM 1654 N N . LYS A 1 228 ? 16.956 44.557 47.383 1.00 16.63 228 LYS A N 1
ATOM 1655 C CA . LYS A 1 228 ? 16.444 45.310 48.548 1.00 16.51 228 LYS A CA 1
ATOM 1656 C C . LYS A 1 228 ? 15.523 46.488 48.178 1.00 16.68 228 LYS A C 1
ATOM 1657 O O . LYS A 1 228 ? 14.768 46.980 49.024 1.00 16.98 228 LYS A O 1
ATOM 1663 N N . HIS A 1 229 ? 15.583 46.931 46.925 1.00 16.36 229 HIS A N 1
ATOM 1664 C CA . HIS A 1 229 ? 14.754 48.032 46.431 1.00 16.45 229 HIS A CA 1
ATOM 1665 C C . HIS A 1 229 ? 13.431 47.566 45.854 1.00 16.51 229 HIS A C 1
ATOM 1666 O O . HIS A 1 229 ? 12.611 48.375 45.438 1.00 16.26 229 HIS A O 1
ATOM 1673 N N . VAL A 1 230 ? 13.240 46.252 45.831 1.00 17.10 230 VAL A N 1
ATOM 1674 C CA . VAL A 1 230 ? 11.986 45.624 45.394 1.00 17.30 230 VAL A CA 1
ATOM 1675 C C . VAL A 1 230 ? 11.264 45.055 46.616 1.00 17.77 230 VAL A C 1
ATOM 1676 O O . VAL A 1 230 ? 11.913 44.479 47.480 1.00 16.94 230 VAL A O 1
ATOM 1680 N N . ASP A 1 231 ? 9.938 45.208 46.697 1.00 18.44 231 ASP A N 1
ATOM 1681 C CA . ASP A 1 231 ? 9.175 44.553 47.771 1.00 19.64 231 ASP A CA 1
ATOM 1682 C C . ASP A 1 231 ? 9.397 43.027 47.741 1.00 20.13 231 ASP A C 1
ATOM 1683 O O . ASP A 1 231 ? 9.461 42.429 46.662 1.00 20.36 231 ASP A O 1
ATOM 1688 N N . LYS A 1 232 ? 9.512 42.417 48.923 1.00 20.18 232 LYS A N 1
ATOM 1689 C CA . LYS A 1 232 ? 9.769 40.974 49.058 1.00 20.31 232 LYS A CA 1
ATOM 1690 C C . LYS A 1 232 ? 8.776 40.022 48.364 1.00 20.05 232 LYS A C 1
ATOM 1691 O O . LYS A 1 232 ? 9.216 39.077 47.693 1.00 20.94 232 LYS A O 1
ATOM 1697 N N . PRO A 1 233 ? 7.447 40.250 48.516 1.00 19.77 233 PRO A N 1
ATOM 1698 C CA . PRO A 1 233 ? 6.518 39.366 47.774 1.00 19.09 233 PRO A CA 1
ATOM 1699 C C . PRO A 1 233 ? 6.747 39.366 46.244 1.00 19.15 233 PRO A C 1
ATOM 1700 O O . PRO A 1 233 ? 6.684 38.300 45.609 1.00 19.18 233 PRO A O 1
ATOM 1704 N N . ALA A 1 234 ? 7.038 40.533 45.659 1.00 18.36 234 ALA A N 1
ATOM 1705 C CA . ALA A 1 234 ? 7.322 40.594 44.220 1.00 17.86 234 ALA A CA 1
ATOM 1706 C C . ALA A 1 234 ? 8.572 39.789 43.874 1.00 17.27 234 ALA A C 1
ATOM 1707 O O . ALA A 1 234 ? 8.635 39.142 42.830 1.00 16.85 234 ALA A O 1
ATOM 1709 N N . ILE A 1 235 ? 9.562 39.820 44.758 1.00 17.06 235 ILE A N 1
ATOM 1710 C CA . ILE A 1 235 ? 10.769 39.016 44.556 1.00 17.28 235 ILE A CA 1
ATOM 1711 C C . ILE A 1 235 ? 10.419 37.527 44.568 1.00 17.54 235 ILE A C 1
ATOM 1712 O O . ILE A 1 235 ? 10.857 36.769 43.701 1.00 17.56 235 ILE A O 1
ATOM 1717 N N . GLY A 1 236 ? 9.596 37.132 45.537 1.00 17.97 236 GLY A N 1
ATOM 1718 C CA . GLY A 1 236 ? 9.207 35.738 45.707 1.00 17.85 236 GLY A CA 1
ATOM 1719 C C . GLY A 1 236 ? 8.521 35.182 44.487 1.00 18.01 236 GLY A C 1
ATOM 1720 O O . GLY A 1 236 ? 8.923 34.154 43.962 1.00 18.20 236 GLY A O 1
ATOM 1721 N N . SER A 1 237 ? 7.507 35.879 43.998 1.00 18.43 237 SER A N 1
ATOM 1722 C CA . SER A 1 237 ? 6.755 35.360 42.866 1.00 19.05 237 SER A CA 1
ATOM 1723 C C . SER A 1 237 ? 7.576 35.447 41.580 1.00 18.87 237 SER A C 1
ATOM 1724 O O . SER A 1 237 ? 7.360 34.673 40.648 1.00 19.51 237 SER A O 1
ATOM 1727 N N . PHE A 1 238 ? 8.517 36.382 41.526 1.00 18.50 238 PHE A N 1
ATOM 1728 C CA . PHE A 1 238 ? 9.426 36.451 40.385 1.00 18.04 238 PHE A CA 1
ATOM 1729 C C . PHE A 1 238 ? 10.368 35.236 40.344 1.00 18.52 238 PHE A C 1
ATOM 1730 O O . PHE A 1 238 ? 10.554 34.624 39.291 1.00 18.35 238 PHE A O 1
ATOM 1738 N N . ASN A 1 239 ? 10.952 34.889 41.489 1.00 18.83 239 ASN A N 1
ATOM 1739 C CA . ASN A 1 239 ? 11.850 33.723 41.595 1.00 19.60 239 ASN A CA 1
ATOM 1740 C C . ASN A 1 239 ? 11.085 32.412 41.279 1.00 20.32 239 ASN A C 1
ATOM 1741 O O . ASN A 1 239 ? 11.581 31.542 40.564 1.00 19.81 239 ASN A O 1
ATOM 1746 N N . ASP A 1 240 ? 9.854 32.310 41.778 1.00 21.81 240 ASP A N 1
ATOM 1747 C CA . ASP A 1 240 ? 8.954 31.179 41.475 1.00 22.75 240 ASP A CA 1
ATOM 1748 C C . ASP A 1 240 ? 8.660 31.018 39.998 1.00 22.05 240 ASP A C 1
ATOM 1749 O O . ASP A 1 240 ? 8.650 29.904 39.476 1.00 22.75 240 ASP A O 1
ATOM 1754 N N . ALA A 1 241 ? 8.386 32.144 39.348 1.00 21.45 241 ALA A N 1
ATOM 1755 C CA . ALA A 1 241 ? 8.004 32.195 37.946 1.00 20.59 241 ALA A CA 1
ATOM 1756 C C . ALA A 1 241 ? 9.175 31.819 37.073 1.00 20.20 241 ALA A C 1
ATOM 1757 O O . ALA A 1 241 ? 9.006 31.165 36.048 1.00 19.81 241 ALA A O 1
ATOM 1759 N N . ALA A 1 242 ? 10.363 32.262 37.476 1.00 19.90 242 ALA A N 1
ATOM 1760 C CA . ALA A 1 242 ? 11.587 31.924 36.759 1.00 19.79 242 ALA A CA 1
ATOM 1761 C C . ALA A 1 242 ? 11.844 30.419 36.756 1.00 19.54 242 ALA A C 1
ATOM 1762 O O . ALA A 1 242 ? 12.330 29.878 35.773 1.00 19.45 242 ALA A O 1
ATOM 1764 N N . GLY A 1 243 ? 11.511 29.746 37.856 1.00 19.81 243 GLY A N 1
ATOM 1765 C CA . GLY A 1 243 ? 11.595 28.279 37.915 1.00 19.43 243 GLY A CA 1
ATOM 1766 C C . GLY A 1 243 ? 13.030 27.789 37.953 1.00 19.42 243 GLY A C 1
ATOM 1767 O O . GLY A 1 243 ? 13.310 26.629 37.639 1.00 19.81 243 GLY A O 1
ATOM 1768 N N . VAL A 1 244 ? 13.941 28.686 38.330 1.00 18.78 244 VAL A N 1
ATOM 1769 C CA . VAL A 1 244 ? 15.363 28.375 38.476 1.00 18.02 244 VAL A CA 1
ATOM 1770 C C . VAL A 1 244 ? 15.891 29.093 39.716 1.00 18.08 244 VAL A C 1
ATOM 1771 O O . VAL A 1 244 ? 15.241 30.007 40.228 1.00 18.51 244 VAL A O 1
ATOM 1775 N N . TYR A 1 245 ? 17.049 28.649 40.202 1.00 17.88 245 TYR A N 1
ATOM 1776 C CA . TYR A 1 245 ? 17.784 29.295 41.288 1.00 17.29 245 TYR A CA 1
ATOM 1777 C C . TYR A 1 245 ? 18.034 30.762 40.985 1.00 17.40 245 TYR A C 1
ATOM 1778 O O . TYR A 1 245 ? 18.526 31.108 39.905 1.00 17.91 245 TYR A O 1
ATOM 1787 N N . ALA A 1 246 ? 17.716 31.628 41.933 1.00 17.05 246 ALA A N 1
ATOM 1788 C CA . ALA A 1 246 ? 18.063 33.028 41.799 1.00 16.76 246 ALA A CA 1
ATOM 1789 C C . ALA A 1 246 ? 18.875 33.455 43.002 1.00 16.66 246 ALA A C 1
ATOM 1790 O O . ALA A 1 246 ? 18.557 33.075 44.133 1.00 16.68 246 ALA A O 1
ATOM 1792 N N . VAL A 1 247 ? 19.925 34.239 42.761 1.00 16.66 247 VAL A N 1
ATOM 1793 C CA . VAL A 1 247 ? 20.656 34.876 43.843 1.00 16.18 247 VAL A CA 1
ATOM 1794 C C . VAL A 1 247 ? 20.357 36.374 43.826 1.00 16.74 247 VAL A C 1
ATOM 1795 O O . VAL A 1 247 ? 20.520 37.050 42.794 1.00 16.95 247 VAL A O 1
ATOM 1799 N N . GLY A 1 248 ? 19.885 36.890 44.958 1.00 16.68 248 GLY A N 1
ATOM 1800 C CA . GLY A 1 248 ? 19.547 38.306 45.056 1.00 16.71 248 GLY A CA 1
ATOM 1801 C C . GLY A 1 248 ? 20.729 39.171 45.457 1.00 16.80 248 GLY A C 1
ATOM 1802 O O . GLY A 1 248 ? 21.480 38.834 46.388 1.00 16.80 248 GLY A O 1
ATOM 1803 N N . GLU A 1 249 ? 20.899 40.286 44.751 1.00 16.48 249 GLU A N 1
ATOM 1804 C CA . GLU A 1 249 ? 21.846 41.291 45.181 1.00 16.43 249 GLU A CA 1
ATOM 1805 C C . GLU A 1 249 ? 21.161 42.149 46.220 1.00 16.46 249 GLU A C 1
ATOM 1806 O O . GLU A 1 249 ? 20.430 43.084 45.882 1.00 16.72 249 GLU A O 1
ATOM 1812 N N . VAL A 1 250 ? 21.392 41.809 47.481 1.00 15.96 250 VAL A N 1
ATOM 1813 C CA . VAL A 1 250 ? 20.891 42.587 48.598 1.00 15.37 250 VAL A CA 1
ATOM 1814 C C . VAL A 1 250 ? 22.079 43.362 49.181 1.00 15.67 250 VAL A C 1
ATOM 1815 O O . VAL A 1 250 ? 22.931 42.817 49.892 1.00 15.01 250 VAL A O 1
ATOM 1819 N N . TYR A 1 251 ? 22.129 44.646 48.871 1.00 15.95 251 TYR A N 1
ATOM 1820 C CA . TYR A 1 251 ? 23.315 45.429 49.135 1.00 16.67 251 TYR A CA 1
ATOM 1821 C C . TYR A 1 251 ? 23.311 45.946 50.570 1.00 16.79 251 TYR A C 1
ATOM 1822 O O . TYR A 1 251 ? 22.971 47.104 50.819 1.00 17.04 251 TYR A O 1
ATOM 1831 N N . HIS A 1 252 ? 23.677 45.089 51.511 1.00 16.83 252 HIS A N 1
ATOM 1832 C CA . HIS A 1 252 ? 23.646 45.470 52.916 1.00 17.44 252 HIS A CA 1
ATOM 1833 C C . HIS A 1 252 ? 24.562 44.568 53.727 1.00 17.56 252 HIS A C 1
ATOM 1834 O O . HIS A 1 252 ? 24.580 43.346 53.534 1.00 17.50 252 HIS A O 1
ATOM 1841 N N . GLY A 1 253 ? 25.324 45.176 54.632 1.00 17.86 253 GLY A N 1
ATOM 1842 C CA . GLY A 1 253 ? 26.314 44.453 55.425 1.00 18.00 253 GLY A CA 1
ATOM 1843 C C . GLY A 1 253 ? 25.820 43.773 56.689 1.00 18.67 253 GLY A C 1
ATOM 1844 O O . GLY A 1 253 ? 26.568 43.036 57.321 1.00 19.16 253 GLY A O 1
ATOM 1845 N N . ASP A 1 254 ? 24.567 44.018 57.069 1.00 19.18 254 ASP A N 1
ATOM 1846 C CA . ASP A 1 254 ? 24.008 43.479 58.318 1.00 19.29 254 ASP A CA 1
ATOM 1847 C C . ASP A 1 254 ? 23.197 42.202 58.099 1.00 18.95 254 ASP A C 1
ATOM 1848 O O . ASP A 1 254 ? 22.154 42.239 57.454 1.00 19.02 254 ASP A O 1
ATOM 1853 N N . PRO A 1 255 ? 23.660 41.069 58.663 1.00 19.23 255 PRO A N 1
ATOM 1854 C CA . PRO A 1 255 ? 22.912 39.818 58.490 1.00 19.14 255 PRO A CA 1
ATOM 1855 C C . PRO A 1 255 ? 21.441 39.949 58.905 1.00 19.95 255 PRO A C 1
ATOM 1856 O O . PRO A 1 255 ? 20.581 39.331 58.270 1.00 20.17 255 PRO A O 1
ATOM 1860 N N . ALA A 1 256 ? 21.141 40.747 59.936 1.00 20.10 256 ALA A N 1
ATOM 1861 C CA . ALA A 1 256 ? 19.737 40.947 60.347 1.00 20.33 256 ALA A CA 1
ATOM 1862 C C . ALA A 1 256 ? 18.852 41.575 59.238 1.00 20.48 256 ALA A C 1
ATOM 1863 O O . ALA A 1 256 ? 17.632 41.381 59.215 1.00 20.91 256 ALA A O 1
ATOM 1865 N N . TYR A 1 257 ? 19.471 42.307 58.316 1.00 20.35 257 TYR A N 1
ATOM 1866 C CA . TYR A 1 257 ? 18.770 42.891 57.161 1.00 20.02 257 TYR A CA 1
ATOM 1867 C C . TYR A 1 257 ? 18.745 41.963 55.924 1.00 19.66 257 TYR A C 1
ATOM 1868 O O . TYR A 1 257 ? 17.698 41.700 55.315 1.00 19.06 257 TYR A O 1
ATOM 1877 N N . THR A 1 258 ? 19.924 41.479 55.567 1.00 19.36 258 THR A N 1
ATOM 1878 C CA . THR A 1 258 ? 20.154 40.740 54.326 1.00 19.39 258 THR A CA 1
ATOM 1879 C C . THR A 1 258 ? 19.629 39.308 54.395 1.00 19.71 258 THR A C 1
ATOM 1880 O O . THR A 1 258 ? 18.916 38.848 53.496 1.00 19.15 258 THR A O 1
ATOM 1884 N N . CYS A 1 259 ? 19.957 38.611 55.477 1.00 20.06 259 CYS A N 1
ATOM 1885 C CA . CYS A 1 259 ? 19.541 37.220 55.619 1.00 21.13 259 CYS A CA 1
ATOM 1886 C C . CYS A 1 259 ? 18.020 36.971 55.483 1.00 20.69 259 CYS A C 1
ATOM 1887 O O . CYS A 1 259 ? 17.627 36.034 54.775 1.00 20.98 259 CYS A O 1
ATOM 1890 N N . PRO A 1 260 ? 17.156 37.811 56.117 1.00 19.85 260 PRO A N 1
ATOM 1891 C CA . PRO A 1 260 ? 15.723 37.505 55.919 1.00 19.34 260 PRO A CA 1
ATOM 1892 C C . PRO A 1 260 ? 15.229 37.474 54.471 1.00 18.93 260 PRO A C 1
ATOM 1893 O O . PRO A 1 260 ? 14.156 36.915 54.229 1.00 19.41 260 PRO A O 1
ATOM 1897 N N . TYR A 1 261 ? 15.993 38.041 53.530 1.00 18.38 261 TYR A N 1
ATOM 1898 C CA . TYR A 1 261 ? 15.657 37.979 52.095 1.00 18.26 261 TYR A CA 1
ATOM 1899 C C . TYR A 1 261 ? 15.676 36.556 51.530 1.00 18.52 261 TYR A C 1
ATOM 1900 O O . TYR A 1 261 ? 15.005 36.262 50.527 1.00 18.44 261 TYR A O 1
ATOM 1909 N N . GLN A 1 262 ? 16.406 35.663 52.186 1.00 18.96 262 GLN A N 1
ATOM 1910 C CA . GLN A 1 262 ? 16.471 34.287 51.717 1.00 19.94 262 GLN A CA 1
ATOM 1911 C C . GLN A 1 262 ? 15.165 33.511 51.976 1.00 20.75 262 GLN A C 1
ATOM 1912 O O . GLN A 1 262 ? 15.008 32.369 51.512 1.00 21.24 262 GLN A O 1
ATOM 1918 N N . ASP A 1 263 ? 14.220 34.136 52.686 1.00 21.68 263 ASP A N 1
ATOM 1919 C CA . ASP A 1 263 ? 12.851 33.611 52.767 1.00 22.60 263 ASP A CA 1
ATOM 1920 C C . ASP A 1 263 ? 12.116 33.862 51.453 1.00 22.93 263 ASP A C 1
ATOM 1921 O O . ASP A 1 263 ? 11.059 33.274 51.209 1.00 23.24 263 ASP A O 1
ATOM 1926 N N . TRP A 1 264 ? 12.676 34.741 50.611 1.00 23.05 264 TRP A N 1
ATOM 1927 C CA . TRP A 1 264 ? 12.043 35.134 49.331 1.00 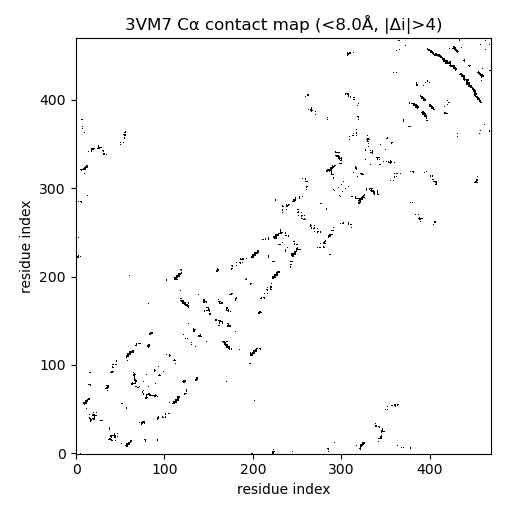23.07 264 TRP A CA 1
ATOM 1928 C C . TRP A 1 264 ? 12.811 34.796 48.038 1.00 22.65 264 TRP A C 1
ATOM 1929 O O . TRP A 1 264 ? 12.169 34.540 47.025 1.00 23.21 264 TRP A O 1
ATOM 1940 N N . VAL A 1 265 ? 14.150 34.848 48.056 1.00 21.74 265 VAL A N 1
ATOM 1941 C CA . VAL A 1 265 ? 15.006 34.408 46.921 1.00 20.84 265 VAL A CA 1
ATOM 1942 C C . VAL A 1 265 ? 15.792 33.201 47.365 1.00 20.46 265 VAL A C 1
ATOM 1943 O O . VAL A 1 265 ? 16.125 33.106 48.542 1.00 20.54 265 VAL A O 1
ATOM 1947 N N . ASP A 1 266 ? 16.164 32.316 46.445 1.00 19.68 266 ASP A N 1
ATOM 1948 C CA . ASP A 1 266 ? 16.901 31.110 46.846 1.00 18.97 266 ASP A CA 1
ATOM 1949 C C . ASP A 1 266 ? 18.206 31.447 47.552 1.00 18.55 266 ASP A C 1
ATOM 1950 O O . ASP A 1 266 ? 18.534 30.827 48.552 1.00 18.04 266 ASP A O 1
ATOM 1955 N N . GLY A 1 267 ? 18.931 32.440 47.036 1.00 18.51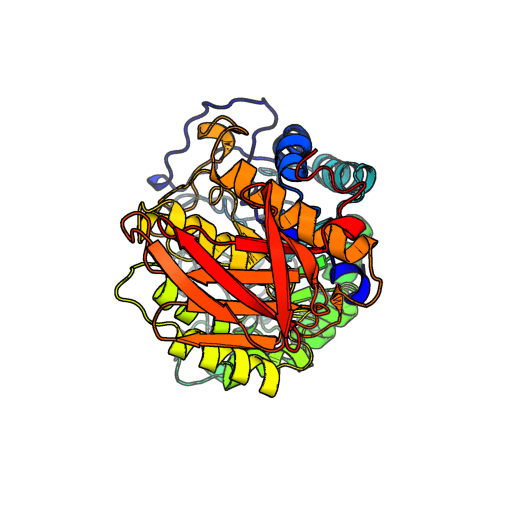 267 GLY A N 1
ATOM 1956 C CA . GLY A 1 267 ? 20.131 32.933 47.699 1.00 18.30 267 GLY A CA 1
ATOM 1957 C C . GLY A 1 267 ? 20.279 34.444 47.660 1.00 18.07 267 GLY A C 1
ATOM 1958 O O . GLY A 1 267 ? 19.576 35.143 46.927 1.00 18.15 267 GLY A O 1
ATOM 1959 N N . VAL A 1 268 ? 21.202 34.953 48.462 1.00 17.32 268 VAL A N 1
ATOM 1960 C CA . VAL A 1 268 ? 21.604 36.342 48.347 1.00 16.64 268 VAL A CA 1
ATOM 1961 C C . VAL A 1 268 ? 23.135 36.400 48.236 1.00 16.52 268 VAL A C 1
ATOM 1962 O O . VAL A 1 268 ? 23.831 35.463 48.634 1.00 16.34 268 VAL A O 1
ATOM 1966 N N . LEU A 1 269 ? 23.662 37.478 47.670 1.00 15.91 269 LEU A N 1
ATOM 1967 C CA . LEU A 1 269 ? 25.101 37.669 47.695 1.00 15.69 269 LEU A CA 1
ATOM 1968 C C . LEU A 1 269 ? 25.531 37.931 49.131 1.00 15.80 269 LEU A C 1
ATOM 1969 O O . LEU A 1 269 ? 24.847 38.648 49.882 1.00 15.18 269 LEU A O 1
ATOM 1974 N N . ASN A 1 270 ? 26.662 37.350 49.511 1.00 15.77 270 ASN A N 1
ATOM 1975 C CA . ASN A 1 270 ? 27.089 37.425 50.900 1.00 16.09 270 ASN A CA 1
ATOM 1976 C C . ASN A 1 270 ? 27.821 38.720 51.266 1.00 15.85 270 ASN A C 1
ATOM 1977 O O . ASN A 1 270 ? 29.010 38.709 51.589 1.00 15.36 270 ASN A O 1
ATOM 1982 N N . PHE A 1 271 ? 27.087 39.834 51.214 1.00 16.00 271 PHE A N 1
ATOM 1983 C CA . PHE A 1 271 ? 27.602 41.149 51.608 1.00 16.10 271 PHE A CA 1
ATOM 1984 C C . PHE A 1 271 ? 28.001 41.207 53.086 1.00 16.28 271 PHE A C 1
ATOM 1985 O O . PHE A 1 271 ? 29.008 41.849 53.425 1.00 16.81 271 PHE A O 1
ATOM 1993 N N . PRO A 1 272 ? 27.226 40.536 53.970 1.00 15.71 272 PRO A N 1
ATOM 1994 C CA . PRO A 1 272 ? 27.595 40.559 55.389 1.00 15.73 272 PRO A CA 1
ATOM 1995 C C . PRO A 1 272 ? 28.975 39.958 55.673 1.00 16.35 272 PRO A C 1
ATOM 1996 O O . PRO A 1 272 ? 29.699 40.486 56.530 1.00 16.26 272 PRO A O 1
ATOM 200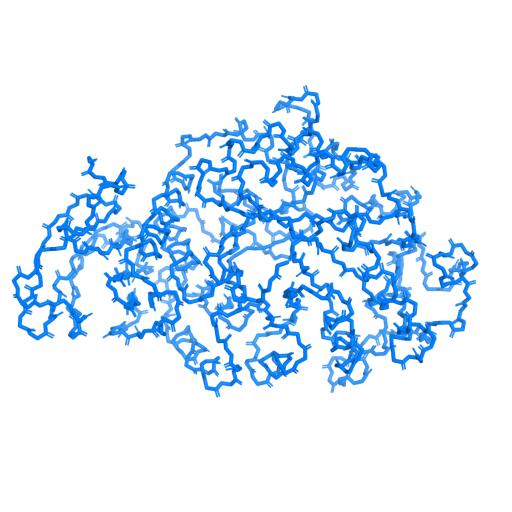0 N N . VAL A 1 273 ? 29.349 38.901 54.940 1.00 16.17 273 VAL A N 1
ATOM 2001 C CA . VAL A 1 273 ? 30.703 38.340 55.051 1.00 16.38 273 VAL A CA 1
ATOM 2002 C C . VAL A 1 273 ? 31.767 39.177 54.285 1.00 16.56 273 VAL A C 1
ATOM 2003 O O . VAL A 1 273 ? 32.912 39.341 54.771 1.00 16.44 273 VAL A O 1
ATOM 2007 N N . TYR A 1 274 ? 31.379 39.711 53.120 1.00 16.07 274 TYR A N 1
ATOM 2008 C CA . TYR A 1 274 ? 32.251 40.567 52.299 1.00 16.30 274 TYR A CA 1
ATOM 2009 C C . TYR A 1 274 ? 32.969 41.668 53.085 1.00 16.71 274 TYR A C 1
ATOM 2010 O O . TYR A 1 274 ? 34.199 41.782 53.009 1.00 17.52 274 TYR A O 1
ATOM 2019 N N . TYR A 1 275 ? 32.217 42.497 53.810 1.00 16.64 275 TYR A N 1
ATOM 2020 C CA . TYR A 1 275 ? 32.833 43.652 54.466 1.00 16.81 275 TYR A CA 1
ATOM 2021 C C . TYR A 1 275 ? 33.968 43.292 55.459 1.00 17.02 275 TYR A C 1
ATOM 2022 O O . TYR A 1 275 ? 35.090 43.781 55.306 1.00 17.08 275 TYR A O 1
ATOM 2031 N N . PRO A 1 276 ? 33.698 42.426 56.457 1.00 16.93 276 PRO A N 1
ATOM 2032 C CA . PRO A 1 276 ? 34.786 42.019 57.374 1.00 17.40 276 PRO A CA 1
ATOM 2033 C C . PRO A 1 276 ? 35.867 41.160 56.706 1.00 18.10 276 PRO A C 1
ATOM 2034 O O . PRO A 1 276 ? 36.993 41.112 57.202 1.00 18.60 276 PRO A O 1
ATOM 2038 N N . LEU A 1 277 ? 35.536 40.499 55.590 1.00 18.59 277 LEU A N 1
ATOM 2039 C CA . LEU A 1 277 ? 36.533 39.730 54.841 1.00 18.66 277 LEU A CA 1
ATOM 2040 C C . LEU A 1 277 ? 37.621 40.653 54.298 1.00 19.46 277 LEU A C 1
ATOM 2041 O O . LEU A 1 277 ? 38.821 40.382 54.466 1.00 19.18 277 LEU A O 1
ATOM 2046 N N . ILE A 1 278 ? 37.182 41.736 53.654 1.00 20.11 278 ILE A N 1
ATOM 2047 C CA . ILE A 1 278 ? 38.074 42.745 53.090 1.00 21.35 278 ILE A CA 1
ATOM 2048 C C . ILE A 1 278 ? 38.825 43.468 54.199 1.00 21.87 278 ILE A C 1
ATOM 2049 O O . ILE A 1 278 ? 40.024 43.688 54.093 1.00 21.96 278 ILE A O 1
ATOM 2054 N N . ASP A 1 279 ? 38.121 43.827 55.267 1.00 22.61 279 ASP A N 1
ATOM 2055 C CA . ASP A 1 279 ? 38.781 44.393 56.430 1.00 23.47 279 ASP A CA 1
ATOM 2056 C C . ASP A 1 279 ? 39.863 43.462 56.988 1.00 23.18 279 ASP A C 1
ATOM 2057 O O . ASP A 1 279 ? 40.940 43.926 57.342 1.00 23.27 279 ASP A O 1
ATOM 2062 N N . ALA A 1 280 ? 39.591 42.158 57.038 1.00 22.62 280 ALA A N 1
ATOM 2063 C CA . ALA A 1 280 ? 40.581 41.211 57.541 1.00 22.32 280 ALA A CA 1
ATOM 2064 C C . ALA A 1 280 ? 41.834 41.131 56.653 1.00 22.02 280 ALA A C 1
ATOM 2065 O O . ALA A 1 280 ? 42.952 41.206 57.161 1.00 21.71 280 ALA A O 1
ATOM 2067 N N . PHE A 1 281 ? 41.640 41.041 55.335 1.00 21.58 281 PHE A N 1
ATOM 2068 C CA . PHE A 1 281 ? 42.724 40.668 54.419 1.00 21.28 281 PHE A CA 1
ATOM 2069 C C . PHE A 1 281 ? 43.353 41.814 53.601 1.00 21.06 281 PHE A C 1
ATOM 2070 O O . PHE A 1 281 ? 44.323 41.594 52.887 1.00 20.26 281 PHE A O 1
ATOM 2078 N N . LYS A 1 282 ? 42.843 43.035 53.735 1.00 21.13 282 LYS A N 1
ATOM 2079 C CA . LYS A 1 282 ? 43.395 44.160 52.978 1.00 21.73 282 LYS A CA 1
ATOM 2080 C C . LYS A 1 282 ? 44.731 44.650 53.540 1.00 22.33 282 LYS A C 1
ATOM 2081 O O . LYS A 1 282 ? 45.445 45.421 52.886 1.00 22.08 282 LYS A O 1
ATOM 2087 N N . SER A 1 283 ? 45.054 44.206 54.755 1.00 22.82 283 SER A N 1
ATOM 2088 C CA . SER A 1 283 ? 46.221 44.693 55.483 1.00 23.56 283 SER A CA 1
ATOM 2089 C C . SER A 1 283 ? 46.555 43.733 56.615 1.00 23.62 283 SER A C 1
ATOM 2090 O O . SER A 1 283 ? 45.635 43.176 57.210 1.00 23.97 283 SER A O 1
ATOM 2093 N N . PRO A 1 284 ? 47.852 43.564 56.955 1.00 23.56 284 PRO A N 1
ATOM 2094 C CA . PRO A 1 284 ? 48.150 42.749 58.132 1.00 23.85 284 PRO A CA 1
ATOM 2095 C C . PRO A 1 284 ? 47.713 43.394 59.470 1.00 24.54 284 PRO A C 1
ATOM 2096 O O . PRO A 1 284 ? 47.764 42.736 60.519 1.00 24.31 284 PRO A O 1
ATOM 2100 N N . SER A 1 285 ? 47.285 44.659 59.418 1.00 24.85 285 SER A N 1
ATOM 2101 C CA . SER A 1 285 ? 46.791 45.386 60.587 1.00 25.66 285 SER A CA 1
ATOM 2102 C C . SER A 1 285 ? 45.398 44.926 60.950 1.00 25.51 285 SER A C 1
ATOM 2103 O O . SER A 1 285 ? 44.930 45.175 62.051 1.00 25.56 285 SER A O 1
ATOM 2106 N N . GLY A 1 286 ? 44.716 44.308 59.994 1.00 25.65 286 GLY A N 1
ATOM 2107 C CA . GLY A 1 286 ? 43.357 43.838 60.208 1.00 25.71 286 GLY A CA 1
ATOM 2108 C C . GLY A 1 286 ? 43.294 42.663 61.159 1.00 25.79 286 GLY A C 1
ATOM 2109 O O . GLY A 1 286 ? 44.307 42.045 61.481 1.00 25.43 286 GLY A O 1
ATOM 2110 N N . THR A 1 287 ? 42.078 42.341 61.574 1.00 26.28 287 THR A N 1
ATOM 2111 C CA . THR A 1 287 ? 41.825 41.309 62.553 1.00 26.86 287 THR A CA 1
ATOM 2112 C C . THR A 1 287 ? 40.721 40.393 62.003 1.00 26.69 287 THR A C 1
ATOM 2113 O O . THR A 1 287 ? 39.905 40.843 61.201 1.00 26.71 287 THR A O 1
ATOM 2117 N N . MET A 1 288 ? 40.705 39.123 62.413 1.00 26.38 288 MET A N 1
ATOM 2118 C CA . MET A 1 288 ? 39.692 38.154 61.954 1.00 26.51 288 MET A CA 1
ATOM 2119 C C . MET A 1 288 ? 38.328 38.217 62.667 1.00 26.69 288 MET A C 1
ATOM 2120 O O . MET A 1 288 ? 37.345 37.619 62.204 1.00 26.78 288 MET A O 1
ATOM 2125 N N . TRP A 1 289 ? 38.264 38.933 63.782 1.00 26.53 289 TRP A N 1
ATOM 2126 C CA . TRP A 1 289 ? 37.130 38.799 64.698 1.00 26.88 289 TRP A CA 1
ATOM 2127 C C . TRP A 1 289 ? 35.761 39.193 64.128 1.00 25.70 289 TRP A C 1
ATOM 2128 O O . TRP A 1 289 ? 34.759 38.537 64.408 1.00 25.71 289 TRP A O 1
ATOM 2139 N N . SER A 1 290 ? 35.727 40.238 63.316 1.00 24.51 290 SER A N 1
ATOM 2140 C CA . SER A 1 290 ? 34.473 40.683 62.715 1.00 23.85 290 SER A CA 1
ATOM 2141 C C . SER A 1 290 ? 34.026 39.710 61.605 1.00 22.65 290 SER A C 1
ATOM 2142 O O . SER A 1 290 ? 32.833 39.470 61.424 1.00 22.43 290 SER A O 1
ATOM 2145 N N . LEU A 1 291 ? 34.990 39.130 60.891 1.00 21.52 291 LEU A N 1
ATOM 2146 C CA . LEU A 1 291 ? 34.698 38.053 59.943 1.00 20.64 291 LEU A CA 1
ATOM 2147 C C . LEU A 1 291 ? 34.085 36.843 60.672 1.00 20.00 291 LEU A C 1
ATOM 2148 O O . LEU A 1 291 ? 33.026 36.363 60.292 1.00 19.59 291 LEU A O 1
ATOM 2153 N N . VAL A 1 292 ? 34.728 36.381 61.742 1.00 19.75 292 VAL A N 1
ATOM 2154 C CA . VAL A 1 292 ? 34.176 35.288 62.558 1.00 19.30 292 VAL A CA 1
ATOM 2155 C C . VAL A 1 292 ? 32.743 35.603 63.024 1.00 19.72 292 VAL A C 1
ATOM 2156 O O . VAL A 1 292 ? 31.847 34.762 62.897 1.00 19.51 292 VAL A O 1
ATOM 2160 N N . ASP A 1 293 ? 32.540 36.823 63.531 1.00 19.70 293 ASP A N 1
ATOM 2161 C CA . ASP A 1 293 ? 31.271 37.253 64.104 1.00 20.29 293 ASP A CA 1
ATOM 2162 C C . ASP A 1 293 ? 30.181 37.248 63.027 1.00 20.22 293 ASP A C 1
ATOM 2163 O O . ASP A 1 293 ? 29.070 36.770 63.255 1.00 20.40 293 ASP A O 1
ATOM 2168 N N . ASN A 1 294 ? 30.507 37.747 61.838 1.00 20.25 294 ASN A N 1
ATOM 2169 C CA . ASN A 1 294 ? 29.525 37.828 60.763 1.00 20.06 294 ASN A CA 1
ATOM 2170 C C . ASN A 1 294 ? 29.209 36.470 60.162 1.00 19.94 294 ASN A C 1
ATOM 2171 O O . ASN A 1 294 ? 28.048 36.175 59.847 1.00 19.77 294 ASN A O 1
ATOM 2176 N N . ILE A 1 295 ? 30.231 35.624 60.055 1.00 19.63 295 ILE A N 1
ATOM 2177 C CA . ILE A 1 295 ? 30.010 34.235 59.685 1.00 19.28 295 ILE A CA 1
ATOM 2178 C C . ILE A 1 295 ? 29.018 33.582 60.658 1.00 19.98 295 ILE A C 1
ATOM 2179 O O . ILE A 1 295 ? 28.043 32.993 60.210 1.00 19.91 295 ILE A O 1
ATOM 2184 N N . ASN A 1 296 ? 29.258 33.698 61.966 1.00 20.59 296 ASN A N 1
ATOM 2185 C CA . ASN A 1 296 ? 28.361 33.120 62.976 1.00 21.38 296 ASN A CA 1
ATOM 2186 C C . ASN A 1 296 ? 26.923 33.640 62.803 1.00 21.33 296 ASN A C 1
ATOM 2187 O O . ASN A 1 296 ? 25.965 32.871 62.793 1.00 21.40 296 ASN A O 1
ATOM 2192 N N . LYS A 1 297 ? 26.811 34.954 62.627 1.00 21.46 297 LYS A N 1
ATOM 2193 C CA . LYS A 1 297 ? 25.547 35.657 62.501 1.00 21.54 297 LYS A CA 1
ATOM 2194 C C . LYS A 1 297 ? 24.777 35.251 61.256 1.00 21.22 297 LYS A C 1
ATOM 2195 O O . LYS A 1 297 ? 23.556 35.072 61.311 1.00 21.02 297 LYS A O 1
ATOM 2201 N N . VAL A 1 298 ? 25.483 35.135 60.133 1.00 20.68 298 VAL A N 1
ATOM 2202 C CA . VAL A 1 298 ? 24.882 34.629 58.907 1.00 20.58 298 VAL A CA 1
ATOM 2203 C C . VAL A 1 298 ? 24.370 33.186 59.111 1.00 21.30 298 VAL A C 1
ATOM 2204 O O . VAL A 1 298 ? 23.239 32.861 58.725 1.00 21.35 298 VAL A O 1
ATOM 2208 N N . PHE A 1 299 ? 25.176 32.343 59.758 1.00 22.04 299 PHE A N 1
ATOM 2209 C CA . PHE A 1 299 ? 24.773 30.959 60.028 1.00 23.64 299 PHE A CA 1
ATOM 2210 C C . PHE A 1 299 ? 23.567 30.870 60.967 1.00 24.23 299 PHE A C 1
ATOM 2211 O O . PHE A 1 299 ? 22.759 29.961 60.831 1.00 23.77 299 PHE A O 1
ATOM 2219 N N . GLN A 1 300 ? 23.444 31.827 61.886 1.00 25.13 300 GLN A N 1
ATOM 2220 C CA . GLN A 1 300 ? 22.308 31.897 62.800 1.00 26.86 300 GLN A CA 1
ATOM 2221 C C . GLN A 1 300 ? 21.037 32.473 62.150 1.00 27.01 300 GLN A C 1
ATOM 2222 O O . GLN A 1 300 ? 19.936 32.245 62.653 1.00 27.30 300 GLN A O 1
ATOM 2228 N N . THR A 1 301 ? 21.189 33.203 61.043 1.00 26.92 301 THR A N 1
ATOM 2229 C CA . THR A 1 301 ? 20.098 34.036 60.511 1.00 27.25 301 THR A CA 1
ATOM 2230 C C . THR A 1 301 ? 19.556 33.580 59.150 1.00 27.44 301 THR A C 1
ATOM 2231 O O . THR A 1 301 ? 18.346 33.545 58.949 1.00 27.87 301 THR A O 1
ATOM 2235 N N . CYS A 1 302 ? 20.455 33.244 58.228 1.00 27.47 302 CYS A N 1
ATOM 2236 C CA . CYS A 1 302 ? 20.095 32.771 56.888 1.00 27.64 302 CYS A CA 1
ATOM 2237 C C . CYS A 1 302 ? 19.589 31.302 56.878 1.00 26.86 302 CYS A C 1
ATOM 2238 O O . CYS A 1 302 ? 20.156 30.448 57.566 1.00 26.64 302 CYS A O 1
ATOM 2241 N N . ASN A 1 303 ? 18.534 31.008 56.110 1.00 26.00 303 ASN A N 1
ATOM 2242 C CA . ASN A 1 303 ? 18.016 29.633 56.021 1.00 25.47 303 ASN A CA 1
ATOM 2243 C C . ASN A 1 303 ? 19.064 28.627 55.548 1.00 24.27 303 ASN A C 1
ATOM 2244 O O . ASN A 1 303 ? 19.069 27.484 55.988 1.00 24.11 303 ASN A O 1
ATOM 2249 N N . ASP A 1 304 ? 19.930 29.053 54.630 1.00 22.49 304 ASP A N 1
ATOM 2250 C CA . ASP A 1 304 ? 20.908 28.153 54.034 1.00 21.12 304 ASP A CA 1
ATOM 2251 C C . ASP A 1 304 ? 22.129 28.912 53.523 1.00 20.02 304 ASP A C 1
ATOM 2252 O O . ASP A 1 304 ? 22.138 29.373 52.392 1.00 18.94 304 ASP A O 1
ATOM 2257 N N . PRO A 1 305 ? 23.178 29.006 54.356 1.00 19.31 305 PRO A N 1
ATOM 2258 C CA . PRO A 1 305 ? 24.397 29.727 53.993 1.00 19.09 305 PRO A CA 1
ATOM 2259 C C . PRO A 1 305 ? 25.095 29.138 52.770 1.00 18.77 305 PRO A C 1
ATOM 2260 O O . PRO A 1 305 ? 25.915 29.809 52.154 1.00 19.13 305 PRO A O 1
ATOM 2264 N N . ARG A 1 306 ? 24.763 27.900 52.413 1.00 18.26 306 ARG A N 1
ATOM 2265 C CA . ARG A 1 306 ? 25.450 27.229 51.314 1.00 17.44 306 ARG A CA 1
ATOM 2266 C C . ARG A 1 306 ? 24.815 27.503 49.941 1.00 17.38 306 ARG A C 1
ATOM 2267 O O . ARG A 1 306 ? 25.312 27.015 48.918 1.00 16.52 306 ARG A O 1
ATOM 2275 N N . LEU A 1 307 ? 23.725 28.277 49.941 1.00 17.07 307 LEU A N 1
ATOM 2276 C CA . LEU A 1 307 ? 23.096 28.778 48.721 1.00 17.31 307 LEU A CA 1
ATOM 2277 C C . LEU A 1 307 ? 23.384 30.256 48.531 1.00 17.57 307 LEU A C 1
ATOM 2278 O O . LEU A 1 307 ? 22.813 30.883 47.631 1.00 17.73 307 LEU A O 1
ATOM 2283 N N . LEU A 1 308 ? 24.255 30.816 49.373 1.00 17.50 308 LEU A N 1
ATOM 2284 C CA . LEU A 1 308 ? 24.664 32.209 49.215 1.00 17.32 308 LEU A CA 1
ATOM 2285 C C . LEU A 1 308 ? 25.819 32.328 48.216 1.00 17.59 308 LEU A C 1
ATOM 2286 O O . LEU A 1 308 ? 26.594 31.374 48.034 1.00 17.63 308 LEU A O 1
ATOM 2291 N N . GLY A 1 309 ? 25.906 33.486 47.553 1.00 17.42 309 GLY A N 1
ATOM 2292 C CA . GLY A 1 309 ? 27.017 33.794 46.648 1.00 17.15 309 GLY A CA 1
ATOM 2293 C C . GLY A 1 309 ? 28.156 34.469 47.410 1.00 17.32 309 GLY A C 1
ATOM 2294 O O . GLY A 1 309 ? 27.983 35.572 47.952 1.00 17.24 309 GLY A O 1
ATOM 2295 N N . THR A 1 310 ? 29.310 33.797 47.461 1.00 16.75 310 THR A N 1
ATOM 2296 C CA . THR A 1 310 ? 30.509 34.299 48.138 1.00 16.49 310 THR A CA 1
ATOM 2297 C C . THR A 1 310 ? 31.361 35.096 47.154 1.00 15.98 310 THR A C 1
ATOM 2298 O O . THR A 1 310 ? 31.705 34.583 46.095 1.00 16.10 310 THR A O 1
ATOM 2302 N N . PHE A 1 311 ? 31.711 36.338 47.486 1.00 15.31 311 PHE A N 1
ATOM 2303 C CA . PHE A 1 311 ? 32.515 37.156 46.561 1.00 14.85 311 PHE A CA 1
ATOM 2304 C C . PHE A 1 311 ? 33.475 38.045 47.331 1.00 14.96 311 PHE A C 1
ATOM 2305 O O . PHE A 1 311 ? 33.217 38.394 48.478 1.00 14.91 311 PHE A O 1
ATOM 2313 N N . SER A 1 312 ? 34.561 38.445 46.679 1.00 15.16 312 SER A N 1
ATOM 2314 C CA . SER A 1 312 ? 35.434 39.469 47.245 1.00 15.23 312 SER A CA 1
ATOM 2315 C C . SER A 1 312 ? 35.645 40.659 46.306 1.00 15.40 312 SER A C 1
ATOM 2316 O O . SER A 1 312 ? 36.413 41.557 46.642 1.00 15.45 312 SER A O 1
ATOM 2319 N N . GLU A 1 313 ? 34.966 40.653 45.150 1.00 15.38 313 GLU A N 1
ATOM 2320 C CA . GLU A 1 313 ? 34.966 41.768 44.178 1.00 15.97 313 GLU A CA 1
ATOM 2321 C C . GLU A 1 313 ? 33.660 41.785 43.407 1.00 15.93 313 GLU A C 1
ATOM 2322 O O . GLU A 1 313 ? 33.017 40.748 43.232 1.00 15.62 313 GLU A O 1
ATOM 2328 N N . ASN A 1 314 ? 33.279 42.968 42.942 1.00 16.04 314 ASN A N 1
ATOM 2329 C CA . ASN A 1 314 ? 32.292 43.102 41.881 1.00 16.38 314 ASN A CA 1
ATOM 2330 C C . ASN A 1 314 ? 32.471 44.455 41.216 1.00 16.80 314 ASN A C 1
ATOM 2331 O O . ASN A 1 314 ? 33.356 45.206 41.600 1.00 17.18 314 ASN A O 1
ATOM 2336 N N . HIS A 1 315 ? 31.629 44.759 40.233 1.00 17.37 315 HIS A N 1
ATOM 2337 C CA . HIS A 1 315 ? 31.713 45.983 39.419 1.00 18.00 315 HIS A CA 1
ATOM 2338 C C . HIS A 1 315 ? 31.328 47.269 40.156 1.00 18.10 315 HIS A C 1
ATOM 2339 O O . HIS A 1 315 ? 31.499 48.360 39.621 1.00 17.55 315 HIS A O 1
ATOM 2346 N N . ASP A 1 316 ? 30.771 47.138 41.357 1.00 18.70 316 ASP A N 1
ATOM 2347 C CA . ASP A 1 316 ? 30.319 48.290 42.138 1.00 19.53 316 ASP A CA 1
ATOM 2348 C C . ASP A 1 316 ? 31.352 48.777 43.153 1.00 19.58 316 ASP A C 1
ATOM 2349 O O . ASP A 1 316 ? 31.253 49.900 43.628 1.00 19.78 316 ASP A O 1
ATOM 2354 N N . ILE A 1 317 ? 32.328 47.937 43.492 1.00 19.59 317 ILE A N 1
ATOM 2355 C CA . ILE A 1 317 ? 33.168 48.174 44.672 1.00 19.69 317 ILE A CA 1
ATOM 2356 C C . ILE A 1 317 ? 34.669 48.159 44.289 1.00 19.66 317 ILE A C 1
ATOM 2357 O O . ILE A 1 317 ? 35.011 47.717 43.187 1.00 19.25 317 ILE A O 1
ATOM 2362 N N . PRO A 1 318 ? 35.564 48.649 45.179 1.00 19.54 318 PRO A N 1
ATOM 2363 C CA . PRO A 1 318 ? 36.975 48.678 44.759 1.00 19.71 318 PRO A CA 1
ATOM 2364 C C . PRO A 1 318 ? 37.528 47.276 44.507 1.00 19.45 318 PRO A C 1
ATOM 2365 O O . PRO A 1 318 ? 37.170 46.343 45.239 1.00 19.99 318 PRO A O 1
ATOM 2369 N N . ARG A 1 319 ? 38.359 47.118 43.472 1.00 18.91 319 ARG A N 1
ATOM 2370 C CA . ARG A 1 319 ? 39.117 45.872 43.281 1.00 18.64 319 ARG A CA 1
ATOM 2371 C C . ARG A 1 319 ? 39.941 45.552 44.520 1.00 18.52 319 ARG A C 1
ATOM 2372 O O . ARG A 1 319 ? 40.415 46.454 45.215 1.00 17.97 319 ARG A O 1
ATOM 2380 N N . PHE A 1 320 ? 40.119 44.266 44.798 1.00 18.84 320 PHE A N 1
ATOM 2381 C CA . PHE A 1 320 ? 40.933 43.885 45.940 1.00 18.89 320 PHE A CA 1
ATOM 2382 C C . PHE A 1 320 ? 42.335 44.468 45.835 1.00 19.19 320 PHE A C 1
ATOM 2383 O O . PHE A 1 320 ? 42.840 45.048 46.810 1.00 19.12 320 PHE A O 1
ATOM 2391 N N . ALA A 1 321 ? 42.957 44.317 44.665 1.00 19.15 321 ALA A N 1
ATOM 2392 C CA . ALA A 1 321 ? 44.311 44.831 44.451 1.00 19.27 321 ALA A CA 1
ATOM 2393 C C . ALA A 1 321 ? 44.419 46.354 44.563 1.00 19.82 321 ALA A C 1
ATOM 2394 O O . ALA A 1 321 ? 45.537 46.883 44.561 1.00 19.96 321 ALA A O 1
ATOM 2396 N N . SER A 1 322 ? 43.284 47.059 44.660 1.00 19.86 322 SER A N 1
ATOM 2397 C CA . SER A 1 322 ? 43.328 48.517 44.903 1.00 20.18 322 SER A CA 1
ATOM 2398 C C . SER A 1 322 ? 43.590 48.816 46.376 1.00 20.11 322 SER A C 1
ATOM 2399 O O . SER A 1 322 ? 44.064 49.895 46.717 1.00 20.15 322 SER A O 1
ATOM 2402 N N . TYR A 1 323 ? 43.273 47.855 47.239 1.00 20.08 323 TYR A N 1
ATOM 2403 C CA . TYR A 1 323 ? 43.565 47.979 48.664 1.00 20.52 323 TYR A CA 1
ATOM 2404 C C . TYR A 1 323 ? 45.010 47.608 48.967 1.00 20.79 323 TYR A C 1
ATOM 2405 O O . TYR A 1 323 ? 45.655 48.234 49.810 1.00 21.00 323 TYR A O 1
ATOM 2414 N N . THR A 1 324 ? 45.502 46.567 48.298 1.00 20.81 324 THR A N 1
ATOM 2415 C CA . THR A 1 324 ? 46.833 46.038 48.556 1.00 21.10 324 THR A CA 1
ATOM 2416 C C . THR A 1 324 ? 47.410 45.334 47.320 1.00 21.15 324 THR A C 1
ATOM 2417 O O . THR A 1 324 ? 46.687 44.671 46.570 1.00 21.17 324 THR A O 1
ATOM 2421 N N . GLN A 1 325 ? 48.714 45.507 47.116 1.00 20.89 325 GLN A N 1
ATOM 2422 C CA . GLN A 1 325 ? 49.452 44.847 46.042 1.00 20.53 325 GLN A CA 1
ATOM 2423 C C . GLN A 1 325 ? 49.939 43.460 46.465 1.00 20.08 325 GLN A C 1
ATOM 2424 O O . GLN A 1 325 ? 50.468 42.712 45.656 1.00 20.01 325 GLN A O 1
ATOM 2430 N N . ASP A 1 326 ? 49.758 43.130 47.738 1.00 19.81 326 ASP A N 1
ATOM 2431 C CA . ASP A 1 326 ? 50.343 41.928 48.345 1.00 19.58 326 ASP A CA 1
ATOM 2432 C C . ASP A 1 326 ? 49.692 40.680 47.764 1.00 19.32 326 ASP A C 1
ATOM 2433 O O . ASP A 1 326 ? 48.482 40.487 47.912 1.00 19.44 326 ASP A O 1
ATOM 2438 N N . LEU A 1 327 ? 50.500 39.839 47.119 1.00 19.00 327 LEU A N 1
ATOM 2439 C CA . LEU A 1 327 ? 50.009 38.644 46.425 1.00 18.74 327 LEU A CA 1
ATOM 2440 C C . LEU A 1 327 ? 49.480 37.603 47.411 1.00 18.48 327 LEU A C 1
ATOM 2441 O O . LEU A 1 327 ? 48.498 36.923 47.137 1.00 18.16 327 LEU A O 1
ATOM 2446 N N . ALA A 1 328 ? 50.144 37.470 48.551 1.00 18.22 328 ALA A N 1
ATOM 2447 C CA . ALA A 1 328 ? 49.727 36.489 49.534 1.00 18.18 328 ALA A CA 1
ATOM 2448 C C . ALA A 1 328 ? 48.366 36.858 50.139 1.00 17.93 328 ALA A C 1
ATOM 2449 O O . ALA A 1 328 ? 47.531 35.984 50.376 1.00 17.82 328 ALA A O 1
ATOM 2451 N N . LEU A 1 329 ? 48.138 38.152 50.373 1.00 17.46 329 LEU A N 1
ATOM 2452 C CA . LEU A 1 329 ? 46.824 38.604 50.831 1.00 16.84 329 LEU A CA 1
ATOM 2453 C C . LEU A 1 329 ? 45.724 38.271 49.814 1.00 16.59 329 LEU A C 1
ATOM 2454 O O . LEU A 1 329 ? 44.669 37.762 50.199 1.00 16.77 329 LEU A O 1
ATOM 2459 N N . ALA A 1 330 ? 45.979 38.519 48.528 1.00 15.96 330 ALA A N 1
ATOM 2460 C CA . ALA A 1 330 ? 45.004 38.184 47.482 1.00 16.03 330 ALA A CA 1
ATOM 2461 C C . ALA A 1 330 ? 44.751 36.677 47.409 1.00 16.11 330 ALA A C 1
ATOM 2462 O O . ALA A 1 330 ? 43.628 36.231 47.136 1.00 16.30 330 ALA A O 1
ATOM 2464 N N . LYS A 1 331 ? 45.790 35.892 47.670 1.00 16.11 331 LYS A N 1
ATOM 2465 C CA . LYS A 1 331 ? 45.653 34.432 47.668 1.00 16.41 331 LYS A CA 1
ATOM 2466 C C . LYS A 1 331 ? 44.782 33.950 48.819 1.00 16.24 331 LYS A C 1
ATOM 2467 O O . LYS A 1 331 ? 43.986 33.021 48.666 1.00 16.43 331 LYS A O 1
ATOM 2473 N N . ASN A 1 332 ? 44.955 34.575 49.976 1.00 16.29 332 ASN A N 1
ATOM 2474 C CA . ASN A 1 332 ? 44.093 34.308 51.112 1.00 16.49 332 ASN A CA 1
ATOM 2475 C C . ASN A 1 332 ? 42.617 34.698 50.850 1.00 16.48 332 ASN A C 1
ATOM 2476 O O . ASN A 1 332 ? 41.740 33.879 51.117 1.00 16.61 332 ASN A O 1
ATOM 2481 N N . VAL A 1 333 ? 42.327 35.891 50.294 1.00 16.53 333 VAL A N 1
ATOM 2482 C CA . VAL A 1 333 ? 40.895 36.231 50.017 1.00 16.54 333 VAL A CA 1
ATOM 2483 C C . VAL A 1 333 ? 40.256 35.308 49.002 1.00 16.19 333 VAL A C 1
ATOM 2484 O O . VAL A 1 333 ? 39.082 34.952 49.144 1.00 15.49 333 VAL A O 1
ATOM 2488 N N . LEU A 1 334 ? 41.010 34.973 47.960 1.00 15.84 334 LEU A N 1
ATOM 2489 C CA . LEU A 1 334 ? 40.530 34.030 46.965 1.00 16.45 334 LEU A CA 1
ATOM 2490 C C . LEU A 1 334 ? 40.329 32.642 47.549 1.00 16.76 334 LEU A C 1
ATOM 2491 O O . LEU A 1 334 ? 39.298 32.035 47.295 1.00 17.44 334 LEU A O 1
ATOM 2496 N N . ALA A 1 335 ? 41.280 32.144 48.345 1.00 16.91 335 ALA A N 1
ATOM 2497 C CA . ALA A 1 335 ? 41.073 30.851 49.003 1.00 16.85 335 ALA A CA 1
ATOM 2498 C C . ALA A 1 335 ? 39.746 30.875 49.754 1.00 16.76 335 ALA A C 1
ATOM 2499 O O . ALA A 1 335 ? 38.955 29.962 49.639 1.00 16.66 335 ALA A O 1
ATOM 2501 N N . PHE A 1 336 ? 39.491 31.945 50.497 1.00 17.09 336 PHE A N 1
ATOM 2502 C CA . PHE A 1 336 ? 38.253 32.044 51.254 1.00 16.78 336 PHE A CA 1
ATOM 2503 C C . PHE A 1 336 ? 37.093 32.062 50.282 1.00 17.37 336 PHE A C 1
ATOM 2504 O O . PHE A 1 336 ? 36.121 31.320 50.443 1.00 17.61 336 PHE A O 1
ATOM 2512 N N . THR A 1 337 ? 37.202 32.917 49.268 1.00 17.63 337 THR A N 1
ATOM 2513 C CA . THR A 1 337 ? 36.116 33.098 48.320 1.00 17.93 337 THR A CA 1
ATOM 2514 C C . THR A 1 337 ? 35.661 31.774 47.741 1.00 17.71 337 THR A C 1
ATOM 2515 O O . THR A 1 337 ? 34.477 31.495 47.713 1.00 17.76 337 THR A O 1
ATOM 2519 N N . ILE A 1 338 ? 36.613 30.949 47.325 1.00 17.75 338 ILE A N 1
ATOM 2520 C CA . ILE A 1 338 ? 36.297 29.685 46.671 1.00 17.58 338 ILE A CA 1
ATOM 2521 C C . ILE A 1 338 ? 35.912 28.569 47.648 1.00 17.73 338 ILE A C 1
ATOM 2522 O O . ILE A 1 338 ? 35.011 27.769 47.368 1.00 17.63 338 ILE A O 1
ATOM 2527 N N . LEU A 1 339 ? 36.569 28.532 48.806 1.00 17.65 339 LEU A N 1
ATOM 2528 C CA . LEU A 1 339 ? 36.541 27.328 49.635 1.00 17.56 339 LEU A CA 1
ATOM 2529 C C . LEU A 1 339 ? 35.550 27.412 50.791 1.00 17.64 339 LEU A C 1
ATOM 2530 O O . LEU A 1 339 ? 35.190 26.390 51.386 1.00 17.60 339 LEU A O 1
ATOM 2535 N N . PHE A 1 340 ? 35.104 28.626 51.102 1.00 17.28 340 PHE A N 1
ATOM 2536 C CA . PHE A 1 340 ? 34.092 28.817 52.121 1.00 17.36 340 PHE A CA 1
ATOM 2537 C C . PHE A 1 340 ? 32.743 28.241 51.638 1.00 17.51 340 PHE A C 1
ATOM 2538 O O . PHE A 1 340 ? 32.573 27.980 50.442 1.00 17.09 340 PHE A O 1
ATOM 2546 N N . ASP A 1 341 ? 31.819 28.004 52.579 1.00 17.41 341 ASP A N 1
ATOM 2547 C CA . ASP A 1 341 ? 30.435 27.626 52.269 1.00 17.46 341 ASP A CA 1
ATOM 2548 C C . ASP A 1 341 ? 29.801 28.620 51.323 1.00 17.48 341 ASP A C 1
ATOM 2549 O O . ASP A 1 341 ? 29.914 29.836 51.521 1.00 17.84 341 ASP A O 1
ATOM 2554 N N . GLY A 1 342 ? 29.114 28.103 50.316 1.00 17.40 342 GLY A N 1
ATOM 2555 C CA . GLY A 1 342 ? 28.390 28.940 49.376 1.00 18.01 342 GLY A CA 1
ATOM 2556 C C . GLY A 1 342 ? 28.849 28.669 47.965 1.00 18.29 342 GLY A C 1
ATOM 2557 O O . GLY A 1 342 ? 29.547 27.685 47.713 1.00 18.42 342 GLY A O 1
ATOM 2558 N N . ILE A 1 343 ? 28.458 29.551 47.049 1.00 18.38 343 ILE A N 1
ATOM 2559 C CA . ILE A 1 343 ? 28.760 29.380 45.637 1.00 18.44 343 ILE A CA 1
ATOM 2560 C C . ILE A 1 343 ? 29.744 30.478 45.315 1.00 18.37 343 ILE A C 1
ATOM 2561 O O . ILE A 1 343 ? 29.431 31.657 45.469 1.00 18.85 343 ILE A O 1
ATOM 2566 N N . PRO A 1 344 ? 30.955 30.096 44.903 1.00 18.27 344 PRO A N 1
ATOM 2567 C CA . PRO A 1 344 ? 31.990 31.116 44.775 1.00 17.86 344 PRO A CA 1
ATOM 2568 C C . PRO A 1 344 ? 31.718 31.998 43.570 1.00 17.31 344 PRO A C 1
ATOM 2569 O O . PRO A 1 344 ? 31.209 31.520 42.556 1.00 16.92 344 PRO A O 1
ATOM 2573 N N . ILE A 1 345 ? 32.045 33.279 43.689 1.00 16.73 345 ILE A N 1
ATOM 2574 C CA . ILE A 1 345 ? 31.951 34.199 42.560 1.00 15.77 345 ILE A CA 1
ATOM 2575 C C . ILE A 1 345 ? 33.242 34.990 42.440 1.00 15.89 345 ILE A C 1
ATOM 2576 O O . ILE A 1 345 ? 33.667 35.628 43.404 1.00 16.19 345 ILE A O 1
ATOM 2581 N N . VAL A 1 346 ? 33.864 34.945 41.267 1.00 15.88 346 VAL A N 1
ATOM 2582 C CA . VAL A 1 346 ? 35.053 35.750 40.995 1.00 15.59 346 VAL A CA 1
ATOM 2583 C C . VAL A 1 346 ? 34.744 36.779 39.913 1.00 15.82 346 VAL A C 1
ATOM 2584 O O . VAL A 1 346 ? 34.176 36.459 38.859 1.00 15.49 346 VAL A O 1
ATOM 2588 N N . TYR A 1 347 ? 35.101 38.029 40.189 1.00 16.20 347 TYR A N 1
ATOM 2589 C CA . TYR A 1 347 ? 34.806 39.104 39.263 1.00 16.62 347 TYR A CA 1
ATOM 2590 C C . TYR A 1 347 ? 35.930 39.175 38.220 1.00 16.96 347 TYR A C 1
ATOM 2591 O O . TYR A 1 347 ? 37.094 39.343 38.584 1.00 17.40 347 TYR A O 1
ATOM 2600 N N . ALA A 1 348 ? 35.588 39.000 36.939 1.00 17.14 348 ALA A N 1
ATOM 2601 C CA . ALA A 1 348 ? 36.575 39.024 35.829 1.00 17.48 348 ALA A CA 1
ATOM 2602 C C . ALA A 1 348 ? 37.618 40.138 36.002 1.00 17.94 348 ALA A C 1
ATOM 2603 O O . ALA A 1 348 ? 37.262 41.311 36.123 1.00 17.68 348 ALA A O 1
ATOM 2605 N N . GLY A 1 349 ? 38.894 39.757 36.025 1.00 18.04 349 GLY A N 1
ATOM 2606 C CA . GLY A 1 349 ? 39.984 40.705 36.275 1.00 18.37 349 GLY A CA 1
ATOM 2607 C C . GLY A 1 349 ? 40.675 40.455 37.606 1.00 18.43 349 GLY A C 1
ATOM 2608 O O . GLY A 1 349 ? 41.876 40.710 37.763 1.00 18.97 349 GLY A O 1
ATOM 2609 N N . GLN A 1 350 ? 39.913 39.945 38.568 1.00 18.21 350 GLN A N 1
ATOM 2610 C CA . GLN A 1 350 ? 40.447 39.643 39.891 1.00 18.09 350 GLN A CA 1
ATOM 2611 C C . GLN A 1 350 ? 41.683 38.753 39.784 1.00 18.21 350 GLN A C 1
ATOM 2612 O O . GLN A 1 350 ? 42.659 38.954 40.512 1.00 18.57 350 GLN A O 1
ATOM 2618 N N . GLU A 1 351 ? 41.633 37.778 38.878 1.00 18.45 351 GLU A N 1
ATOM 2619 C CA . GLU A 1 351 ? 42.718 36.812 38.690 1.00 18.95 351 GLU A CA 1
ATOM 2620 C C . GLU A 1 351 ? 43.962 37.408 38.008 1.00 19.53 351 GLU A C 1
ATOM 2621 O O . GLU A 1 351 ? 45.020 36.786 37.992 1.00 20.10 351 GLU A O 1
ATOM 2627 N N . GLN A 1 352 ? 43.819 38.600 37.438 1.00 19.90 352 GLN A N 1
ATOM 2628 C CA . GLN A 1 352 ? 44.926 39.308 36.792 1.00 20.31 352 GLN A CA 1
ATOM 2629 C C . GLN A 1 352 ? 45.364 40.492 37.646 1.00 20.38 352 GLN A C 1
ATOM 2630 O O . GLN A 1 352 ? 46.121 41.359 37.193 1.00 20.24 352 GLN A O 1
ATOM 2636 N N . GLN A 1 353 ? 44.851 40.535 38.872 1.00 20.41 353 GLN A N 1
ATOM 2637 C CA . GLN A 1 353 ? 45.155 41.602 39.835 1.00 20.76 353 GLN A CA 1
ATOM 2638 C C . GLN A 1 353 ? 44.867 43.002 39.291 1.00 20.31 353 GLN A C 1
ATOM 2639 O O . GLN A 1 353 ? 45.650 43.937 39.499 1.00 19.77 353 GLN A O 1
ATOM 2645 N N . TYR A 1 354 ? 43.746 43.133 38.585 1.00 19.80 354 TYR A N 1
ATOM 2646 C CA . TYR A 1 354 ? 43.263 44.437 38.153 1.00 19.74 354 TYR A CA 1
ATOM 2647 C C . TYR A 1 354 ? 43.034 45.293 39.407 1.00 19.10 354 TYR A C 1
ATOM 2648 O O . TYR A 1 354 ? 42.669 44.764 40.455 1.00 18.81 354 TYR A O 1
ATOM 2657 N N . SER A 1 355 ? 43.266 46.599 39.327 1.00 18.44 355 SER A N 1
ATOM 2658 C CA . SER A 1 355 ? 43.289 47.400 40.560 1.00 18.06 355 SER A CA 1
ATOM 2659 C C . SER A 1 355 ? 42.401 48.650 40.577 1.00 18.05 355 SER A C 1
ATOM 2660 O O . SER A 1 355 ? 42.596 49.514 41.428 1.00 18.21 355 SER A O 1
ATOM 2663 N N . GLY A 1 356 ? 41.450 48.758 39.645 1.00 18.18 356 GLY A N 1
ATOM 2664 C CA . GLY A 1 356 ? 40.543 49.908 39.602 1.00 18.42 356 GLY A CA 1
ATOM 2665 C C . GLY A 1 356 ? 39.877 50.085 40.962 1.00 18.84 356 GLY A C 1
ATOM 2666 O O . GLY A 1 356 ? 39.330 49.125 41.517 1.00 18.93 356 GLY A O 1
ATOM 2667 N N . ASP A 1 357 ? 39.938 51.298 41.513 1.00 19.08 357 ASP A N 1
ATOM 2668 C CA . ASP A 1 357 ? 39.488 51.525 42.890 1.00 19.36 357 ASP A CA 1
ATOM 2669 C C . ASP A 1 357 ? 38.040 51.971 42.964 1.00 19.03 357 ASP A C 1
ATOM 2670 O O . ASP A 1 357 ? 37.497 52.161 44.047 1.00 18.82 357 ASP A O 1
ATOM 2675 N N . SER A 1 358 ? 37.403 52.119 41.808 1.00 18.69 358 SER A N 1
ATOM 2676 C CA . SER A 1 358 ? 36.010 52.543 41.779 1.00 18.54 358 SER A CA 1
ATOM 2677 C C . SER A 1 358 ? 35.482 52.377 40.373 1.00 18.66 358 SER A C 1
ATOM 2678 O O . SER A 1 358 ? 36.248 52.111 39.436 1.00 17.96 358 SER A O 1
ATOM 2681 N N . ASP A 1 359 ? 34.164 52.506 40.251 1.00 18.98 359 ASP A N 1
ATOM 2682 C CA . ASP A 1 359 ? 33.474 52.649 38.967 1.00 19.70 359 ASP A CA 1
ATOM 2683 C C . ASP A 1 359 ? 33.766 54.044 38.375 1.00 20.01 359 ASP A C 1
ATOM 2684 O O . ASP A 1 359 ? 33.540 55.049 39.038 1.00 21.19 359 ASP A O 1
ATOM 2689 N N . PRO A 1 360 ? 34.229 54.122 37.115 1.00 20.22 360 PRO A N 1
ATOM 2690 C CA . PRO A 1 360 ? 34.326 53.105 36.068 1.00 20.30 360 PRO A CA 1
ATOM 2691 C C . PRO A 1 360 ? 35.670 52.385 35.962 1.00 20.56 360 PRO A C 1
ATOM 2692 O O . PRO A 1 360 ? 35.813 51.513 35.098 1.00 20.87 360 PRO A O 1
ATOM 2696 N N . TYR A 1 361 ? 36.629 52.737 36.821 1.00 20.28 361 TYR A N 1
ATOM 2697 C CA . TYR A 1 361 ? 37.991 52.191 36.753 1.00 20.55 361 TYR A CA 1
ATOM 2698 C C . TYR A 1 361 ? 38.065 50.702 37.052 1.00 20.01 361 TYR A C 1
ATOM 2699 O O . TYR A 1 361 ? 39.027 50.047 36.652 1.00 20.49 361 TYR A O 1
ATOM 2708 N N . ASN A 1 362 ? 37.048 50.166 37.725 1.00 19.24 362 ASN A N 1
ATOM 2709 C CA . ASN A 1 362 ? 37.024 48.736 38.048 1.00 18.82 362 ASN A CA 1
ATOM 2710 C C . ASN A 1 362 ? 36.331 47.880 36.978 1.00 18.71 362 ASN A C 1
ATOM 2711 O O . ASN A 1 362 ? 36.004 46.713 37.216 1.00 19.34 362 ASN A O 1
ATOM 2716 N N . ARG A 1 363 ? 36.110 48.467 35.804 1.00 18.68 363 ARG A N 1
ATOM 2717 C CA . ARG A 1 363 ? 35.552 47.739 34.657 1.00 18.46 363 ARG A CA 1
ATOM 2718 C C . ARG A 1 363 ? 36.568 47.615 33.526 1.00 18.57 363 ARG A C 1
ATOM 2719 O O . ARG A 1 363 ? 36.224 47.744 32.342 1.00 18.59 363 ARG A O 1
ATOM 2727 N N . GLU A 1 364 ? 37.822 47.364 33.895 1.00 18.47 364 GLU A N 1
ATOM 2728 C CA . GLU A 1 364 ? 38.889 47.181 32.913 1.00 19.16 364 GLU A CA 1
ATOM 2729 C C . GLU A 1 364 ? 38.559 46.029 31.950 1.00 19.30 364 GLU A C 1
ATOM 2730 O O . GLU A 1 364 ? 37.901 45.044 32.334 1.00 19.13 364 GLU A O 1
ATOM 2736 N N . ALA A 1 365 ? 38.987 46.163 30.699 1.00 19.25 365 ALA A N 1
ATOM 2737 C CA . ALA A 1 365 ? 38.790 45.097 29.720 1.00 19.56 365 ALA A CA 1
ATOM 2738 C C . ALA A 1 365 ? 39.754 43.962 30.017 1.00 19.86 365 ALA A C 1
ATOM 2739 O O . ALA A 1 365 ? 40.959 44.187 30.203 1.00 19.82 365 ALA A O 1
ATOM 2741 N N . LEU A 1 366 ? 39.217 42.745 30.073 1.00 20.25 366 LEU A N 1
ATOM 2742 C CA . LEU A 1 366 ? 40.007 41.568 30.417 1.00 20.08 366 LEU A CA 1
ATOM 2743 C C . LEU A 1 366 ? 41.000 41.224 29.300 1.00 20.28 366 LEU A C 1
ATOM 2744 O O . LEU A 1 366 ? 42.135 40.787 29.565 1.00 19.63 366 LEU A O 1
ATOM 2749 N N . TRP A 1 367 ? 40.574 41.446 28.056 1.00 20.09 367 TRP A N 1
ATOM 2750 C CA . TRP A 1 367 ? 41.387 41.101 26.888 1.00 20.83 367 TRP A CA 1
ATOM 2751 C C . TRP A 1 367 ? 42.760 41.776 26.880 1.00 21.53 367 TRP A C 1
ATOM 2752 O O . TRP A 1 367 ? 43.705 41.249 26.293 1.00 21.91 367 TRP A O 1
ATOM 2763 N N . LEU A 1 368 ? 42.844 42.930 27.549 1.00 22.04 368 LEU A N 1
ATOM 2764 C CA . LEU A 1 368 ? 44.056 43.740 27.662 1.00 22.60 368 LEU A CA 1
ATOM 2765 C C . LEU A 1 368 ? 45.147 43.075 28.509 1.00 23.32 368 LEU A C 1
ATOM 2766 O O . LEU A 1 368 ? 46.331 43.434 28.401 1.00 23.57 368 LEU A O 1
ATOM 2771 N N . SER A 1 369 ? 44.763 42.099 29.335 1.00 23.57 369 SER A N 1
ATOM 2772 C CA . SER A 1 369 ? 45.741 41.288 30.064 1.00 23.66 369 SER A CA 1
ATOM 2773 C C . SER A 1 369 ? 46.263 40.142 29.194 1.00 23.58 369 SER A C 1
ATOM 2774 O O . SER A 1 369 ? 47.126 39.372 29.618 1.00 23.58 369 SER A O 1
ATOM 2777 N N . GLY A 1 370 ? 45.705 40.012 27.993 1.00 23.88 370 GLY A N 1
ATOM 2778 C CA . GLY A 1 370 ? 46.081 38.937 27.068 1.00 23.81 370 GLY A CA 1
ATOM 2779 C C . GLY A 1 370 ? 45.614 37.543 27.460 1.00 23.64 370 GLY A C 1
ATOM 2780 O O . GLY A 1 370 ? 46.158 36.545 26.971 1.00 23.33 370 GLY A O 1
ATOM 2781 N N . PHE A 1 371 ? 44.599 37.471 28.328 1.00 23.45 371 PHE A N 1
ATOM 2782 C CA . PHE A 1 371 ? 44.068 36.186 28.808 1.00 22.87 371 PHE A CA 1
ATOM 2783 C C . PHE A 1 371 ? 45.221 35.327 29.303 1.00 23.13 371 PHE A C 1
ATOM 2784 O O . PHE A 1 371 ? 45.385 34.166 28.903 1.00 22.81 371 PHE A O 1
ATOM 2792 N N . ASN A 1 372 ? 46.023 35.933 30.176 1.00 23.38 372 ASN A N 1
ATOM 2793 C CA . ASN A 1 372 ? 47.262 35.354 30.654 1.00 23.85 372 ASN A CA 1
ATOM 2794 C C . ASN A 1 372 ? 46.994 34.269 31.686 1.00 24.07 372 ASN A C 1
ATOM 2795 O O . ASN A 1 372 ? 46.657 34.553 32.842 1.00 23.82 372 ASN A O 1
ATOM 2800 N N . THR A 1 373 ? 47.156 33.024 31.247 1.00 24.56 373 THR A N 1
ATOM 2801 C CA . THR A 1 373 ? 46.983 31.856 32.101 1.00 25.11 373 THR A CA 1
ATOM 2802 C C . THR A 1 373 ? 48.214 31.589 32.969 1.00 25.38 373 THR A C 1
ATOM 2803 O O . THR A 1 373 ? 48.216 30.655 33.764 1.00 25.62 373 THR A O 1
ATOM 2807 N N . ASP A 1 374 ? 49.258 32.400 32.825 1.00 25.51 374 ASP A N 1
ATOM 2808 C CA . ASP A 1 374 ? 50.416 32.270 33.710 1.00 26.03 374 ASP A CA 1
ATOM 2809 C C . ASP A 1 374 ? 50.351 33.154 34.942 1.00 25.51 374 ASP A C 1
ATOM 2810 O O . ASP A 1 374 ? 51.228 33.051 35.811 1.00 25.82 374 ASP A O 1
ATOM 2815 N N . ALA A 1 375 ? 49.343 34.031 35.013 1.00 24.26 375 ALA A N 1
ATOM 2816 C CA . ALA A 1 375 ? 49.203 34.900 36.171 1.00 23.03 375 ALA A CA 1
ATOM 2817 C C . ALA A 1 375 ? 49.082 34.011 37.407 1.00 22.38 375 ALA A C 1
ATOM 2818 O O . ALA A 1 375 ? 48.423 32.966 37.364 1.00 22.68 375 ALA A O 1
ATOM 2820 N N . PRO A 1 376 ? 49.748 34.401 38.504 1.00 21.52 376 PRO A N 1
ATOM 2821 C CA . PRO A 1 376 ? 49.767 33.554 39.691 1.00 20.74 376 PRO A CA 1
ATOM 2822 C C . PRO A 1 376 ? 48.373 33.336 40.285 1.00 19.97 376 PRO A C 1
ATOM 2823 O O . PRO A 1 376 ? 48.089 32.248 40.784 1.00 19.88 376 PRO A O 1
ATOM 2827 N N . LEU A 1 377 ? 47.503 34.342 40.221 1.00 19.27 377 LEU A N 1
ATOM 2828 C CA . LEU A 1 377 ? 46.145 34.175 40.755 1.00 18.85 377 LEU A CA 1
ATOM 2829 C C . LEU A 1 377 ? 45.243 33.338 39.841 1.00 19.43 377 LEU A C 1
ATOM 2830 O O . LEU A 1 377 ? 44.283 32.737 40.319 1.00 19.56 377 LEU A O 1
ATOM 2835 N N . TYR A 1 378 ? 45.562 33.288 38.546 1.00 19.40 378 TYR A N 1
ATOM 2836 C CA . TYR A 1 378 ? 44.920 32.335 37.639 1.00 19.99 378 TYR A CA 1
ATOM 2837 C C . TYR A 1 378 ? 45.210 30.910 38.122 1.00 20.42 378 TYR A C 1
ATOM 2838 O O . TYR A 1 378 ? 44.288 30.112 38.308 1.00 20.10 378 TYR A O 1
ATOM 2847 N N . LYS A 1 379 ? 46.493 30.605 38.337 1.00 20.68 379 LYS A N 1
ATOM 2848 C CA . LYS A 1 379 ? 46.903 29.258 38.747 1.00 21.14 379 LYS A CA 1
ATOM 2849 C C . LYS A 1 379 ? 46.380 28.936 40.146 1.00 20.52 379 LYS A C 1
ATOM 2850 O O . LYS A 1 379 ? 45.997 27.791 40.424 1.00 20.60 379 LYS A O 1
ATOM 2856 N N . HIS A 1 380 ? 46.372 29.948 41.013 1.00 19.36 380 HIS A N 1
ATOM 2857 C CA . HIS A 1 380 ? 45.858 29.813 42.382 1.00 19.15 380 HIS A CA 1
ATOM 2858 C C . HIS A 1 380 ? 44.357 29.463 42.421 1.00 18.49 380 HIS A C 1
ATOM 2859 O O . HIS A 1 380 ? 43.944 28.557 43.132 1.00 18.11 380 HIS A O 1
ATOM 2866 N N . ILE A 1 381 ? 43.557 30.209 41.666 1.00 18.08 381 ILE A N 1
ATOM 2867 C CA . ILE A 1 381 ? 42.131 29.934 41.529 1.00 17.90 381 ILE A CA 1
ATOM 2868 C C . ILE A 1 381 ? 41.902 28.529 40.954 1.00 17.80 381 ILE A C 1
ATOM 2869 O O . ILE A 1 381 ? 41.056 27.780 41.462 1.00 17.47 381 ILE A O 1
ATOM 2874 N N . ALA A 1 382 ? 42.689 28.162 39.937 1.00 17.54 382 ALA A N 1
ATOM 2875 C CA . ALA A 1 382 ? 42.582 26.835 39.337 1.00 17.34 382 ALA A CA 1
ATOM 2876 C C . ALA A 1 382 ? 42.723 25.752 40.407 1.00 17.34 382 ALA A C 1
ATOM 2877 O O . ALA A 1 382 ? 41.860 24.897 40.516 1.00 17.58 382 ALA A O 1
ATOM 2879 N N . ALA A 1 383 ? 43.762 25.831 41.239 1.00 17.49 383 ALA A N 1
ATOM 2880 C CA . ALA A 1 383 ? 43.979 24.852 42.318 1.00 17.37 383 ALA A CA 1
ATOM 2881 C C . ALA A 1 383 ? 42.848 24.805 43.358 1.00 17.65 383 ALA A C 1
ATOM 2882 O O . ALA A 1 383 ? 42.428 23.721 43.765 1.00 17.51 383 ALA A O 1
ATOM 2884 N N . CYS A 1 384 ? 42.370 25.976 43.786 1.00 17.72 384 CYS A N 1
ATOM 2885 C CA . CYS A 1 384 ? 41.280 26.056 44.766 1.00 18.23 384 CYS A CA 1
ATOM 2886 C C . CYS A 1 384 ? 39.972 25.474 44.234 1.00 18.32 384 CYS A C 1
ATOM 2887 O O . CYS A 1 384 ? 39.314 24.671 44.916 1.00 18.04 384 CYS A O 1
ATOM 2890 N N . ASN A 1 385 ? 39.614 25.867 43.010 1.00 18.23 385 ASN A N 1
ATOM 2891 C CA . ASN A 1 385 ? 38.436 25.325 42.348 1.00 18.52 385 ASN A CA 1
ATOM 2892 C C . ASN A 1 385 ? 38.558 23.817 42.154 1.00 18.35 385 ASN A C 1
ATOM 2893 O O . ASN A 1 385 ? 37.589 23.084 42.355 1.00 18.52 385 ASN A O 1
ATOM 2898 N N . ARG A 1 386 ? 39.756 23.363 41.786 1.00 17.95 386 ARG A N 1
ATOM 2899 C CA . ARG A 1 386 ? 39.978 21.956 41.483 1.00 17.68 386 ARG A CA 1
ATOM 2900 C C . ARG A 1 386 ? 39.819 21.083 42.721 1.00 17.58 386 ARG A C 1
ATOM 2901 O O . ARG A 1 386 ? 39.136 20.060 42.658 1.00 17.42 386 ARG A O 1
ATOM 2909 N N . ILE A 1 387 ? 40.410 21.484 43.844 1.00 17.12 387 ILE A N 1
ATOM 2910 C CA . ILE A 1 387 ? 40.225 20.700 45.067 1.00 17.12 387 ILE A CA 1
ATOM 2911 C C . ILE A 1 387 ? 38.772 20.727 45.575 1.00 17.35 387 ILE A C 1
ATOM 2912 O O . ILE A 1 387 ? 38.297 19.729 46.108 1.00 17.68 387 ILE A O 1
ATOM 2917 N N . ARG A 1 388 ? 38.080 21.854 45.412 1.00 17.53 388 ARG A N 1
ATOM 2918 C CA . ARG A 1 388 ? 36.666 21.970 45.813 1.00 17.66 388 ARG A CA 1
ATOM 2919 C C . ARG A 1 388 ? 35.819 20.980 45.021 1.00 18.16 388 ARG A C 1
ATOM 2920 O O . ARG A 1 388 ? 35.049 20.204 45.595 1.00 18.02 388 ARG A O 1
ATOM 2928 N N . SER A 1 389 ? 35.995 21.011 43.700 1.00 18.67 389 SER A N 1
ATOM 2929 C CA . SER A 1 389 ? 35.287 20.124 42.787 1.00 19.47 389 SER A CA 1
ATOM 2930 C C . SER A 1 389 ? 35.698 18.651 42.956 1.00 19.51 389 SER A C 1
ATOM 2931 O O . SER A 1 389 ? 34.850 17.774 42.887 1.00 19.51 389 SER A O 1
ATOM 2934 N N . HIS A 1 390 ? 36.982 18.380 43.195 1.00 19.52 390 HIS A N 1
ATOM 2935 C CA . HIS A 1 390 ? 37.408 17.015 43.528 1.00 19.46 390 HIS A CA 1
ATOM 2936 C C . HIS A 1 390 ? 36.781 16.546 44.846 1.00 18.99 390 HIS A C 1
ATOM 2937 O O . HIS A 1 390 ? 36.445 15.385 44.988 1.00 18.53 390 HIS A O 1
ATOM 2944 N N . ALA A 1 391 ? 36.627 17.459 45.801 1.00 19.06 391 ALA A N 1
ATOM 2945 C CA . ALA A 1 391 ? 35.970 17.151 47.071 1.00 19.40 391 ALA A CA 1
ATOM 2946 C C . ALA A 1 391 ? 34.486 16.819 46.883 1.00 19.79 391 ALA A C 1
ATOM 2947 O O . ALA A 1 391 ? 33.953 15.930 47.549 1.00 20.09 391 ALA A O 1
ATOM 2949 N N . VAL A 1 392 ? 33.823 17.524 45.970 1.00 20.37 392 VAL A N 1
ATOM 2950 C CA . VAL A 1 392 ? 32.425 17.234 45.610 1.00 20.73 392 VAL A CA 1
ATOM 2951 C C . VAL A 1 392 ? 32.306 15.814 45.027 1.00 21.70 392 VAL A C 1
ATOM 2952 O O . VAL A 1 392 ? 31.408 15.041 45.388 1.00 21.29 392 VAL A O 1
ATOM 2956 N N . SER A 1 393 ? 33.239 15.496 44.138 1.00 22.75 393 SER A N 1
ATOM 2957 C CA . SER A 1 393 ? 33.330 14.204 43.468 1.00 25.11 393 SER A CA 1
ATOM 2958 C C . SER A 1 393 ? 33.546 13.042 44.441 1.00 25.63 393 SER A C 1
ATOM 2959 O O . SER A 1 393 ? 32.991 11.957 44.265 1.00 25.90 393 SER A O 1
ATOM 2962 N N . ASN A 1 394 ? 34.361 13.302 45.460 1.00 26.44 394 ASN A N 1
ATOM 2963 C CA . ASN A 1 394 ? 34.847 12.301 46.406 1.00 27.19 394 ASN A CA 1
ATOM 2964 C C . ASN A 1 394 ? 33.788 11.938 47.439 1.00 27.41 394 ASN A C 1
ATOM 2965 O O . ASN A 1 394 ? 33.753 10.814 47.953 1.00 27.44 394 ASN A O 1
ATOM 2970 N N . ASP A 1 395 ? 32.936 12.905 47.747 1.00 27.70 395 ASP A N 1
ATOM 2971 C CA . ASP A 1 395 ? 31.952 12.739 48.795 1.00 28.08 395 ASP A CA 1
ATOM 2972 C C . ASP A 1 395 ? 30.722 13.566 48.463 1.00 28.04 395 ASP A C 1
ATOM 2973 O O . ASP A 1 395 ? 30.781 14.801 48.427 1.00 27.87 395 ASP A O 1
ATOM 2978 N N . ASP A 1 396 ? 29.628 12.847 48.204 1.00 27.84 396 ASP A N 1
ATOM 2979 C CA . ASP A 1 396 ? 28.267 13.378 48.067 1.00 27.89 396 ASP A CA 1
ATOM 2980 C C . ASP A 1 396 ? 27.809 14.383 49.107 1.00 26.81 396 ASP A C 1
ATOM 2981 O O . ASP A 1 396 ? 26.997 15.250 48.809 1.00 27.02 396 ASP A O 1
ATOM 2986 N N . ALA A 1 397 ? 28.285 14.216 50.339 1.00 25.41 397 ALA A N 1
ATOM 2987 C CA . ALA A 1 397 ? 27.869 15.050 51.459 1.00 23.72 397 ALA A CA 1
ATOM 2988 C C . ALA A 1 397 ? 28.759 16.275 51.668 1.00 22.18 397 ALA A C 1
ATOM 2989 O O . ALA A 1 397 ? 28.417 17.141 52.462 1.00 22.09 397 ALA A O 1
ATOM 2991 N N . TYR A 1 398 ? 29.899 16.349 50.987 1.00 20.53 398 TYR A N 1
ATOM 2992 C CA . TYR A 1 398 ? 30.821 17.464 51.213 1.00 19.16 398 TYR A CA 1
ATOM 2993 C C . TYR A 1 398 ? 30.116 18.809 51.053 1.00 18.78 398 TYR A C 1
ATOM 2994 O O . TYR A 1 398 ? 30.162 19.644 51.956 1.00 18.50 398 TYR A O 1
ATOM 3003 N N . ILE A 1 399 ? 29.429 18.997 49.925 1.00 18.54 399 ILE A N 1
ATOM 3004 C CA . ILE A 1 399 ? 28.915 20.321 49.563 1.00 18.80 399 ILE A CA 1
ATOM 3005 C C . ILE A 1 399 ? 27.869 20.833 50.555 1.00 19.26 399 ILE A C 1
ATOM 3006 O O . ILE A 1 399 ? 27.810 22.027 50.822 1.00 19.27 399 ILE A O 1
ATOM 3011 N N . THR A 1 400 ? 27.090 19.924 51.137 1.00 19.68 400 THR A N 1
ATOM 3012 C CA . THR A 1 400 ? 26.078 20.325 52.094 1.00 20.47 400 THR A CA 1
ATOM 3013 C C . THR A 1 400 ? 26.588 20.285 53.529 1.00 21.11 400 THR A C 1
ATOM 3014 O O . THR A 1 400 ? 25.830 20.556 54.450 1.00 21.59 400 THR A O 1
ATOM 3018 N N . THR A 1 401 ? 27.858 19.942 53.732 1.00 21.47 401 THR A N 1
ATOM 3019 C CA . THR A 1 401 ? 28.406 19.929 55.088 1.00 22.00 401 THR A CA 1
ATOM 3020 C C . THR A 1 401 ? 28.808 21.347 55.470 1.00 22.07 401 THR A C 1
ATOM 3021 O O . THR A 1 401 ? 29.538 21.994 54.723 1.00 21.33 401 THR A O 1
ATOM 3025 N N . PRO A 1 402 ? 28.339 21.825 56.639 1.00 22.26 402 PRO A N 1
ATOM 3026 C CA . PRO A 1 402 ? 28.649 23.181 57.085 1.00 22.40 402 PRO A CA 1
ATOM 3027 C C . PRO A 1 402 ? 30.137 23.348 57.361 1.00 22.21 402 PRO A C 1
ATOM 3028 O O . PRO A 1 402 ? 30.748 22.463 57.943 1.00 22.35 402 PRO A O 1
ATOM 3032 N N . THR A 1 403 ? 30.710 24.470 56.938 1.00 22.08 403 THR A N 1
ATOM 3033 C CA . THR A 1 403 ? 32.053 24.834 57.357 1.00 22.00 403 THR A CA 1
ATOM 3034 C C . THR A 1 403 ? 32.011 25.116 58.866 1.00 23.06 403 THR A C 1
ATOM 3035 O O . THR A 1 403 ? 31.098 25.803 59.328 1.00 22.58 403 THR A O 1
ATOM 3039 N N . ASP A 1 404 ? 32.958 24.560 59.636 1.00 23.80 404 ASP A N 1
ATOM 3040 C CA . ASP A 1 404 ? 33.184 25.027 61.025 1.00 24.74 404 ASP A CA 1
ATOM 3041 C C . ASP A 1 404 ? 34.485 25.806 61.142 1.00 24.14 404 ASP A C 1
ATOM 3042 O O . ASP A 1 404 ? 35.501 25.453 60.542 1.00 23.62 404 ASP A O 1
ATOM 3047 N N . ILE A 1 405 ? 34.472 26.841 61.960 1.00 24.02 405 ILE A N 1
ATOM 3048 C CA . ILE A 1 405 ? 35.708 27.537 62.281 1.00 24.48 405 ILE A CA 1
ATOM 3049 C C . ILE A 1 405 ? 36.418 26.766 63.389 1.00 24.46 405 ILE A C 1
ATOM 3050 O O . ILE A 1 405 ? 36.012 26.827 64.549 1.00 24.37 405 ILE A O 1
ATOM 3055 N N . LYS A 1 406 ? 37.467 26.032 63.026 1.00 24.52 406 LYS A N 1
ATOM 3056 C CA . LYS A 1 406 ? 38.170 25.194 64.000 1.00 24.70 406 LYS A CA 1
ATOM 3057 C C . LYS A 1 406 ? 39.253 25.929 64.765 1.00 24.71 406 LYS A C 1
ATOM 3058 O O . LYS A 1 406 ? 39.678 25.481 65.827 1.00 25.02 406 LYS A O 1
ATOM 3064 N N . TYR A 1 407 ? 39.695 27.057 64.219 1.00 24.66 407 TYR A N 1
ATOM 3065 C CA . TYR A 1 407 ? 40.700 27.880 64.855 1.00 24.62 407 TYR A CA 1
ATOM 3066 C C . TYR A 1 407 ? 40.542 29.298 64.355 1.00 24.77 407 TYR A C 1
ATOM 3067 O O . TYR A 1 407 ? 40.293 29.512 63.168 1.00 24.36 407 TYR A O 1
ATOM 3076 N N . SER A 1 408 ? 40.655 30.255 65.274 1.00 25.12 408 SER A N 1
ATOM 3077 C CA . SER A 1 408 ? 40.835 31.665 64.928 1.00 25.57 408 SER A CA 1
ATOM 3078 C C . SER A 1 408 ? 41.688 32.380 65.976 1.00 25.78 408 SER A C 1
ATOM 3079 O O . SER A 1 408 ? 41.630 32.069 67.158 1.00 25.79 408 SER A O 1
ATOM 3082 N N . ASP A 1 409 ? 42.511 33.313 65.523 1.00 26.15 409 ASP A N 1
ATOM 3083 C CA . ASP A 1 409 ? 43.102 34.309 66.405 1.00 26.45 409 ASP A CA 1
ATOM 3084 C C . ASP A 1 409 ? 43.102 35.620 65.637 1.00 26.30 409 ASP A C 1
ATOM 3085 O O . ASP A 1 409 ? 42.428 35.723 64.611 1.00 26.20 409 ASP A O 1
ATOM 3090 N N . ASP A 1 410 ? 43.844 36.615 66.114 1.00 26.17 410 ASP A N 1
ATOM 3091 C CA . ASP A 1 410 ? 43.858 37.926 65.466 1.00 26.21 410 ASP A CA 1
ATOM 3092 C C . ASP A 1 410 ? 44.103 37.826 63.969 1.00 25.73 410 ASP A C 1
ATOM 3093 O O . ASP A 1 410 ? 43.512 38.576 63.196 1.00 25.49 410 ASP A O 1
ATOM 3098 N N . HIS A 1 411 ? 44.965 36.896 63.568 1.00 25.02 411 HIS A N 1
ATOM 3099 C CA . HIS A 1 411 ? 45.544 36.929 62.230 1.00 24.89 411 HIS A CA 1
ATOM 3100 C C . HIS A 1 411 ? 45.419 35.626 61.436 1.00 24.49 411 HIS A C 1
ATOM 3101 O O . HIS A 1 411 ? 45.958 35.505 60.338 1.00 24.21 411 HIS A O 1
ATOM 3108 N N . THR A 1 412 ? 44.702 34.653 61.990 1.00 24.03 412 THR A N 1
ATOM 3109 C CA . THR A 1 412 ? 44.659 33.315 61.410 1.00 23.90 412 THR A CA 1
ATOM 3110 C C . THR A 1 412 ? 43.258 32.724 61.550 1.00 23.49 412 THR A C 1
ATOM 3111 O O . THR A 1 412 ? 42.589 32.956 62.554 1.00 23.33 412 THR A O 1
ATOM 3115 N N . LEU A 1 413 ? 42.825 31.977 60.534 1.00 22.98 413 LEU A N 1
ATOM 3116 C CA . LEU A 1 413 ? 41.510 31.339 60.510 1.00 22.76 413 LEU A CA 1
ATOM 3117 C C . LEU A 1 413 ? 41.676 29.956 59.902 1.00 22.11 413 LEU A C 1
ATOM 3118 O O . LEU A 1 413 ? 42.262 29.841 58.822 1.00 21.63 413 LEU A O 1
ATOM 3123 N N . ALA A 1 414 ? 41.156 28.919 60.559 1.00 21.35 414 ALA A N 1
ATOM 3124 C CA . ALA A 1 414 ? 41.140 27.581 59.965 1.00 20.98 414 ALA A CA 1
ATOM 3125 C C . ALA A 1 414 ? 39.713 27.110 59.765 1.00 20.75 414 ALA A C 1
ATOM 3126 O O . ALA A 1 414 ? 38.939 27.017 60.720 1.00 21.06 414 ALA A O 1
ATOM 3128 N N . LEU A 1 415 ? 39.382 26.804 58.516 1.00 20.05 415 LEU A N 1
ATOM 3129 C CA . LEU A 1 415 ? 38.048 26.383 58.134 1.00 19.29 415 LEU A CA 1
ATOM 3130 C C . LEU A 1 415 ? 38.064 24.912 57.736 1.00 19.09 415 LEU A C 1
ATOM 3131 O O . LEU A 1 415 ? 38.879 24.484 56.896 1.00 19.01 415 LEU A O 1
ATOM 3136 N N . VAL A 1 416 ? 37.174 24.135 58.351 1.00 18.22 416 VAL A N 1
ATOM 3137 C CA . VAL A 1 416 ? 37.060 22.721 58.034 1.00 17.35 416 VAL A CA 1
ATOM 3138 C C . VAL A 1 416 ? 35.670 22.471 57.451 1.00 17.50 416 VAL A C 1
ATOM 3139 O O . VAL A 1 416 ? 34.649 22.806 58.063 1.00 17.15 416 VAL A O 1
ATOM 3143 N N . LYS A 1 417 ? 35.648 21.915 56.243 1.00 17.26 417 LYS A N 1
ATOM 3144 C CA . LYS A 1 417 ? 34.413 21.575 55.554 1.00 17.12 417 LYS A CA 1
ATOM 3145 C C . LYS A 1 417 ? 34.617 20.151 55.083 1.00 17.44 417 LYS A C 1
ATOM 3146 O O . LYS A 1 417 ? 35.386 19.918 54.150 1.00 17.13 417 LYS A O 1
ATOM 3152 N N . GLY A 1 418 ? 33.958 19.198 55.736 1.00 17.47 418 GLY A N 1
ATOM 3153 C CA . GLY A 1 418 ? 34.247 17.792 55.489 1.00 18.58 418 GLY A CA 1
ATOM 3154 C C . GLY A 1 418 ? 35.746 17.571 55.568 1.00 18.87 418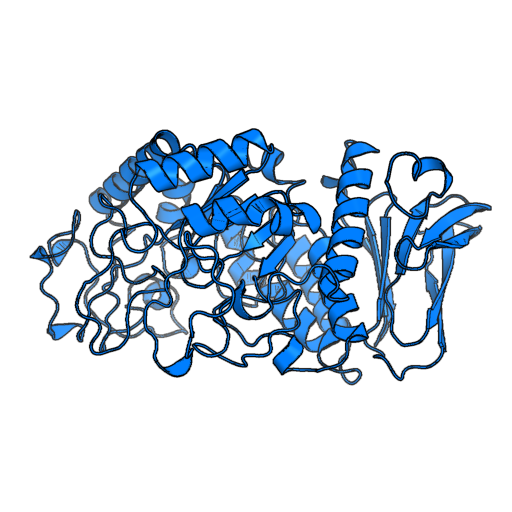 GLY A C 1
ATOM 3155 O O . GLY A 1 418 ? 36.385 17.990 56.534 1.00 20.06 418 GLY A O 1
ATOM 3156 N N . ALA A 1 419 ? 36.317 16.951 54.540 1.00 18.52 419 ALA A N 1
ATOM 3157 C CA . ALA A 1 419 ? 37.737 16.632 54.548 1.00 17.83 419 ALA A CA 1
ATOM 3158 C C . ALA A 1 419 ? 38.663 17.743 54.007 1.00 17.76 419 ALA A C 1
ATOM 3159 O O . ALA A 1 419 ? 39.869 17.521 53.841 1.00 17.57 419 ALA A O 1
ATOM 3161 N N . VAL A 1 420 ? 38.116 18.931 53.746 1.00 16.82 420 VAL A N 1
ATOM 3162 C CA . VAL A 1 420 ? 38.939 20.051 53.270 1.00 17.02 420 VAL A CA 1
ATOM 3163 C C . VAL A 1 420 ? 39.256 21.003 54.433 1.00 17.38 420 VAL A C 1
ATOM 3164 O O . VAL A 1 420 ? 38.346 21.580 55.014 1.00 17.02 420 VAL A O 1
ATOM 3168 N N . THR A 1 421 ? 40.530 21.176 54.757 1.00 17.57 421 THR A N 1
ATOM 3169 C CA . THR A 1 421 ? 40.908 22.127 55.788 1.00 18.07 421 THR A CA 1
ATOM 3170 C C . THR A 1 421 ? 41.613 23.309 55.156 1.00 18.15 421 THR A C 1
ATOM 3171 O O . THR A 1 421 ? 42.677 23.155 54.549 1.00 18.09 421 THR A O 1
ATOM 3175 N N . THR A 1 422 ? 41.010 24.488 55.302 1.00 18.14 422 THR A N 1
ATOM 3176 C CA . THR A 1 422 ? 41.526 25.707 54.693 1.00 17.54 422 THR A CA 1
ATOM 3177 C C . THR A 1 422 ? 42.095 26.592 55.787 1.00 17.77 422 THR A C 1
ATOM 3178 O O . THR A 1 422 ? 41.398 26.951 56.735 1.00 17.85 422 THR A O 1
ATOM 3182 N N . VAL A 1 423 ? 43.377 26.919 55.669 1.00 17.45 423 VAL A N 1
ATOM 3183 C CA . VAL A 1 423 ? 44.054 27.682 56.712 1.00 17.16 423 VAL A CA 1
ATOM 3184 C C . VAL A 1 423 ? 44.532 28.995 56.115 1.00 17.35 423 VAL A C 1
ATOM 3185 O O . VAL A 1 423 ? 45.342 28.994 55.202 1.00 16.64 423 VAL A O 1
ATOM 3189 N N . LEU A 1 424 ? 44.009 30.104 56.634 1.00 18.00 424 LEU A N 1
ATOM 3190 C CA . LEU A 1 424 ? 44.246 31.442 56.090 1.00 18.22 424 LEU A CA 1
ATOM 3191 C C . LEU A 1 424 ? 44.950 32.365 57.093 1.00 18.76 424 LEU A C 1
ATOM 3192 O O . LEU A 1 424 ? 44.812 32.214 58.306 1.00 18.77 424 LEU A O 1
ATOM 3197 N N . THR A 1 425 ? 45.711 33.318 56.576 1.00 18.94 425 THR A N 1
ATOM 3198 C CA . THR A 1 425 ? 46.353 34.325 57.412 1.00 19.21 425 THR A CA 1
ATOM 3199 C C . THR A 1 425 ? 46.431 35.656 56.690 1.00 19.16 425 THR A C 1
ATOM 3200 O O . THR A 1 425 ? 46.603 35.691 55.470 1.00 18.40 425 THR A O 1
ATOM 3204 N N . ASN A 1 426 ? 46.324 36.747 57.451 1.00 19.46 426 ASN A N 1
ATOM 3205 C CA . ASN A 1 426 ? 46.485 38.078 56.894 1.00 19.84 426 ASN A CA 1
ATOM 3206 C C . ASN A 1 426 ? 47.855 38.689 57.253 1.00 20.75 426 ASN A C 1
ATOM 3207 O O . ASN A 1 426 ? 48.074 39.903 57.083 1.00 20.76 426 ASN A O 1
ATOM 3212 N N . ALA A 1 427 ? 48.776 37.848 57.734 1.00 21.13 427 ALA A N 1
ATOM 3213 C CA . ALA A 1 427 ? 50.124 38.322 58.092 1.00 21.75 427 ALA A CA 1
ATOM 3214 C C . ALA A 1 427 ? 50.887 38.903 56.890 1.00 22.45 427 ALA A C 1
ATOM 3215 O O . ALA A 1 427 ? 51.851 39.658 57.071 1.00 22.75 427 ALA A O 1
ATOM 3217 N N . GLY A 1 428 ? 50.446 38.562 55.675 1.00 22.75 428 GLY A N 1
ATOM 3218 C CA . GLY A 1 428 ? 51.013 39.134 54.449 1.00 23.79 428 GLY A CA 1
ATOM 3219 C C . GLY A 1 428 ? 52.349 38.537 54.021 1.00 24.71 428 GLY A C 1
ATOM 3220 O O . GLY A 1 428 ? 52.925 37.711 54.731 1.00 23.93 428 GLY A O 1
ATOM 3221 N N . ALA A 1 429 ? 52.847 38.996 52.873 1.00 25.69 429 ALA A N 1
ATOM 3222 C CA . ALA A 1 429 ? 54.004 38.397 52.205 1.00 27.78 429 ALA A CA 1
ATOM 3223 C C . ALA A 1 429 ? 55.307 38.514 52.980 1.00 29.37 429 ALA A C 1
ATOM 3224 O O . ALA A 1 429 ? 56.210 37.716 52.776 1.00 29.94 429 ALA A O 1
ATOM 3226 N N . ASN A 1 430 ? 55.414 39.504 53.859 1.00 30.97 430 ASN A N 1
ATOM 3227 C CA . ASN A 1 430 ? 56.633 39.667 54.640 1.00 32.61 430 ASN A CA 1
ATOM 3228 C C . ASN A 1 430 ? 56.633 39.003 56.000 1.00 33.88 430 ASN A C 1
ATOM 3229 O O . ASN A 1 430 ? 57.537 39.259 56.797 1.00 34.71 430 ASN A O 1
ATOM 3234 N N . ALA A 1 431 ? 55.638 38.152 56.257 1.00 34.84 431 ALA A N 1
ATOM 3235 C CA . ALA A 1 431 ? 55.404 37.578 57.590 1.00 35.89 431 ALA A CA 1
ATOM 3236 C C . ALA A 1 431 ? 56.555 36.771 58.201 1.00 36.69 431 ALA A C 1
ATOM 3237 O O . ALA A 1 431 ? 56.719 36.749 59.430 1.00 36.90 431 ALA A O 1
ATOM 3239 N N . GLY A 1 432 ? 57.337 36.094 57.367 1.00 37.26 432 GLY A N 1
ATOM 3240 C CA . GLY A 1 432 ? 58.309 35.146 57.910 1.00 38.41 432 GLY A CA 1
ATOM 3241 C C . GLY A 1 432 ? 57.591 33.835 58.177 1.00 39.07 432 GLY A C 1
ATOM 3242 O O . GLY A 1 432 ? 56.975 33.288 57.262 1.00 39.51 432 GLY A O 1
ATOM 3243 N N . GLU A 1 433 ? 57.628 33.345 59.421 1.00 39.10 433 GLU A N 1
ATOM 3244 C CA . GLU A 1 433 ? 57.138 31.996 59.707 1.00 39.02 433 GLU A CA 1
ATOM 3245 C C . GLU A 1 433 ? 56.375 31.884 61.019 1.00 38.55 433 GLU A C 1
ATOM 3246 O O . GLU A 1 433 ? 56.817 32.391 62.051 1.00 38.99 433 GLU A O 1
ATOM 3252 N N . THR A 1 434 ? 55.235 31.199 60.970 1.00 37.51 434 THR A N 1
ATOM 3253 C CA . THR A 1 434 ? 54.345 31.076 62.123 1.00 36.40 434 THR A CA 1
ATOM 3254 C C . THR A 1 434 ? 53.725 29.663 62.208 1.00 35.17 434 THR A C 1
ATOM 3255 O O . THR A 1 434 ? 53.507 28.997 61.188 1.00 35.23 434 THR A O 1
ATOM 3259 N N . THR A 1 435 ? 53.477 29.189 63.424 1.00 33.15 435 THR A N 1
ATOM 3260 C CA . THR A 1 435 ? 52.864 27.880 63.595 1.00 31.09 435 THR A CA 1
ATOM 3261 C C . THR A 1 435 ? 51.556 27.958 64.361 1.00 29.86 435 THR A C 1
ATOM 3262 O O . THR A 1 435 ? 51.457 28.559 65.433 1.00 29.02 435 THR A O 1
ATOM 3266 N N . VAL A 1 436 ? 50.551 27.315 63.802 1.00 28.40 436 VAL A N 1
ATOM 3267 C CA . VAL A 1 436 ? 49.251 27.318 64.414 1.00 27.63 436 VAL A CA 1
ATOM 3268 C C . VAL A 1 436 ? 48.798 25.867 64.593 1.00 26.81 436 VAL A C 1
ATOM 3269 O O . VAL A 1 436 ? 49.050 25.016 63.739 1.00 26.19 436 VAL A O 1
ATOM 3273 N N . THR A 1 437 ? 48.207 25.564 65.737 1.00 25.98 437 THR A N 1
ATOM 3274 C CA . THR A 1 437 ? 47.770 24.205 65.953 1.00 25.60 437 THR A CA 1
ATOM 3275 C C . THR A 1 437 ? 46.250 24.105 65.921 1.00 24.88 437 THR A C 1
ATOM 3276 O O . THR A 1 437 ? 45.543 24.691 66.756 1.00 25.01 437 THR A O 1
ATOM 3280 N N . VAL A 1 438 ? 45.763 23.410 64.895 1.00 23.55 438 VAL A N 1
ATOM 3281 C CA . VAL A 1 438 ? 44.336 23.294 64.654 1.00 22.76 438 VAL A CA 1
ATOM 3282 C C . VAL A 1 438 ? 43.835 22.010 65.303 1.00 22.47 438 VAL A C 1
ATOM 3283 O O . VAL A 1 438 ? 44.227 20.913 64.898 1.00 21.96 438 VAL A O 1
ATOM 3287 N N . GLU A 1 439 ? 42.981 22.153 66.316 1.00 22.33 439 GLU A N 1
ATOM 3288 C CA . GLU A 1 439 ? 42.442 20.995 67.043 1.00 22.75 439 GLU A CA 1
ATOM 3289 C C . GLU A 1 439 ? 41.216 20.416 66.335 1.00 22.12 439 GLU A C 1
ATOM 3290 O O . GLU A 1 439 ? 40.444 21.158 65.747 1.00 22.08 439 GLU A O 1
ATOM 3296 N N . ALA A 1 440 ? 41.053 19.095 66.393 1.00 21.91 440 ALA A N 1
ATOM 3297 C CA . ALA A 1 440 ? 39.793 18.429 66.002 1.00 21.74 440 ALA A CA 1
ATOM 3298 C C . ALA A 1 440 ? 39.367 18.633 64.535 1.00 21.60 440 ALA A C 1
ATOM 3299 O O . ALA A 1 440 ? 38.180 18.850 64.246 1.00 21.46 440 ALA A O 1
ATOM 3301 N N . THR A 1 441 ? 40.332 18.533 63.614 1.00 21.27 441 THR A N 1
ATOM 3302 C CA . THR A 1 441 ? 40.057 18.674 62.181 1.00 21.19 441 THR A CA 1
ATOM 3303 C C . THR A 1 441 ? 39.134 17.605 61.609 1.00 21.54 441 THR A C 1
ATOM 3304 O O . THR A 1 441 ? 38.560 17.805 60.532 1.00 22.24 441 THR A O 1
ATOM 3308 N N . GLY A 1 442 ? 39.014 16.459 62.276 1.00 21.49 442 GLY A N 1
ATOM 3309 C CA . GLY A 1 442 ? 38.291 15.330 61.666 1.00 21.50 442 GLY A CA 1
ATOM 3310 C C . GLY A 1 442 ? 39.164 14.355 60.879 1.00 21.43 442 GLY A C 1
ATOM 3311 O O . GLY A 1 442 ? 38.697 13.286 60.483 1.00 21.31 442 GLY A O 1
ATOM 3312 N N . TYR A 1 443 ? 40.424 14.718 60.634 1.00 21.11 443 TYR A N 1
ATOM 3313 C CA . TYR A 1 443 ? 41.416 13.735 60.183 1.00 20.93 443 TYR A CA 1
ATOM 3314 C C . TYR A 1 443 ? 41.753 12.791 61.321 1.00 21.08 443 TYR A C 1
ATOM 3315 O O . TYR A 1 443 ? 41.763 13.200 62.484 1.00 21.74 443 TYR A O 1
ATOM 3324 N N . ALA A 1 444 ? 42.022 11.530 60.994 1.00 20.79 444 ALA A N 1
ATOM 3325 C CA . ALA A 1 444 ? 42.455 10.561 61.997 1.00 20.62 444 ALA A CA 1
ATOM 3326 C C . ALA A 1 444 ? 43.911 10.847 62.351 1.00 20.45 444 ALA A C 1
ATOM 3327 O O . ALA A 1 444 ? 44.678 11.290 61.504 1.00 20.02 444 ALA A O 1
ATOM 3329 N N . SER A 1 445 ? 44.286 10.630 63.607 1.00 20.28 445 SER A N 1
ATOM 3330 C CA . SER A 1 445 ? 45.689 10.733 63.983 1.00 20.46 445 SER A CA 1
ATOM 3331 C C . SER A 1 445 ? 46.501 9.807 63.096 1.00 20.07 445 SER A C 1
ATOM 3332 O O . SER A 1 445 ? 46.164 8.621 62.943 1.00 20.03 445 SER A O 1
ATOM 3335 N N . GLY A 1 446 ? 47.552 10.352 62.495 1.00 19.56 446 GLY A N 1
ATOM 3336 C CA . GLY A 1 446 ? 48.376 9.578 61.576 1.00 18.66 446 GLY A CA 1
ATOM 3337 C C . GLY A 1 446 ? 47.970 9.729 60.126 1.00 18.47 446 GLY A C 1
ATOM 3338 O O . GLY A 1 446 ? 48.732 9.352 59.221 1.00 18.40 446 GLY A O 1
ATOM 3339 N N . GLU A 1 447 ? 46.781 10.281 59.884 1.00 18.06 447 GLU A N 1
ATOM 3340 C CA . GLU A 1 447 ? 46.289 10.412 58.508 1.00 18.06 447 GLU A CA 1
ATOM 3341 C C . GLU A 1 447 ? 47.101 11.454 57.763 1.00 18.23 447 GLU A C 1
ATOM 3342 O O . GLU A 1 447 ? 47.233 12.598 58.211 1.00 18.12 447 GLU A O 1
ATOM 3348 N N . GLN A 1 448 ? 47.650 11.042 56.627 1.00 18.20 448 GLN A N 1
ATOM 3349 C CA . GLN A 1 448 ? 48.501 11.904 55.828 1.00 18.28 448 GLN A CA 1
ATOM 3350 C C . GLN A 1 448 ? 47.618 12.820 54.980 1.00 18.48 448 GLN A C 1
ATOM 3351 O O . GLN A 1 448 ? 46.689 12.356 54.287 1.00 18.25 448 GLN A O 1
ATOM 3357 N N . VAL A 1 449 ? 47.893 14.119 55.062 1.00 18.20 449 VAL A N 1
ATOM 3358 C CA . VAL A 1 449 ? 47.199 15.121 54.279 1.00 18.44 449 VAL A CA 1
ATOM 3359 C C . VAL A 1 449 ? 48.234 15.903 53.469 1.00 18.68 449 VAL A C 1
ATOM 3360 O O . VAL A 1 449 ? 49.406 15.976 53.856 1.00 17.76 449 VAL A O 1
ATOM 3364 N N . THR A 1 450 ? 47.790 16.470 52.347 1.00 18.90 450 THR A N 1
ATOM 3365 C CA . THR A 1 450 ? 48.630 17.274 51.456 1.00 19.37 450 THR A CA 1
ATOM 3366 C C . THR A 1 450 ? 48.029 18.669 51.399 1.00 19.36 450 THR A C 1
ATOM 3367 O O . THR A 1 450 ? 46.814 18.817 51.254 1.00 19.32 450 THR A O 1
ATOM 3371 N N . ASP A 1 451 ? 48.876 19.682 51.559 1.00 19.41 451 ASP A N 1
ATOM 3372 C CA . ASP A 1 451 ? 48.504 21.067 51.244 1.00 19.20 451 ASP A CA 1
ATOM 3373 C C . ASP A 1 451 ? 48.602 21.147 49.730 1.00 19.06 451 ASP A C 1
ATOM 3374 O O . ASP A 1 451 ? 49.702 21.179 49.154 1.00 18.79 451 ASP A O 1
ATOM 3379 N N . VAL A 1 452 ? 47.444 21.155 49.085 1.00 18.85 452 VAL A N 1
ATOM 3380 C CA . VAL A 1 452 ? 47.405 21.091 47.631 1.00 17.80 452 VAL A CA 1
ATOM 3381 C C . VAL A 1 452 ? 47.965 22.354 46.957 1.00 18.86 452 VAL A C 1
ATOM 3382 O O . VAL A 1 452 ? 48.251 22.326 45.775 1.00 18.82 452 VAL A O 1
ATOM 3386 N N . LEU A 1 453 ? 48.136 23.453 47.698 1.00 19.56 453 LEU A N 1
ATOM 3387 C CA . LEU A 1 453 ? 48.730 24.665 47.114 1.00 20.59 453 LEU A CA 1
ATOM 3388 C C . LEU A 1 453 ? 50.261 24.592 46.991 1.00 21.67 453 LEU A C 1
ATOM 3389 O O . LEU A 1 453 ? 50.839 25.130 46.044 1.00 21.88 453 LEU A O 1
ATOM 3394 N N . SER A 1 454 ? 50.912 23.928 47.943 1.00 22.50 454 SER A N 1
ATOM 3395 C CA . SER A 1 454 ? 52.370 23.808 47.938 1.00 23.70 454 SER A CA 1
ATOM 3396 C C . SER A 1 454 ? 52.835 22.405 47.538 1.00 24.40 454 SER A C 1
ATOM 3397 O O . SER A 1 454 ? 54.029 22.182 47.307 1.00 24.52 454 SER A O 1
ATOM 3400 N N . CYS A 1 455 ? 51.889 21.467 47.495 1.00 24.94 455 CYS A N 1
ATOM 3401 C CA . CYS A 1 455 ? 52.173 20.031 47.350 1.00 25.69 455 CYS A CA 1
ATOM 3402 C C . CYS A 1 455 ? 53.062 19.490 48.481 1.00 25.65 455 CYS A C 1
ATOM 3403 O O . CYS A 1 455 ? 53.749 18.474 48.327 1.00 26.29 455 CYS A O 1
ATOM 3406 N N . GLU A 1 456 ? 53.042 20.182 49.616 1.00 25.04 456 GLU A N 1
ATOM 3407 C CA . GLU A 1 456 ? 53.741 19.710 50.802 1.00 24.48 456 GLU A CA 1
ATOM 3408 C C . GLU A 1 456 ? 52.789 18.868 51.623 1.00 23.85 456 GLU A C 1
ATOM 3409 O O . GLU A 1 456 ? 51.588 19.150 51.689 1.00 24.08 456 GLU A O 1
ATOM 3415 N N . SER A 1 457 ? 53.342 17.852 52.268 1.00 23.07 457 SER A N 1
ATOM 3416 C CA . SER A 1 457 ? 52.549 16.818 52.899 1.00 22.46 457 SER A CA 1
ATOM 3417 C C . SER A 1 457 ? 52.976 16.614 54.350 1.00 21.36 457 SER A C 1
ATOM 3418 O O . SER A 1 457 ? 54.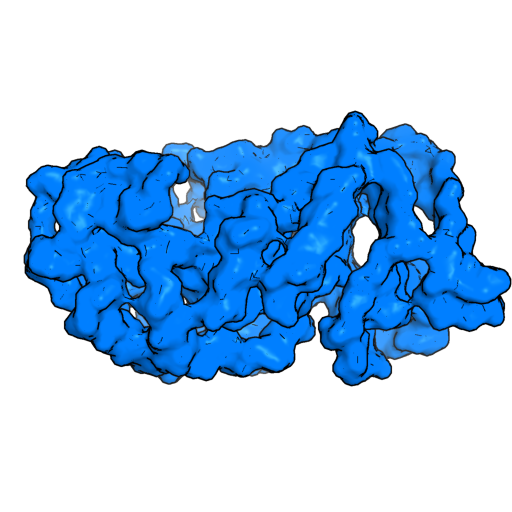173 16.537 54.643 1.00 21.34 457 SER A O 1
ATOM 3421 N N . ILE A 1 458 ? 51.982 16.548 55.240 1.00 19.99 458 ILE A N 1
ATOM 3422 C CA . ILE A 1 458 ? 52.158 16.312 56.675 1.00 18.76 458 ILE A CA 1
ATOM 3423 C C . ILE A 1 458 ? 51.140 15.261 57.153 1.00 18.60 458 ILE A C 1
ATOM 3424 O O . ILE A 1 458 ? 50.389 14.718 56.350 1.00 18.26 458 ILE A O 1
ATOM 3429 N N . ALA A 1 459 ? 51.112 14.978 58.450 1.00 18.02 459 ALA A N 1
ATOM 3430 C CA . ALA A 1 459 ? 50.056 14.139 59.006 1.00 17.88 459 ALA A CA 1
ATOM 3431 C C . ALA A 1 459 ? 49.388 14.754 60.215 1.00 17.67 459 ALA A C 1
ATOM 3432 O O . ALA A 1 459 ? 49.987 15.516 60.971 1.00 17.78 459 ALA A O 1
ATOM 3434 N N . ALA A 1 460 ? 48.121 14.414 60.364 1.00 17.82 460 ALA A N 1
ATOM 3435 C CA . ALA A 1 460 ? 47.363 14.730 61.558 1.00 18.51 460 ALA A CA 1
ATOM 3436 C C . ALA A 1 460 ? 47.905 13.963 62.752 1.00 18.79 460 ALA A C 1
ATOM 3437 O O . ALA A 1 460 ? 48.577 12.945 62.607 1.00 18.13 460 ALA A O 1
ATOM 3439 N N . SER A 1 461 ? 47.610 14.498 63.926 1.00 19.31 461 SER A N 1
ATOM 3440 C CA . SER A 1 461 ? 48.105 14.003 65.191 1.00 20.87 461 SER A CA 1
ATOM 3441 C C . SER A 1 461 ? 46.898 13.835 66.134 1.00 21.60 461 SER A C 1
ATOM 3442 O O . SER A 1 461 ? 45.754 13.861 65.672 1.00 21.79 461 SER A O 1
ATOM 3445 N N . ASP A 1 462 ? 47.142 13.702 67.441 1.00 22.56 462 ASP A N 1
ATOM 3446 C CA . ASP A 1 462 ? 46.077 13.327 68.408 1.00 23.57 462 ASP A CA 1
ATOM 3447 C C . ASP A 1 462 ? 44.740 14.053 68.195 1.00 23.42 462 ASP A C 1
ATOM 3448 O O . ASP A 1 462 ? 44.694 15.278 68.159 1.00 22.91 462 ASP A O 1
ATOM 3453 N N . GLY A 1 463 ? 43.658 13.288 68.067 1.00 23.73 463 GLY A N 1
ATOM 3454 C CA . GLY A 1 463 ? 42.304 13.854 68.018 1.00 24.01 463 GLY A CA 1
ATOM 3455 C C . GLY A 1 463 ? 42.013 14.687 66.781 1.00 24.15 463 GLY A C 1
ATOM 3456 O O . GLY A 1 463 ? 41.072 15.474 66.768 1.00 24.30 463 GLY A O 1
ATOM 3457 N N . GLY A 1 464 ? 42.823 14.521 65.740 1.00 24.10 464 GLY A N 1
ATOM 3458 C CA . GLY A 1 464 ? 42.639 15.300 64.517 1.00 24.06 464 GLY A CA 1
ATOM 3459 C C . GLY A 1 464 ? 43.424 16.595 64.535 1.00 23.78 464 GLY A C 1
ATOM 3460 O O . GLY A 1 464 ? 43.242 17.454 63.671 1.00 23.69 464 GLY A O 1
ATOM 3461 N N . ARG A 1 465 ? 44.295 16.735 65.529 1.00 23.33 465 ARG A N 1
ATOM 3462 C CA . ARG A 1 465 ? 45.165 17.907 65.629 1.00 23.04 465 ARG A CA 1
ATOM 3463 C C . ARG A 1 465 ? 46.065 18.054 64.392 1.00 22.73 465 ARG A C 1
ATOM 3464 O O . ARG A 1 465 ? 46.692 17.089 63.931 1.00 22.49 465 ARG A O 1
ATOM 3472 N N . LEU A 1 466 ? 46.110 19.270 63.866 1.00 22.17 466 LEU A N 1
ATOM 3473 C CA . LEU A 1 466 ? 46.977 19.572 62.749 1.00 22.36 466 LEU A CA 1
ATOM 3474 C C . LEU A 1 466 ? 47.892 20.731 63.114 1.00 22.57 466 LEU A C 1
ATOM 3475 O O . LEU A 1 466 ? 47.437 21.833 63.445 1.00 22.81 466 LEU A O 1
ATOM 3480 N N . SER A 1 467 ? 49.187 20.452 63.071 1.00 22.62 467 SER A N 1
ATOM 3481 C CA . SER A 1 467 ? 50.210 21.448 63.310 1.00 23.01 467 SER A CA 1
ATOM 3482 C C . SER A 1 467 ? 50.557 22.091 61.974 1.00 22.56 467 SER A C 1
ATOM 3483 O O . SER A 1 467 ? 51.235 21.485 61.137 1.00 22.30 467 SER A O 1
ATOM 3486 N N . VAL A 1 468 ? 50.074 23.313 61.778 1.00 22.51 468 VAL A N 1
ATOM 3487 C CA . VAL A 1 468 ? 50.213 24.014 60.504 1.00 22.89 468 VAL A CA 1
ATOM 3488 C C . VAL A 1 468 ? 51.228 25.171 60.568 1.00 23.16 468 VAL A C 1
ATOM 3489 O O . VAL A 1 468 ? 50.996 26.169 61.260 1.00 22.28 468 VAL A O 1
ATOM 3493 N N . THR A 1 469 ? 52.344 25.040 59.849 1.00 23.88 469 THR A N 1
ATOM 3494 C CA . THR A 1 469 ? 53.253 26.176 59.732 1.00 25.12 469 THR A CA 1
ATOM 3495 C C . THR A 1 469 ? 53.004 26.966 58.450 1.00 25.02 469 THR A C 1
ATOM 3496 O O . THR A 1 469 ? 52.923 26.408 57.352 1.00 25.80 469 THR A O 1
ATOM 3500 N N . LEU A 1 470 ? 52.829 28.268 58.628 1.00 24.80 470 LEU A N 1
ATOM 3501 C CA . LEU A 1 470 ? 52.551 29.187 57.544 1.00 24.77 470 LEU A CA 1
ATOM 3502 C C . LEU A 1 470 ? 53.811 29.999 57.319 1.00 24.90 470 LEU A C 1
ATOM 3503 O O . LEU A 1 470 ? 54.490 30.395 58.277 1.00 24.70 470 LEU A O 1
ATOM 3508 N N . ASN A 1 471 ? 54.136 30.216 56.053 1.00 24.86 471 ASN A N 1
ATOM 3509 C CA . ASN A 1 471 ? 55.354 30.923 55.690 1.00 25.15 471 ASN A CA 1
ATOM 3510 C C . ASN A 1 471 ? 55.028 31.929 54.599 1.00 23.85 471 ASN A C 1
ATOM 3511 O O . ASN A 1 471 ? 54.281 31.621 53.673 1.00 22.69 471 ASN A O 1
ATOM 3516 N N . GLN A 1 472 ? 55.551 33.144 54.762 1.00 23.24 472 GLN A N 1
ATOM 3517 C CA . GLN A 1 472 ? 55.376 34.241 53.802 1.00 22.85 472 GLN A CA 1
ATOM 3518 C C . GLN A 1 472 ? 53.894 34.512 53.477 1.00 21.86 472 GLN A C 1
ATOM 3519 O O . GLN A 1 472 ? 53.529 34.841 52.355 1.00 21.73 472 GLN A O 1
ATOM 3525 N N . GLY A 1 473 ? 53.057 34.366 54.505 1.00 21.55 473 GLY A N 1
ATOM 3526 C CA . GLY A 1 473 ? 51.634 34.703 54.448 1.00 20.48 473 GLY A CA 1
ATOM 3527 C C . GLY A 1 473 ? 50.758 33.857 53.542 1.00 20.12 473 GLY A C 1
ATOM 3528 O O . GLY A 1 473 ? 49.622 34.234 53.271 1.00 20.45 473 GLY A O 1
ATOM 3529 N N . LEU A 1 474 ? 51.268 32.717 53.082 1.00 19.45 474 LEU A N 1
ATOM 3530 C CA . LEU A 1 474 ? 50.565 31.876 52.105 1.00 18.91 474 LEU A CA 1
ATOM 3531 C C . LEU A 1 474 ? 49.465 31.055 52.776 1.00 18.63 474 LEU A C 1
ATOM 3532 O O . LEU A 1 474 ? 49.661 30.571 53.894 1.00 18.79 474 LEU A O 1
ATOM 3537 N N . PRO A 1 475 ? 48.292 30.922 52.120 1.00 18.45 475 PRO A N 1
ATOM 3538 C CA . PRO A 1 475 ? 47.278 30.044 52.689 1.00 18.59 475 PRO A CA 1
ATOM 3539 C C . PRO A 1 475 ? 47.675 28.604 52.414 1.00 18.81 475 PRO A C 1
ATOM 3540 O O . PRO A 1 475 ? 48.498 28.357 51.526 1.00 18.49 475 PRO A O 1
ATOM 3544 N N . ARG A 1 476 ? 47.095 27.676 53.169 1.00 18.62 476 ARG A N 1
ATOM 3545 C CA . ARG A 1 476 ? 47.242 26.257 52.899 1.00 19.52 476 ARG A CA 1
ATOM 3546 C C . ARG A 1 476 ? 45.865 25.574 52.813 1.00 19.10 476 ARG A C 1
ATOM 3547 O O . ARG A 1 476 ? 44.937 25.937 53.549 1.00 18.85 476 ARG A O 1
ATOM 3555 N N . VAL A 1 477 ? 45.732 24.601 51.909 1.00 18.55 477 VAL A N 1
ATOM 3556 C CA . VAL A 1 477 ? 44.470 23.868 51.748 1.00 18.30 477 VAL A CA 1
ATOM 3557 C C . VAL A 1 477 ? 44.721 22.365 51.832 1.00 18.16 477 VAL A C 1
ATOM 3558 O O . VAL A 1 477 ? 45.276 21.782 50.913 1.00 18.68 477 VAL A O 1
ATOM 3562 N N . PHE A 1 478 ? 44.300 21.733 52.919 1.00 17.79 478 PHE A N 1
ATOM 3563 C CA . PHE A 1 478 ? 44.635 20.336 53.114 1.00 17.99 478 PHE A CA 1
ATOM 3564 C C . PHE A 1 478 ? 43.544 19.409 52.632 1.00 17.95 478 PHE A C 1
ATOM 3565 O O . PHE A 1 478 ? 42.354 19.693 52.793 1.00 17.94 478 PHE A O 1
ATOM 3573 N N . PHE A 1 479 ? 43.974 18.304 52.025 1.00 18.33 479 PHE A N 1
ATOM 3574 C CA . PHE A 1 479 ? 43.094 17.197 51.661 1.00 17.94 479 PHE A CA 1
ATOM 3575 C C . PHE A 1 479 ? 43.836 15.880 51.917 1.00 18.55 479 PHE A C 1
ATOM 3576 O O . PHE A 1 479 ? 45.060 15.825 51.725 1.00 18.37 479 PHE A O 1
ATOM 3584 N N . PRO A 1 480 ? 43.108 14.819 52.354 1.00 19.05 480 PRO A N 1
ATOM 3585 C CA . PRO A 1 480 ? 43.760 13.553 52.664 1.00 19.56 480 PRO A CA 1
ATOM 3586 C C . PRO A 1 480 ? 44.549 13.062 51.467 1.00 20.20 480 PRO A C 1
ATOM 3587 O O . PRO A 1 480 ? 44.016 13.013 50.368 1.00 19.43 480 PRO A O 1
ATOM 3591 N N . THR A 1 481 ? 45.816 12.719 51.687 1.00 20.97 481 THR A N 1
ATOM 3592 C CA . THR A 1 481 ? 46.716 12.323 50.596 1.00 21.89 481 THR A CA 1
ATOM 3593 C C . THR A 1 481 ? 46.232 11.120 49.780 1.00 22.78 481 THR A C 1
ATOM 3594 O O . THR A 1 481 ? 46.323 11.146 48.556 1.00 22.46 481 THR A O 1
ATOM 3598 N N . ASP A 1 482 ? 45.704 10.093 50.445 1.00 24.35 482 ASP A N 1
ATOM 3599 C CA . ASP A 1 482 ? 45.212 8.903 49.749 1.00 26.58 482 ASP A CA 1
ATOM 3600 C C . ASP A 1 482 ? 44.036 9.251 48.818 1.00 27.37 482 ASP A C 1
ATOM 3601 O O . ASP A 1 482 ? 43.993 8.798 47.672 1.00 28.14 482 ASP A O 1
ATOM 3606 N N . ALA A 1 483 ? 43.136 10.116 49.283 1.00 27.65 483 ALA A N 1
ATOM 3607 C CA . ALA A 1 483 ? 41.924 10.464 48.544 1.00 28.15 483 ALA A CA 1
ATOM 3608 C C . ALA A 1 483 ? 42.180 11.445 47.389 1.00 28.95 483 ALA A C 1
ATOM 3609 O O . ALA A 1 483 ? 41.274 11.776 46.621 1.00 28.74 483 ALA A O 1
ATOM 3611 N N . LEU A 1 484 ? 43.424 11.882 47.253 1.00 29.67 484 LEU A N 1
ATOM 3612 C CA . LEU A 1 484 ? 43.782 12.899 46.275 1.00 30.55 484 LEU A CA 1
ATOM 3613 C C . LEU A 1 484 ? 43.949 12.368 44.849 1.00 31.00 484 LEU A C 1
ATOM 3614 O O . LEU A 1 484 ? 44.038 13.151 43.908 1.00 31.40 484 LEU A O 1
ATOM 3619 N N . ALA A 1 485 ? 43.982 11.045 44.691 1.00 31.71 485 ALA A N 1
ATOM 3620 C CA . ALA A 1 485 ? 44.189 10.410 43.383 1.00 31.97 485 ALA A CA 1
ATOM 3621 C C . ALA A 1 485 ? 43.090 10.792 42.407 1.00 32.03 485 ALA A C 1
ATOM 3622 O O . ALA A 1 485 ? 41.916 10.821 42.773 1.00 32.28 485 ALA A O 1
ATOM 3624 N N . GLY A 1 486 ? 43.483 11.085 41.170 1.00 31.97 486 GLY A N 1
ATOM 3625 C CA . GLY A 1 486 ? 42.546 11.496 40.115 1.00 31.78 486 GLY A CA 1
ATOM 3626 C C . GLY A 1 486 ? 42.236 12.989 40.128 1.00 31.59 486 GLY A C 1
ATOM 3627 O O . GLY A 1 486 ? 41.458 13.482 39.303 1.00 32.07 486 GLY A O 1
ATOM 3628 N N . SER A 1 487 ? 42.850 13.696 41.075 1.00 30.73 487 SER A N 1
ATOM 3629 C CA . SER A 1 487 ? 42.655 15.124 41.285 1.00 29.97 487 SER A CA 1
ATOM 3630 C C . SER A 1 487 ? 43.236 15.980 40.205 1.00 29.23 487 SER A C 1
ATOM 3631 O O . SER A 1 487 ? 42.692 17.043 39.896 1.00 29.09 487 SER A O 1
ATOM 3634 N N . GLY A 1 488 ? 44.378 15.549 39.682 1.00 28.40 488 GLY A N 1
ATOM 3635 C CA . GLY A 1 488 ? 45.215 16.432 38.891 1.00 28.19 488 GLY A CA 1
ATOM 3636 C C . GLY A 1 488 ? 46.109 17.307 39.760 1.00 28.25 488 GLY A C 1
ATOM 3637 O O . GLY A 1 488 ? 46.897 18.099 39.242 1.00 28.38 488 GLY A O 1
ATOM 3638 N N . LEU A 1 489 ? 46.005 17.165 41.080 1.00 27.84 489 LEU A N 1
ATOM 3639 C CA . LEU A 1 489 ? 46.784 17.995 42.003 1.00 27.72 489 LEU A CA 1
ATOM 3640 C C . LEU A 1 489 ? 47.983 17.248 42.561 1.00 28.47 489 LEU A C 1
ATOM 3641 O O . LEU A 1 489 ? 47.830 16.166 43.128 1.00 27.57 489 LEU A O 1
ATOM 3646 N N . CYS A 1 490 ? 49.172 17.834 42.419 1.00 29.88 490 CYS A N 1
ATOM 3647 C CA . CYS A 1 490 ? 50.365 17.284 43.069 1.00 31.43 490 CYS A CA 1
ATOM 3648 C C . CYS A 1 490 ? 50.719 15.899 42.490 1.00 33.16 490 CYS A C 1
ATOM 3649 O O . CYS A 1 490 ? 50.921 14.927 43.229 1.00 33.09 490 CYS A O 1
ATOM 3652 N N . GLU A 1 491 ? 50.799 15.855 41.154 1.00 35.67 491 GLU A N 1
ATOM 3653 C CA . GLU A 1 491 ? 51.037 14.637 40.339 1.00 38.16 491 GLU A CA 1
ATOM 3654 C C . GLU A 1 491 ? 49.829 13.700 40.353 1.00 38.75 491 GLU A C 1
ATOM 3655 O O . GLU A 1 491 ? 48.959 13.747 39.469 1.00 39.57 491 GLU A O 1
#

Solvent-accessible surface area: 16706 Å² total; per-residue (Å²): 29,68,39,99,94,0,35,35,40,1,2,0,2,2,8,2,1,6,1,2,54,40,100,47,25,74,111,15,114,17,100,19,34,46,102,94,49,14,31,1,31,1,106,0,2,34,65,40,0,102,9,0,66,40,0,28,3,35,0,0,5,0,4,2,2,5,82,7,14,136,76,61,155,55,8,3,3,5,15,0,30,50,2,14,24,6,127,35,26,7,129,90,1,7,62,90,127,27,0,76,24,0,0,71,54,0,66,86,71,48,3,25,0,0,0,1,4,2,1,1,6,5,0,39,25,10,64,14,103,63,17,67,37,70,112,3,61,30,2,75,37,64,104,49,8,12,102,74,51,96,27,82,132,146,58,65,80,14,5,31,78,17,0,48,101,31,20,34,10,0,23,0,1,2,65,6,82,42,110,98,0,21,96,23,3,22,82,14,0,44,88,13,16,87,96,8,40,6,17,0,0,1,0,10,20,0,14,10,0,24,61,81,7,0,10,45,0,11,118,31,6,60,15,1,0,1,0,10,0,85,60,28,64,5,74,54,0,2,44,3,15,95,100,2,38,0,1,4,4,0,2,2,7,83,9,0,7,76,0,0,78,32,64,106,15,59,0,116,59,0,19,61,17,5,66,90,0,60,144,57,9,106,25,10,36,18,2,2,2,5,0,2,8,3,61,9,40,1,4,18,40,90,25,169,32,59,3,1,8,40,0,0,0,0,0,0,0,7,3,1,6,0,0,1,0,4,8,0,6,0,28,64,30,62,10,87,44,68,5,115,0,11,40,0,1,0,86,30,43,28,66,70,104,12,55,3,13,124,12,0,26,19,0,1,92,0,3,34,18,2,42,93,78,65,143,54,6,23,68,45,63,9,70,47,72,58,32,46,70,70,8,0,0,6,9,7,35,38,2,0,3,0,0,2,0,32,1,48,153,44,37,133,58,81,9,67,0,98,51,3,75,10,65,70,55,51,93,0,6,2,6,50,53,70,100,55,54,51,5,38,95,69,1,83,0,63,0,59,2,62,102,2,73,4,20,0,0,2,8,41,122,31,13,84,80,2,70,22,46,215

Foldseek 3Di:
DALVVQLLAAEEEAAQLFEFALVGDLDQDDPLVQQARSQGALNGCLVCVCLVCLLQHQEYEYAAFADADDDQPVHDCSRNQAHQELVAGHPSHHHLVSLLVSLVSSVVVVGAYEYEDELFFHKAQFFQVPDQQCRGPPRSDLVFFAREDDADVVDLVSLQHHWPGGGGTGTTTGPLVDVVSLVCLLQSLLVVCVSRVHAEYEYESVSNHDQVSLQSNQVSNVHAYEYADQDQDLVRQQVSCVRHVEYANNVLQPLLLQQLLALVHFCVSNVVSVVSNVVRHPAQQAYEAENDDQAAWQSLQSDVFPQSLLQSLLCQLVARYHHYYYQCNLVSQTQGGPSSSSHRNSNSVSDCPRPSSVSSSLSSLVSSLQCVLDVCQSRFHWDFQDGDGFWTWIAGPQKIKIFGNCTQVNAKDKDKGAQNVFDAQFKKAQLVVRDIDGAHPNRIDIDMDGRRHMTMIGGPVSCPPRPTSD

Radius of gyration: 22.32 Å; Cα contacts (8 Å, |Δi|>4): 1118; chains: 1; bounding box: 59×56×52 Å

B-factor: mean 22.35, std 10.2, range [11.92, 402.95]

Organism: Malbranchea cinnamomea (NCBI:txid5041)

Sequence (470 aa):
ATPDEWRSRSIYQVLTDRFARGDGSPDAPCDTGARKYCGGNYRGLISQLDYIQGMGFDSVWISPITKQFEDDWNGAPYHGYWQTDLYALNEHFGTEEDLRALADELHARGMFLMVDVVINHNGWPGDAASIDYSQFNPFNSSDYYHPPCEINYDDQTSVEQCWLYTGANALPDLKTEDPHVSQVHNDWIADLVSKYSIDGLRIDTTKHVDKPAIGSFNDAAGVYAVGEVYHGDPAYTCPYQDWVDGVLNFPVYYPLIDAFKSPSGTMWSLVDNINKVFQTCNDPRLLGTFSENHDIPRFASYTQDLALAKNVLAFTILFDGIPIVYAGQEQQYSGDSDPYNREALWLSGFNTDAPLYKHIAACNRIRSHAVSNDDAYITTPTDIKYSDDHTLALVKGAVTTVLTNAGANAGETTVTVEATGYASGEQVTDVLSCESIAASDGGRLSVTLNQGLPRVFFPTDALAGSGLCE

Nearest PDB structures (foldseek):
  3vm7-assembly1_A  TM=1.002E+00  e=0.000E+00  Malbranchea cinnamomea
  6sav-assembly2_B  TM=9.527E-01  e=4.307E-58  Rhizomucor pusillus
  6sav-assembly1_A  TM=9.535E-01  e=5.833E-57  Rhizomucor pusillus
  6sao-assembly1_A  TM=9.416E-01  e=4.551E-57  Thamnidium elegans
  2taa-assembly2_B  TM=9.591E-01  e=5.081E-55  Aspergillus oryzae